Protein 4CC0 (pdb70)

Nearest PDB structures (foldseek):
  4cc1-assembly2_B  TM=9.837E-01  e=1.699E-62  Homo sapiens
  4cbz-assembly1_A  TM=9.570E-01  e=7.261E-58  Homo sapiens
  4cc0-assembly2_B  TM=9.907E-01  e=1.202E-55  Homo sapiens
  5uk5-assembly1_B  TM=6.646E-01  e=2.594E-59  Rattus norvegicus
  5mvx-assembly1_A  TM=5.109E-01  e=5.736E-38  Homo sapiens

Sequence (573 aa):
SGQFELEILSMQNVNGELQNGNCCGGARNPGDRKCTRDECDTYFKVCLKEYQSRVTAGGPCSFGSGSTPVIGGNTFNLKASRGNDRNRIVLPFSFAWPRSYTLLVEAWDSSNDTVQPDSIIEKASHSGMINPSRQWQTLKQNTGVAHFEYQIRVTCDDYYYGFGCNKFCRPRDDFFGHYACDQNGNKTCMEGWMGPECNRAICRQGCSPKHGSCKLPGDCRCQYGWQGLYCDKCIPHPGCVHGICNEPWQCLCETNWGGQLCDKDLNYCGTHQPCLNGGTCSNTGPDKYQCSCPEGYSGPNCEIVDSGQFELEILSMQNVNGELQNGNCCGGARNPGDRKCTRDECDTYFKVCLKEYQSRVTAGGPCSFGSGSTPVIGGNTFNLKASRGNDRNRIVLPFSFAWPRSYTLLVEAWDSSNDTVQPDSIIEKASHSGMINPSRQWQTLKQNTGVAHFEYQIRVTCDDYYYGFGCNKFCRPRDDFFGHYACDQNGNKTCMEGWMGPECNRAICRQGCSPKHGSCKLPGDCRCQYGWQGLYCDKCIPHPGCVHGICNEPWQCLCETNWGGQLCDKDLN

Structure (mmCIF, N/CA/C/O backbone):
data_4CC0
#
_entry.id   4CC0
#
_cell.length_a   55.980
_cell.length_b   60.250
_cell.length_c   62.650
_cell.angle_alpha   92.59
_cell.angle_beta   104.44
_cell.angle_gamma   106.67
#
_symmetry.space_group_name_H-M   'P 1'
#
loop_
_entity.id
_entity.type
_entity.pdbx_description
1 polymer 'PROTEIN JAGGED-1'
2 non-polymer 2-acetamido-2-deoxy-beta-D-glucopyranose
3 non-polymer alpha-L-fucopyranose
4 non-polymer 'CALCIUM ION'
5 water water
#
loop_
_atom_site.group_PDB
_atom_site.id
_atom_site.type_symbol
_atom_site.label_atom_id
_atom_site.label_alt_id
_atom_site.label_comp_id
_atom_site.label_asym_id
_atom_site.label_entity_id
_atom_site.label_seq_id
_atom_site.pdbx_PDB_ins_code
_atom_site.Cartn_x
_atom_site.Cartn_y
_atom_site.Cartn_z
_atom_site.occupancy
_atom_site.B_iso_or_equiv
_atom_site.auth_seq_id
_atom_site.auth_comp_id
_atom_site.auth_asym_id
_atom_site.auth_atom_id
_atom_site.pdbx_PDB_model_num
ATOM 1 N N . SER A 1 1 ? 38.610 -35.250 40.108 1.00 32.11 32 SER A N 1
ATOM 2 C CA . SER A 1 1 ? 38.995 -34.897 38.761 1.00 29.46 32 SER A CA 1
ATOM 3 C C . SER A 1 1 ? 40.502 -34.629 38.873 1.00 29.89 32 SER A C 1
ATOM 4 O O . SER A 1 1 ? 40.959 -33.983 39.822 1.00 28.42 32 SER A O 1
ATOM 7 N N . GLY A 1 2 ? 41.259 -35.210 37.965 1.00 25.86 33 GLY A N 1
ATOM 8 C CA . GLY A 1 2 ? 42.707 -35.069 37.941 1.00 25.19 33 GLY A CA 1
ATOM 9 C C . GLY A 1 2 ? 43.360 -35.300 36.599 1.00 30.96 33 GLY A C 1
ATOM 10 O O . GLY A 1 2 ? 42.696 -35.543 35.578 1.00 30.53 33 GLY A O 1
ATOM 11 N N . GLN A 1 3 ? 44.690 -35.239 36.606 1.00 28.54 34 GLN A N 1
ATOM 12 C CA . GLN A 1 3 ? 45.505 -35.427 35.415 1.00 27.38 34 GLN A CA 1
ATOM 13 C C . GLN A 1 3 ? 46.727 -36.237 35.716 1.00 30.44 34 GLN A C 1
ATOM 14 O O . GLN A 1 3 ? 47.426 -35.984 36.706 1.00 28.03 34 GLN A O 1
ATOM 20 N N . PHE A 1 4 ? 47.018 -37.185 34.826 1.00 28.42 35 PHE A N 1
ATOM 21 C CA . PHE A 1 4 ? 48.249 -37.939 34.885 1.00 28.37 35 PHE A CA 1
ATOM 22 C C . PHE A 1 4 ? 49.074 -37.322 33.745 1.00 33.82 35 PHE A C 1
ATOM 23 O O . PHE A 1 4 ? 48.644 -37.332 32.582 1.00 32.46 35 PHE A O 1
ATOM 31 N N . GLU A 1 5 ? 50.222 -36.712 34.081 1.00 32.42 36 GLU A N 1
ATOM 32 C CA . GLU A 1 5 ? 51.043 -36.061 33.050 1.00 31.53 36 GLU A CA 1
ATOM 33 C C . GLU A 1 5 ? 52.361 -36.764 32.809 1.00 32.42 36 GLU A C 1
ATOM 34 O O . GLU A 1 5 ? 52.945 -37.321 33.718 1.00 29.88 36 GLU A O 1
ATOM 40 N N . LEU A 1 6 ? 52.802 -36.762 31.562 1.00 31.63 37 LEU A N 1
ATOM 41 C CA . LEU A 1 6 ? 54.046 -37.397 31.138 1.00 32.43 37 LEU A CA 1
ATOM 42 C C . LEU A 1 6 ? 54.853 -36.375 30.301 1.00 33.23 37 LEU A C 1
ATOM 43 O O . LEU A 1 6 ? 54.325 -35.832 29.341 1.00 32.91 37 LEU A O 1
ATOM 48 N N . GLU A 1 7 ? 56.110 -36.124 30.659 1.00 28.69 38 GLU A N 1
ATOM 49 C CA . GLU A 1 7 ? 56.998 -35.229 29.882 1.00 28.03 38 GLU A CA 1
ATOM 50 C C . GLU A 1 7 ? 58.254 -35.973 29.428 1.00 30.82 38 GLU A C 1
ATOM 51 O O . GLU A 1 7 ? 58.864 -36.663 30.235 1.00 30.73 38 GLU A O 1
ATOM 57 N N . ILE A 1 8 ? 58.625 -35.847 28.138 1.00 27.41 39 ILE A N 1
ATOM 58 C CA . ILE A 1 8 ? 59.831 -36.432 27.553 1.00 27.16 39 ILE A CA 1
ATOM 59 C C . ILE A 1 8 ? 61.025 -35.556 27.941 1.00 31.78 39 ILE A C 1
ATOM 60 O O . ILE A 1 8 ? 60.989 -34.336 27.774 1.00 32.62 39 ILE A O 1
ATOM 65 N N . LEU A 1 9 ? 62.080 -36.166 28.479 1.00 28.98 40 LEU A N 1
ATOM 66 C CA . LEU A 1 9 ? 63.244 -35.386 28.908 1.00 27.53 40 LEU A CA 1
ATOM 67 C C . LEU A 1 9 ? 64.405 -35.469 27.951 1.00 32.01 40 LEU A C 1
ATOM 68 O O . LEU A 1 9 ? 65.057 -34.467 27.704 1.00 29.68 40 LEU A O 1
ATOM 73 N N . SER A 1 10 ? 64.664 -36.660 27.405 1.00 31.97 41 SER A N 1
ATOM 74 C CA . SER A 1 10 ? 65.799 -36.899 26.507 1.00 32.56 41 SER A CA 1
ATOM 75 C C . SER A 1 10 ? 65.655 -38.191 25.738 1.00 36.47 41 SER A C 1
ATOM 76 O O . SER A 1 10 ? 65.019 -39.128 26.214 1.00 36.40 41 SER A O 1
ATOM 79 N N . MET A 1 11 ? 66.312 -38.252 24.585 1.00 32.45 42 MET A N 1
ATOM 80 C CA . MET A 1 11 ? 66.389 -39.432 23.734 1.00 32.52 42 MET A CA 1
ATOM 81 C C . MET A 1 11 ? 67.809 -39.516 23.208 1.00 36.87 42 MET A C 1
ATOM 82 O O . MET A 1 11 ? 68.382 -38.507 22.780 1.00 37.38 42 MET A O 1
ATOM 87 N N . GLN A 1 12 ? 68.398 -40.685 23.312 1.00 32.90 43 GLN A N 1
ATOM 88 C CA . GLN A 1 12 ? 69.731 -40.953 22.810 1.00 33.50 43 GLN A CA 1
ATOM 89 C C . GLN A 1 12 ? 69.700 -42.246 22.013 1.00 35.81 43 GLN A C 1
ATOM 90 O O . GLN A 1 12 ? 69.471 -43.313 22.576 1.00 35.11 43 GLN A O 1
ATOM 96 N N . ASN A 1 13 ? 69.899 -42.126 20.700 1.00 34.22 44 ASN A N 1
ATOM 97 C CA . ASN A 1 13 ? 69.970 -43.216 19.705 1.00 35.03 44 ASN A CA 1
ATOM 98 C C . ASN A 1 13 ? 71.118 -42.862 18.716 1.00 41.11 44 ASN A C 1
ATOM 99 O O . ASN A 1 13 ? 70.878 -42.552 17.549 1.00 39.91 44 ASN A O 1
ATOM 104 N N . VAL A 1 14 ? 72.358 -42.855 19.240 1.00 40.49 45 VAL A N 1
ATOM 105 C CA . VAL A 1 14 ? 73.611 -42.456 18.582 1.00 41.97 45 VAL A CA 1
ATOM 106 C C . VAL A 1 14 ? 73.779 -43.044 17.144 1.00 47.05 45 VAL A C 1
ATOM 107 O O . VAL A 1 14 ? 74.313 -42.352 16.270 1.00 46.14 45 VAL A O 1
ATOM 111 N N . ASN A 1 15 ? 73.232 -44.226 16.879 1.00 44.79 46 ASN A N 1
ATOM 112 C CA . ASN A 1 15 ? 73.347 -44.812 15.551 1.00 44.94 46 ASN A CA 1
ATOM 113 C C . ASN A 1 15 ? 72.052 -44.765 14.709 1.00 48.64 46 ASN A C 1
ATOM 114 O O . ASN A 1 15 ? 72.100 -45.100 13.530 1.00 50.34 46 ASN A O 1
ATOM 119 N N . GLY A 1 16 ? 70.936 -44.339 15.289 1.00 42.87 47 GLY A N 1
ATOM 120 C CA . GLY A 1 16 ? 69.661 -44.257 14.583 1.00 42.03 47 GLY A CA 1
ATOM 121 C C . GLY A 1 16 ? 69.040 -45.602 14.255 1.00 46.45 47 GLY A C 1
ATOM 122 O O . GLY A 1 16 ? 68.611 -45.840 13.126 1.00 47.14 47 GLY A O 1
ATOM 123 N N . GLU A 1 17 ? 68.974 -46.486 15.230 1.00 42.29 48 GLU A N 1
ATOM 124 C CA . GLU A 1 17 ? 68.421 -47.813 15.030 1.00 42.64 48 GLU A CA 1
ATOM 125 C C . GLU A 1 17 ? 67.036 -48.026 15.623 1.00 45.21 48 GLU A C 1
ATOM 126 O O . GLU A 1 17 ? 66.631 -47.379 16.597 1.00 42.74 48 GLU A O 1
ATOM 132 N N . LEU A 1 18 ? 66.348 -49.011 15.055 1.00 42.73 49 LEU A N 1
ATOM 133 C CA . LEU A 1 18 ? 65.037 -49.486 15.474 1.00 42.27 49 LEU A CA 1
ATOM 134 C C . LEU A 1 18 ? 65.262 -50.711 16.379 1.00 47.30 49 LEU A C 1
ATOM 135 O O . LEU A 1 18 ? 66.361 -51.284 16.372 1.00 45.58 49 LEU A O 1
ATOM 140 N N . GLN A 1 19 ? 64.212 -51.113 17.142 1.00 45.91 50 GLN A N 1
ATOM 141 C CA . GLN A 1 19 ? 64.191 -52.279 18.040 1.00 45.95 50 GLN A CA 1
ATOM 142 C C . GLN A 1 19 ? 64.582 -53.596 17.326 1.00 49.51 50 GLN A C 1
ATOM 143 O O . GLN A 1 19 ? 65.210 -54.448 17.956 1.00 49.01 50 GLN A O 1
ATOM 149 N N . ASN A 1 20 ? 64.204 -53.745 16.028 1.00 45.69 51 ASN A N 1
ATOM 150 C CA . ASN A 1 20 ? 64.440 -54.932 15.202 1.00 45.77 51 ASN A CA 1
ATOM 151 C C . ASN A 1 20 ? 65.913 -55.143 14.767 1.00 51.28 51 ASN A C 1
ATOM 152 O O . ASN A 1 20 ? 66.239 -56.197 14.208 1.00 51.24 51 ASN A O 1
ATOM 157 N N . GLY A 1 21 ? 66.758 -54.141 15.013 1.00 48.39 52 GLY A N 1
ATOM 158 C CA . GLY A 1 21 ? 68.170 -54.158 14.658 1.00 48.47 52 GLY A CA 1
ATOM 159 C C . GLY A 1 21 ? 68.522 -53.415 13.387 1.00 53.07 52 GLY A C 1
ATOM 160 O O . GLY A 1 21 ? 69.706 -53.317 13.060 1.00 52.96 52 GLY A O 1
ATOM 161 N N . ASN A 1 22 ? 67.516 -52.914 12.640 1.00 49.37 53 ASN A N 1
ATOM 162 C CA . ASN A 1 22 ? 67.754 -52.164 11.399 1.00 48.88 53 ASN A CA 1
ATOM 163 C C . ASN A 1 22 ? 67.845 -50.658 11.674 1.00 53.28 53 ASN A C 1
ATOM 164 O O . ASN A 1 22 ? 67.611 -50.242 12.804 1.00 52.15 53 ASN A O 1
ATOM 169 N N . CYS A 1 23 ? 68.222 -49.854 10.658 1.00 50.94 54 CYS A N 1
ATOM 170 C CA . CYS A 1 23 ? 68.299 -48.393 10.738 1.00 51.38 54 CYS A CA 1
ATOM 171 C C . CYS A 1 23 ? 66.934 -47.831 10.572 1.00 55.05 54 CYS A C 1
ATOM 172 O O . CYS A 1 23 ? 66.100 -48.450 9.910 1.00 54.34 54 CYS A O 1
ATOM 175 N N . CYS A 1 24 ? 66.749 -46.582 11.027 1.00 52.96 55 CYS A N 1
ATOM 176 C CA . CYS A 1 24 ? 65.514 -45.836 10.800 1.00 53.49 55 CYS A CA 1
ATOM 177 C C . CYS A 1 24 ? 65.643 -45.414 9.332 1.00 61.51 55 CYS A C 1
ATOM 178 O O . CYS A 1 24 ? 66.504 -44.585 9.008 1.00 61.78 55 CYS A O 1
ATOM 181 N N . GLY A 1 25 ? 64.887 -46.085 8.466 1.00 60.08 56 GLY A N 1
ATOM 182 C CA . GLY A 1 25 ? 64.853 -45.850 7.022 1.00 61.36 56 GLY A CA 1
ATOM 183 C C . GLY A 1 25 ? 66.178 -45.634 6.301 1.00 67.50 56 GLY A C 1
ATOM 184 O O . GLY A 1 25 ? 66.624 -44.497 6.141 1.00 68.81 56 GLY A O 1
ATOM 185 N N . GLY A 1 26 ? 66.775 -46.713 5.812 1.00 62.39 57 GLY A N 1
ATOM 186 C CA . GLY A 1 26 ? 68.026 -46.640 5.071 1.00 60.76 57 GLY A CA 1
ATOM 187 C C . GLY A 1 26 ? 68.895 -47.853 5.294 1.00 60.65 57 GLY A C 1
ATOM 188 O O . GLY A 1 26 ? 68.630 -48.653 6.196 1.00 61.14 57 GLY A O 1
ATOM 189 N N . ALA A 1 27 ? 69.937 -47.994 4.474 1.00 53.84 58 ALA A N 1
ATOM 190 C CA . ALA A 1 27 ? 70.861 -49.122 4.573 1.00 52.60 58 ALA A CA 1
ATOM 191 C C . ALA A 1 27 ? 72.011 -48.860 5.536 1.00 52.13 58 ALA A C 1
ATOM 192 O O . ALA A 1 27 ? 72.584 -47.763 5.587 1.00 51.30 58 ALA A O 1
ATOM 194 N N . ARG A 1 28 ? 72.343 -49.888 6.296 1.00 46.66 59 ARG A N 1
ATOM 195 C CA . ARG A 1 28 ? 73.451 -49.862 7.232 1.00 45.84 59 ARG A CA 1
ATOM 196 C C . ARG A 1 28 ? 74.777 -49.923 6.445 1.00 48.75 59 ARG A C 1
ATOM 197 O O . ARG A 1 28 ? 74.858 -50.592 5.410 1.00 48.17 59 ARG A O 1
ATOM 205 N N . ASN A 1 29 ? 75.786 -49.168 6.894 1.00 45.42 60 ASN A N 1
ATOM 206 C CA . ASN A 1 29 ? 77.082 -49.144 6.227 1.00 45.17 60 ASN A CA 1
ATOM 207 C C . ASN A 1 29 ? 77.868 -50.428 6.568 1.00 48.38 60 ASN A C 1
ATOM 208 O O . ASN A 1 29 ? 78.107 -50.677 7.743 1.00 47.68 60 ASN A O 1
ATOM 213 N N . PRO A 1 30 ? 78.194 -51.305 5.580 1.00 45.39 61 PRO A N 1
ATOM 214 C CA . PRO A 1 30 ? 78.956 -52.532 5.905 1.00 45.18 61 PRO A CA 1
ATOM 215 C C . PRO A 1 30 ? 80.320 -52.222 6.526 1.00 49.65 61 PRO A C 1
ATOM 216 O O . PRO A 1 30 ? 81.026 -51.359 6.013 1.00 50.72 61 PRO A O 1
ATOM 220 N N . GLY A 1 31 ? 80.660 -52.908 7.618 1.00 45.70 62 GLY A N 1
ATOM 221 C CA . GLY A 1 31 ? 81.924 -52.732 8.321 1.00 46.08 62 GLY A CA 1
ATOM 222 C C . GLY A 1 31 ? 81.766 -51.975 9.623 1.00 51.96 62 GLY A C 1
ATOM 223 O O . GLY A 1 31 ? 81.742 -52.583 10.693 1.00 50.92 62 GLY A O 1
ATOM 224 N N . ASP A 1 32 ? 81.631 -50.641 9.540 1.00 50.74 63 ASP A N 1
ATOM 225 C CA . ASP A 1 32 ? 81.458 -49.777 10.717 1.00 51.49 63 ASP A CA 1
ATOM 226 C C . ASP A 1 32 ? 80.017 -49.820 11.293 1.00 52.67 63 ASP A C 1
ATOM 227 O O . ASP A 1 32 ? 79.771 -49.309 12.393 1.00 51.63 63 ASP A O 1
ATOM 232 N N . ARG A 1 33 ? 79.092 -50.472 10.554 1.00 47.25 64 ARG A N 1
ATOM 233 C CA . ARG A 1 33 ? 77.683 -50.690 10.881 1.00 46.68 64 ARG A CA 1
ATOM 234 C C . ARG A 1 33 ? 76.933 -49.408 11.256 1.00 51.39 64 ARG A C 1
ATOM 235 O O . ARG A 1 33 ? 75.986 -49.450 12.060 1.00 50.17 64 ARG A O 1
ATOM 243 N N . LYS A 1 34 ? 77.356 -48.277 10.662 1.00 48.34 65 LYS A N 1
ATOM 244 C CA . LYS A 1 34 ? 76.767 -46.977 10.932 1.00 48.88 65 LYS A CA 1
ATOM 245 C C . LYS A 1 34 ? 75.587 -46.682 10.017 1.00 54.04 65 LYS A C 1
ATOM 246 O O . LYS A 1 34 ? 75.633 -46.993 8.818 1.00 53.40 65 LYS A O 1
ATOM 252 N N . CYS A 1 35 ? 74.508 -46.123 10.600 1.00 51.41 66 CYS A N 1
ATOM 253 C CA . CYS A 1 35 ? 73.306 -45.742 9.862 1.00 52.27 66 CYS A CA 1
ATOM 254 C C . CYS A 1 35 ? 73.431 -44.270 9.490 1.00 58.18 66 CYS A C 1
ATOM 255 O O . CYS A 1 35 ? 73.108 -43.374 10.274 1.00 58.17 66 CYS A O 1
ATOM 258 N N . THR A 1 36 ? 73.977 -44.042 8.294 1.00 56.53 67 THR A N 1
ATOM 259 C CA . THR A 1 36 ? 74.352 -42.739 7.749 1.00 56.78 67 THR A CA 1
ATOM 260 C C . THR A 1 36 ? 73.407 -42.164 6.682 1.00 60.83 67 THR A C 1
ATOM 261 O O . THR A 1 36 ? 73.451 -40.951 6.459 1.00 60.22 67 THR A O 1
ATOM 265 N N . ARG A 1 37 ? 72.556 -42.998 6.039 1.00 58.31 68 ARG A N 1
ATOM 266 C CA . ARG A 1 37 ? 71.657 -42.542 4.960 1.00 59.16 68 ARG A CA 1
ATOM 267 C C . ARG A 1 37 ? 70.426 -41.712 5.417 1.00 62.67 68 ARG A C 1
ATOM 268 O O . ARG A 1 37 ? 69.864 -40.980 4.599 1.00 62.38 68 ARG A O 1
ATOM 276 N N . ASP A 1 38 ? 70.025 -41.814 6.701 1.00 59.06 69 ASP A N 1
ATOM 277 C CA . ASP A 1 38 ? 68.886 -41.089 7.288 1.00 58.51 69 ASP A CA 1
ATOM 278 C C . ASP A 1 38 ? 68.926 -41.126 8.829 1.00 59.19 69 ASP A C 1
ATOM 279 O O . ASP A 1 38 ? 69.674 -41.908 9.420 1.00 59.32 69 ASP A O 1
ATOM 284 N N . GLU A 1 39 ? 68.124 -40.266 9.457 1.00 52.50 70 GLU A N 1
ATOM 285 C CA . GLU A 1 39 ? 67.982 -40.112 10.900 1.00 51.39 70 GLU A CA 1
ATOM 286 C C . GLU A 1 39 ? 66.547 -40.510 11.308 1.00 52.55 70 GLU A C 1
ATOM 287 O O . GLU A 1 39 ? 65.650 -40.443 10.467 1.00 50.13 70 GLU A O 1
ATOM 293 N N . CYS A 1 40 ? 66.324 -40.937 12.583 1.00 50.36 71 CYS A N 1
ATOM 294 C CA . CYS A 1 40 ? 64.976 -41.275 13.070 1.00 49.86 71 CYS A CA 1
ATOM 295 C C . CYS A 1 40 ? 64.126 -39.999 13.183 1.00 49.58 71 CYS A C 1
ATOM 296 O O . CYS A 1 40 ? 64.658 -38.904 13.396 1.00 48.80 71 CYS A O 1
ATOM 299 N N . ASP A 1 41 ? 62.807 -40.151 13.015 1.00 43.28 72 ASP A N 1
ATOM 300 C CA . ASP A 1 41 ? 61.809 -39.094 13.183 1.00 41.71 72 ASP A CA 1
ATOM 301 C C . ASP A 1 41 ? 61.051 -39.552 14.423 1.00 42.48 72 ASP A C 1
ATOM 302 O O . ASP A 1 41 ? 60.047 -40.261 14.324 1.00 40.95 72 ASP A O 1
ATOM 307 N N . THR A 1 42 ? 61.615 -39.234 15.594 1.00 38.52 73 THR A N 1
ATOM 308 C CA . THR A 1 42 ? 61.164 -39.734 16.899 1.00 37.24 73 THR A CA 1
ATOM 309 C C . THR A 1 42 ? 59.948 -39.024 17.504 1.00 37.08 73 THR A C 1
ATOM 310 O O . THR A 1 42 ? 59.931 -37.806 17.713 1.00 36.98 73 THR A O 1
ATOM 314 N N . TYR A 1 43 ? 58.948 -39.854 17.824 1.00 31.07 74 TYR A N 1
ATOM 315 C CA . TYR A 1 43 ? 57.723 -39.510 18.533 1.00 29.42 74 TYR A CA 1
ATOM 316 C C . TYR A 1 43 ? 57.463 -40.590 19.571 1.00 32.31 74 TYR A C 1
ATOM 317 O O . TYR A 1 43 ? 58.142 -41.621 19.563 1.00 31.16 74 TYR A O 1
ATOM 326 N N . PHE A 1 44 ? 56.505 -40.351 20.482 1.00 29.39 75 PHE A N 1
ATOM 327 C CA . PHE A 1 44 ? 56.223 -41.269 21.567 1.00 28.67 75 PHE A CA 1
ATOM 328 C C . PHE A 1 44 ? 54.761 -41.580 21.725 1.00 36.72 75 PHE A C 1
ATOM 329 O O . PHE A 1 44 ? 53.911 -40.691 21.608 1.00 36.16 75 PHE A O 1
ATOM 337 N N . LYS A 1 45 ? 54.481 -42.830 22.085 1.00 34.41 76 LYS A N 1
ATOM 338 C CA . LYS A 1 45 ? 53.144 -43.335 22.352 1.00 33.96 76 LYS A CA 1
ATOM 339 C C . LYS A 1 45 ? 53.132 -43.711 23.821 1.00 38.74 76 LYS A C 1
ATOM 340 O O . LYS A 1 45 ? 54.144 -44.192 24.345 1.00 38.80 76 LYS A O 1
ATOM 346 N N . VAL A 1 46 ? 52.009 -43.438 24.494 1.00 36.26 77 VAL A N 1
ATOM 347 C CA . VAL A 1 46 ? 51.805 -43.681 25.922 1.00 37.33 77 VAL A CA 1
ATOM 348 C C . VAL A 1 46 ? 50.471 -44.435 26.130 1.00 40.98 77 VAL A C 1
ATOM 349 O O . VAL A 1 46 ? 49.490 -44.159 25.446 1.00 40.33 77 VAL A O 1
ATOM 353 N N . CYS A 1 47 ? 50.473 -45.422 27.024 1.00 37.63 78 CYS A N 1
ATOM 354 C CA . CYS A 1 47 ? 49.298 -46.196 27.379 1.00 38.82 78 CYS A CA 1
ATOM 355 C C . CYS A 1 47 ? 49.277 -46.253 28.884 1.00 36.79 78 CYS A C 1
ATOM 356 O O . CYS A 1 47 ? 50.257 -46.664 29.494 1.00 36.58 78 CYS A O 1
ATOM 359 N N . LEU A 1 48 ? 48.189 -45.771 29.488 1.00 30.93 79 LEU A N 1
ATOM 360 C CA . LEU A 1 48 ? 48.002 -45.800 30.930 1.00 29.19 79 LEU A CA 1
ATOM 361 C C . LEU A 1 48 ? 46.806 -46.701 31.242 1.00 33.70 79 LEU A C 1
ATOM 362 O O . LEU A 1 48 ? 45.726 -46.548 30.677 1.00 33.49 79 LEU A O 1
ATOM 367 N N . LYS A 1 49 ? 47.015 -47.661 32.115 1.00 31.20 80 LYS A N 1
ATOM 368 C CA . LYS A 1 49 ? 45.962 -48.585 32.497 1.00 31.01 80 LYS A CA 1
ATOM 369 C C . LYS A 1 49 ? 46.056 -48.964 33.966 1.00 35.87 80 LYS A C 1
ATOM 370 O O . LYS A 1 49 ? 46.922 -48.457 34.689 1.00 35.59 80 LYS A O 1
ATOM 376 N N . GLU A 1 50 ? 45.157 -49.845 34.393 1.00 34.16 81 GLU A N 1
ATOM 377 C CA . GLU A 1 50 ? 45.047 -50.372 35.752 1.00 35.14 81 GLU A CA 1
ATOM 378 C C . GLU A 1 50 ? 46.252 -51.236 36.077 1.00 40.21 81 GLU A C 1
ATOM 379 O O . GLU A 1 50 ? 46.847 -51.842 35.166 1.00 38.49 81 GLU A O 1
ATOM 385 N N . TYR A 1 51 ? 46.617 -51.285 37.381 1.00 38.55 82 TYR A N 1
ATOM 386 C CA . TYR A 1 51 ? 47.761 -52.044 37.865 1.00 39.78 82 TYR A CA 1
ATOM 387 C C . TYR A 1 51 ? 47.700 -53.520 37.456 1.00 45.90 82 TYR A C 1
ATOM 388 O O . TYR A 1 51 ? 46.639 -54.142 37.554 1.00 44.65 82 TYR A O 1
ATOM 397 N N . GLN A 1 52 ? 48.851 -54.051 36.988 1.00 44.00 83 GLN A N 1
ATOM 398 C CA . GLN A 1 52 ? 49.094 -55.448 36.625 1.00 44.16 83 GLN A CA 1
ATOM 399 C C . GLN A 1 52 ? 50.392 -55.856 37.307 1.00 51.84 83 GLN A C 1
ATOM 400 O O . GLN A 1 52 ? 51.426 -55.212 37.078 1.00 50.57 83 GLN A O 1
ATOM 406 N N . SER A 1 53 ? 50.358 -56.913 38.151 1.00 51.95 84 SER A N 1
ATOM 407 C CA . SER A 1 53 ? 51.573 -57.451 38.779 1.00 52.45 84 SER A CA 1
ATOM 408 C C . SER A 1 53 ? 52.367 -58.082 37.643 1.00 59.20 84 SER A C 1
ATOM 409 O O . SER A 1 53 ? 53.578 -57.879 37.562 1.00 60.02 84 SER A O 1
ATOM 412 N N . ARG A 1 54 ? 51.664 -58.747 36.699 1.00 57.40 85 ARG A N 1
ATOM 413 C CA . ARG A 1 54 ? 52.270 -59.292 35.481 1.00 58.48 85 ARG A CA 1
ATOM 414 C C . ARG A 1 54 ? 51.855 -58.409 34.273 1.00 62.45 85 ARG A C 1
ATOM 415 O O . ARG A 1 54 ? 50.770 -58.570 33.696 1.00 62.28 85 ARG A O 1
ATOM 423 N N . VAL A 1 55 ? 52.721 -57.419 33.962 1.00 58.51 86 VAL A N 1
ATOM 424 C CA . VAL A 1 55 ? 52.575 -56.411 32.906 1.00 57.74 86 VAL A CA 1
ATOM 425 C C . VAL A 1 55 ? 52.488 -57.063 31.530 1.00 63.65 86 VAL A C 1
ATOM 426 O O . VAL A 1 55 ? 53.438 -57.718 31.085 1.00 62.98 86 VAL A O 1
ATOM 430 N N . THR A 1 56 ? 51.337 -56.863 30.867 1.00 62.17 87 THR A N 1
ATOM 431 C CA . THR A 1 56 ? 51.043 -57.349 29.518 1.00 62.92 87 THR A CA 1
ATOM 432 C C . THR A 1 56 ? 51.502 -56.309 28.483 1.00 68.52 87 THR A C 1
ATOM 433 O O . THR A 1 56 ? 51.498 -55.100 28.769 1.00 67.75 87 THR A O 1
ATOM 437 N N . ALA A 1 57 ? 51.936 -56.791 27.296 1.00 65.83 88 ALA A N 1
ATOM 438 C CA . ALA A 1 57 ? 52.467 -55.952 26.222 1.00 65.77 88 ALA A CA 1
ATOM 439 C C . ALA A 1 57 ? 51.388 -55.167 25.507 1.00 69.89 88 ALA A C 1
ATOM 440 O O . ALA A 1 57 ? 51.659 -54.045 25.060 1.00 69.07 88 ALA A O 1
ATOM 442 N N . GLY A 1 58 ? 50.195 -55.767 25.409 1.00 67.23 89 GLY A N 1
ATOM 443 C CA . GLY A 1 58 ? 49.016 -55.196 24.766 1.00 66.88 89 GLY A CA 1
ATOM 444 C C . GLY A 1 58 ? 47.928 -54.888 25.767 1.00 69.81 89 GLY A C 1
ATOM 445 O O . GLY A 1 58 ? 48.228 -54.497 26.892 1.00 70.36 89 GLY A O 1
ATOM 446 N N . GLY A 1 59 ? 46.674 -55.054 25.360 1.00 64.09 90 GLY A N 1
ATOM 447 C CA . GLY A 1 59 ? 45.516 -54.790 26.211 1.00 62.12 90 GLY A CA 1
ATOM 448 C C . GLY A 1 59 ? 44.989 -53.365 26.131 1.00 60.84 90 GLY A C 1
ATOM 449 O O . GLY A 1 59 ? 45.662 -52.484 25.588 1.00 59.15 90 GLY A O 1
ATOM 450 N N . PRO A 1 60 ? 43.764 -53.104 26.650 1.00 55.03 91 PRO A N 1
ATOM 451 C CA . PRO A 1 60 ? 43.207 -51.733 26.583 1.00 53.47 91 PRO A CA 1
ATOM 452 C C . PRO A 1 60 ? 43.832 -50.734 27.553 1.00 51.66 91 PRO A C 1
ATOM 453 O O . PRO A 1 60 ? 44.124 -51.056 28.703 1.00 48.97 91 PRO A O 1
ATOM 457 N N . CYS A 1 61 ? 43.987 -49.498 27.070 1.00 47.19 92 CYS A N 1
ATOM 458 C CA . CYS A 1 61 ? 44.535 -48.351 27.797 1.00 46.08 92 CYS A CA 1
ATOM 459 C C . CYS A 1 61 ? 43.385 -47.658 28.516 1.00 44.99 92 CYS A C 1
ATOM 460 O O . CYS A 1 61 ? 42.962 -46.568 28.133 1.00 43.62 92 CYS A O 1
ATOM 463 N N . SER A 1 62 ? 42.862 -48.347 29.548 1.00 39.06 93 SER A N 1
ATOM 464 C CA . SER A 1 62 ? 41.718 -47.987 30.396 1.00 38.21 93 SER A CA 1
ATOM 465 C C . SER A 1 62 ? 41.728 -46.547 30.941 1.00 42.78 93 SER A C 1
ATOM 466 O O . SER A 1 62 ? 40.662 -45.973 31.177 1.00 42.48 93 SER A O 1
ATOM 469 N N . PHE A 1 63 ? 42.927 -46.002 31.231 1.00 38.99 94 PHE A N 1
ATOM 470 C CA . PHE A 1 63 ? 43.063 -44.679 31.848 1.00 37.47 94 PHE A CA 1
ATOM 471 C C . PHE A 1 63 ? 43.429 -43.640 30.823 1.00 41.22 94 PHE A C 1
ATOM 472 O O . PHE A 1 63 ? 43.413 -42.445 31.117 1.00 44.08 94 PHE A O 1
ATOM 480 N N . GLY A 1 64 ? 43.692 -44.101 29.604 1.00 34.68 95 GLY A N 1
ATOM 481 C CA . GLY A 1 64 ? 43.995 -43.235 28.477 1.00 32.79 95 GLY A CA 1
ATOM 482 C C . GLY A 1 64 ? 45.259 -43.569 27.728 1.00 35.53 95 GLY A C 1
ATOM 483 O O . GLY A 1 64 ? 46.138 -44.283 28.216 1.00 35.42 95 GLY A O 1
ATOM 484 N N . SER A 1 65 ? 45.341 -43.029 26.534 1.00 33.42 96 SER A N 1
ATOM 485 C CA . SER A 1 65 ? 46.471 -43.172 25.631 1.00 34.52 96 SER A CA 1
ATOM 486 C C . SER A 1 65 ? 46.672 -41.857 24.886 1.00 37.99 96 SER A C 1
ATOM 487 O O . SER A 1 65 ? 45.788 -40.997 24.839 1.00 37.39 96 SER A O 1
ATOM 490 N N . GLY A 1 66 ? 47.850 -41.710 24.329 1.00 35.48 97 GLY A N 1
ATOM 491 C CA . GLY A 1 66 ? 48.205 -40.526 23.585 1.00 35.43 97 GLY A CA 1
ATOM 492 C C . GLY A 1 66 ? 49.541 -40.676 22.911 1.00 40.11 97 GLY A C 1
ATOM 493 O O . GLY A 1 66 ? 50.325 -41.580 23.202 1.00 37.24 97 GLY A O 1
ATOM 494 N N . SER A 1 67 ? 49.784 -39.791 21.985 1.00 40.04 98 SER A N 1
ATOM 495 C CA . SER A 1 67 ? 51.026 -39.776 21.266 1.00 40.26 98 SER A CA 1
ATOM 496 C C . SER A 1 67 ? 51.491 -38.338 21.100 1.00 44.18 98 SER A C 1
ATOM 497 O O . SER A 1 67 ? 50.691 -37.404 21.182 1.00 43.96 98 SER A O 1
ATOM 500 N N . THR A 1 68 ? 52.796 -38.157 20.952 1.00 40.69 99 THR A N 1
ATOM 501 C CA . THR A 1 68 ? 53.357 -36.842 20.713 1.00 39.50 99 THR A CA 1
ATOM 502 C C . THR A 1 68 ? 53.557 -36.725 19.194 1.00 42.13 99 THR A C 1
ATOM 503 O O . THR A 1 68 ? 53.762 -37.752 18.540 1.00 40.81 99 THR A O 1
ATOM 507 N N . PRO A 1 69 ? 53.653 -35.507 18.607 1.00 39.67 100 PRO A N 1
ATOM 508 C CA . PRO A 1 69 ? 54.100 -35.437 17.207 1.00 39.40 100 PRO A CA 1
ATOM 509 C C . PRO A 1 69 ? 55.619 -35.776 17.189 1.00 43.20 100 PRO A C 1
ATOM 510 O O . PRO A 1 69 ? 56.193 -36.070 18.244 1.00 42.11 100 PRO A O 1
ATOM 514 N N . VAL A 1 70 ? 56.277 -35.743 16.011 1.00 39.03 101 VAL A N 1
ATOM 515 C CA . VAL A 1 70 ? 57.724 -35.969 15.915 1.00 37.19 101 VAL A CA 1
ATOM 516 C C . VAL A 1 70 ? 58.393 -34.790 16.662 1.00 41.81 101 VAL A C 1
ATOM 517 O O . VAL A 1 70 ? 58.113 -33.628 16.361 1.00 41.70 101 VAL A O 1
ATOM 521 N N . ILE A 1 71 ? 59.204 -35.093 17.672 1.00 38.74 102 ILE A N 1
ATOM 522 C CA . ILE A 1 71 ? 59.787 -34.034 18.494 1.00 39.06 102 ILE A CA 1
ATOM 523 C C . ILE A 1 71 ? 61.327 -33.968 18.420 1.00 43.95 102 ILE A C 1
ATOM 524 O O . ILE A 1 71 ? 61.932 -33.180 19.147 1.00 43.80 102 ILE A O 1
ATOM 529 N N . GLY A 1 72 ? 61.929 -34.739 17.513 1.00 41.25 103 GLY A N 1
ATOM 530 C CA . GLY A 1 72 ? 63.372 -34.740 17.318 1.00 40.88 103 GLY A CA 1
ATOM 531 C C . GLY A 1 72 ? 63.895 -35.903 16.505 1.00 44.85 103 GLY A C 1
ATOM 532 O O . GLY A 1 72 ? 63.143 -36.821 16.167 1.00 45.78 103 GLY A O 1
ATOM 533 N N . GLY A 1 73 ? 65.193 -35.850 16.215 1.00 40.28 104 GLY A N 1
ATOM 534 C CA . GLY A 1 73 ? 65.918 -36.846 15.437 1.00 39.66 104 GLY A CA 1
ATOM 535 C C . GLY A 1 73 ? 66.285 -38.074 16.235 1.00 42.43 104 GLY A C 1
ATOM 536 O O . GLY A 1 73 ? 65.455 -38.600 16.968 1.00 44.42 104 GLY A O 1
ATOM 537 N N . ASN A 1 74 ? 67.530 -38.540 16.097 1.00 36.99 105 ASN A N 1
ATOM 538 C CA . ASN A 1 74 ? 68.058 -39.693 16.829 1.00 35.61 105 ASN A CA 1
ATOM 539 C C . ASN A 1 74 ? 68.254 -39.361 18.320 1.00 38.62 105 ASN A C 1
ATOM 540 O O . ASN A 1 74 ? 67.935 -40.159 19.196 1.00 36.61 105 ASN A O 1
ATOM 545 N N . THR A 1 75 ? 68.847 -38.195 18.569 1.00 36.24 106 THR A N 1
ATOM 546 C CA . THR A 1 75 ? 69.273 -37.700 19.865 1.00 36.17 106 THR A CA 1
ATOM 547 C C . THR A 1 75 ? 68.822 -36.261 20.076 1.00 40.71 106 THR A C 1
ATOM 548 O O . THR A 1 75 ? 68.994 -35.404 19.201 1.00 41.10 106 THR A O 1
ATOM 552 N N . PHE A 1 76 ? 68.221 -36.023 21.249 1.00 36.61 107 PHE A N 1
ATOM 553 C CA . PHE A 1 76 ? 67.762 -34.719 21.710 1.00 35.79 107 PHE A CA 1
ATOM 554 C C . PHE A 1 76 ? 67.712 -34.682 23.234 1.00 38.87 107 PHE A C 1
ATOM 555 O O . PHE A 1 76 ? 67.377 -35.673 23.881 1.00 39.72 107 PHE A O 1
ATOM 563 N N . ASN A 1 77 ? 68.118 -33.560 23.798 1.00 33.58 108 ASN A N 1
ATOM 564 C CA . ASN A 1 77 ? 68.135 -33.348 25.230 1.00 33.48 108 ASN A CA 1
ATOM 565 C C . ASN A 1 77 ? 67.289 -32.124 25.560 1.00 37.75 108 ASN A C 1
ATOM 566 O O . ASN A 1 77 ? 67.650 -31.002 25.182 1.00 37.31 108 ASN A O 1
ATOM 571 N N . LEU A 1 78 ? 66.146 -32.364 26.243 1.00 33.59 109 LEU A N 1
ATOM 572 C CA . LEU A 1 78 ? 65.177 -31.350 26.658 1.00 32.48 109 LEU A CA 1
ATOM 573 C C . LEU A 1 78 ? 65.221 -31.106 28.179 1.00 33.32 109 LEU A C 1
ATOM 574 O O . LEU A 1 78 ? 64.335 -30.440 28.690 1.00 34.11 109 LEU A O 1
ATOM 579 N N . LYS A 1 79 ? 66.236 -31.624 28.900 1.00 28.14 110 LYS A N 1
ATOM 580 C CA . LYS A 1 79 ? 66.311 -31.519 30.368 1.00 27.70 110 LYS A CA 1
ATOM 581 C C . LYS A 1 79 ? 66.383 -30.092 30.952 1.00 29.79 110 LYS A C 1
ATOM 582 O O . LYS A 1 79 ? 65.881 -29.857 32.044 1.00 29.99 110 LYS A O 1
ATOM 588 N N . ALA A 1 80 ? 66.987 -29.160 30.238 1.00 26.62 111 ALA A N 1
ATOM 589 C CA . ALA A 1 80 ? 67.142 -27.774 30.672 1.00 26.94 111 ALA A CA 1
ATOM 590 C C . ALA A 1 80 ? 66.042 -26.897 30.091 1.00 30.83 111 ALA A C 1
ATOM 591 O O . ALA A 1 80 ? 65.974 -25.717 30.426 1.00 28.96 111 ALA A O 1
ATOM 593 N N . SER A 1 81 ? 65.197 -27.494 29.214 1.00 30.18 112 SER A N 1
ATOM 594 C CA . SER A 1 81 ? 64.062 -26.907 28.500 1.00 31.52 112 SER A CA 1
ATOM 595 C C . SER A 1 81 ? 62.787 -27.021 29.302 1.00 36.49 112 SER A C 1
ATOM 596 O O . SER A 1 81 ? 62.708 -27.871 30.185 1.00 36.74 112 SER A O 1
ATOM 599 N N . ARG A 1 82 ? 61.770 -26.204 28.957 1.00 34.89 113 ARG A N 1
ATOM 600 C CA . ARG A 1 82 ? 60.499 -26.121 29.686 1.00 36.16 113 ARG A CA 1
ATOM 601 C C . ARG A 1 82 ? 59.460 -27.191 29.423 1.00 45.57 113 ARG A C 1
ATOM 602 O O . ARG A 1 82 ? 58.676 -27.492 30.329 1.00 47.55 113 ARG A O 1
ATOM 610 N N . GLY A 1 83 ? 59.358 -27.687 28.210 1.00 44.82 114 GLY A N 1
ATOM 611 C CA . GLY A 1 83 ? 58.290 -28.650 27.984 1.00 47.40 114 GLY A CA 1
ATOM 612 C C . GLY A 1 83 ? 56.993 -27.971 27.583 1.00 51.92 114 GLY A C 1
ATOM 613 O O . GLY A 1 83 ? 56.386 -27.231 28.360 1.00 49.97 114 GLY A O 1
ATOM 614 N N . ASN A 1 84 ? 56.576 -28.243 26.347 1.00 49.50 115 ASN A N 1
ATOM 615 C CA . ASN A 1 84 ? 55.425 -27.657 25.674 1.00 49.36 115 ASN A CA 1
ATOM 616 C C . ASN A 1 84 ? 54.391 -28.719 25.292 1.00 53.69 115 ASN A C 1
ATOM 617 O O . ASN A 1 84 ? 54.583 -29.897 25.606 1.00 53.88 115 ASN A O 1
ATOM 622 N N . ASP A 1 85 ? 53.313 -28.310 24.582 1.00 49.19 116 ASP A N 1
ATOM 623 C CA . ASP A 1 85 ? 52.232 -29.193 24.140 1.00 48.48 116 ASP A CA 1
ATOM 624 C C . ASP A 1 85 ? 52.701 -30.337 23.210 1.00 50.29 116 ASP A C 1
ATOM 625 O O . ASP A 1 85 ? 51.983 -31.316 23.029 1.00 50.93 116 ASP A O 1
ATOM 630 N N . ARG A 1 86 ? 53.899 -30.227 22.644 1.00 44.26 117 ARG A N 1
ATOM 631 C CA . ARG A 1 86 ? 54.422 -31.224 21.713 1.00 43.22 117 ARG A CA 1
ATOM 632 C C . ARG A 1 86 ? 55.193 -32.348 22.377 1.00 45.49 117 ARG A C 1
ATOM 633 O O . ARG A 1 86 ? 55.110 -33.482 21.924 1.00 45.33 117 ARG A O 1
ATOM 641 N N . ASN A 1 87 ? 55.945 -32.048 23.433 1.00 40.75 118 ASN A N 1
ATOM 642 C CA . ASN A 1 87 ? 56.758 -33.039 24.112 1.00 39.88 118 ASN A CA 1
ATOM 643 C C . ASN A 1 87 ? 56.127 -33.545 25.431 1.00 39.81 118 ASN A C 1
ATOM 644 O O . ASN A 1 87 ? 56.801 -34.187 26.250 1.00 36.77 118 ASN A O 1
ATOM 649 N N . ARG A 1 88 ? 54.822 -33.280 25.611 1.00 34.91 119 ARG A N 1
ATOM 650 C CA . ARG A 1 88 ? 54.095 -33.745 26.785 1.00 33.74 119 ARG A CA 1
ATOM 651 C C . ARG A 1 88 ? 52.715 -34.368 26.427 1.00 36.32 119 ARG A C 1
ATOM 652 O O . ARG A 1 88 ? 52.106 -34.028 25.407 1.00 34.20 119 ARG A O 1
ATOM 660 N N . ILE A 1 89 ? 52.281 -35.329 27.259 1.00 33.09 120 ILE A N 1
ATOM 661 C CA . ILE A 1 89 ? 51.003 -36.040 27.165 1.00 32.98 120 ILE A CA 1
ATOM 662 C C . ILE A 1 89 ? 50.227 -35.838 28.471 1.00 34.90 120 ILE A C 1
ATOM 663 O O . ILE A 1 89 ? 50.768 -36.013 29.559 1.00 33.44 120 ILE A O 1
ATOM 668 N N . VAL A 1 90 ? 48.981 -35.390 28.341 1.00 31.90 121 VAL A N 1
ATOM 669 C CA . VAL A 1 90 ? 48.068 -35.142 29.453 1.00 30.84 121 VAL A CA 1
ATOM 670 C C . VAL A 1 90 ? 46.989 -36.204 29.336 1.00 34.32 121 VAL A C 1
ATOM 671 O O . VAL A 1 90 ? 46.405 -36.371 28.259 1.00 35.13 121 VAL A O 1
ATOM 675 N N . LEU A 1 91 ? 46.768 -36.954 30.431 1.00 28.05 122 LEU A N 1
ATOM 676 C CA . LEU A 1 91 ? 45.757 -37.994 30.494 1.00 26.02 122 LEU A CA 1
ATOM 677 C C . LEU A 1 91 ? 44.768 -37.668 31.623 1.00 29.74 122 LEU A C 1
ATOM 678 O O . LEU A 1 91 ? 45.030 -37.979 32.791 1.00 28.96 122 LEU A O 1
ATOM 683 N N . PRO A 1 92 ? 43.673 -36.931 31.308 1.00 26.16 123 PRO A N 1
ATOM 684 C CA . PRO A 1 92 ? 42.697 -36.612 32.363 1.00 25.66 123 PRO A CA 1
ATOM 685 C C . PRO A 1 92 ? 41.911 -37.848 32.834 1.00 29.43 123 PRO A C 1
ATOM 686 O O . PRO A 1 92 ? 41.757 -38.829 32.104 1.00 29.61 123 PRO A O 1
ATOM 690 N N . PHE A 1 93 ? 41.424 -37.785 34.062 1.00 25.86 124 PHE A N 1
ATOM 691 C CA . PHE A 1 93 ? 40.609 -38.812 34.681 1.00 25.18 124 PHE A CA 1
ATOM 692 C C . PHE A 1 93 ? 39.588 -38.158 35.584 1.00 29.08 124 PHE A C 1
ATOM 693 O O . PHE A 1 93 ? 39.877 -37.116 36.172 1.00 27.94 124 PHE A O 1
ATOM 701 N N . SER A 1 94 ? 38.401 -38.777 35.697 1.00 25.96 125 SER A N 1
ATOM 702 C CA . SER A 1 94 ? 37.296 -38.267 36.498 1.00 26.09 125 SER A CA 1
ATOM 703 C C . SER A 1 94 ? 36.927 -39.236 37.599 1.00 31.23 125 SER A C 1
ATOM 704 O O . SER A 1 94 ? 36.240 -38.880 38.566 1.00 31.02 125 SER A O 1
ATOM 707 N N . PHE A 1 95 ? 37.420 -40.468 37.471 1.00 29.30 126 PHE A N 1
ATOM 708 C CA . PHE A 1 95 ? 37.274 -41.515 38.466 1.00 29.04 126 PHE A CA 1
ATOM 709 C C . PHE A 1 95 ? 38.274 -41.207 39.613 1.00 35.81 126 PHE A C 1
ATOM 710 O O . PHE A 1 95 ? 39.212 -40.402 39.429 1.00 36.20 126 PHE A O 1
ATOM 718 N N . ALA A 1 96 ? 38.037 -41.776 40.812 1.00 31.47 127 ALA A N 1
ATOM 719 C CA . ALA A 1 96 ? 38.943 -41.564 41.948 1.00 29.81 127 ALA A CA 1
ATOM 720 C C . ALA A 1 96 ? 40.253 -42.248 41.550 1.00 35.89 127 ALA A C 1
ATOM 721 O O . ALA A 1 96 ? 40.220 -43.395 41.091 1.00 37.28 127 ALA A O 1
ATOM 723 N N . TRP A 1 97 ? 41.376 -41.520 41.624 1.00 31.48 128 TRP A N 1
ATOM 724 C CA . TRP A 1 97 ? 42.690 -42.056 41.276 1.00 30.60 128 TRP A CA 1
ATOM 725 C C . TRP A 1 97 ? 43.004 -43.281 42.167 1.00 35.67 128 TRP A C 1
ATOM 726 O O . TRP A 1 97 ? 42.906 -43.163 43.389 1.00 35.18 128 TRP A O 1
ATOM 737 N N . PRO A 1 98 ? 43.319 -44.471 41.559 1.00 34.20 129 PRO A N 1
ATOM 738 C CA . PRO A 1 98 ? 43.569 -45.672 42.375 1.00 34.77 129 PRO A CA 1
ATOM 739 C C . PRO A 1 98 ? 44.978 -45.827 42.959 1.00 40.47 129 PRO A C 1
ATOM 740 O O . PRO A 1 98 ? 45.250 -46.849 43.617 1.00 41.72 129 PRO A O 1
ATOM 744 N N . ARG A 1 99 ? 45.876 -44.841 42.738 1.00 35.96 130 ARG A N 1
ATOM 745 C CA . ARG A 1 99 ? 47.284 -44.862 43.195 1.00 35.44 130 ARG A CA 1
ATOM 746 C C . ARG A 1 99 ? 48.131 -45.822 42.349 1.00 35.99 130 ARG A C 1
ATOM 747 O O . ARG A 1 99 ? 49.164 -45.409 41.831 1.00 35.39 130 ARG A O 1
ATOM 755 N N . SER A 1 100 ? 47.678 -47.079 42.193 1.00 32.33 131 SER A N 1
ATOM 756 C CA . SER A 1 100 ? 48.358 -48.103 41.390 1.00 32.38 131 SER A CA 1
ATOM 757 C C . SER A 1 100 ? 47.965 -47.990 39.940 1.00 34.23 131 SER A C 1
ATOM 758 O O . SER A 1 100 ? 46.810 -47.680 39.630 1.00 34.06 131 SER A O 1
ATOM 761 N N . TYR A 1 101 ? 48.935 -48.202 39.042 1.00 30.52 132 TYR A N 1
ATOM 762 C CA . TYR A 1 101 ? 48.743 -48.053 37.598 1.00 29.52 132 TYR A CA 1
ATOM 763 C C . TYR A 1 101 ? 49.785 -48.890 36.877 1.00 33.41 132 TYR A C 1
ATOM 764 O O . TYR A 1 101 ? 50.761 -49.303 37.491 1.00 33.75 132 T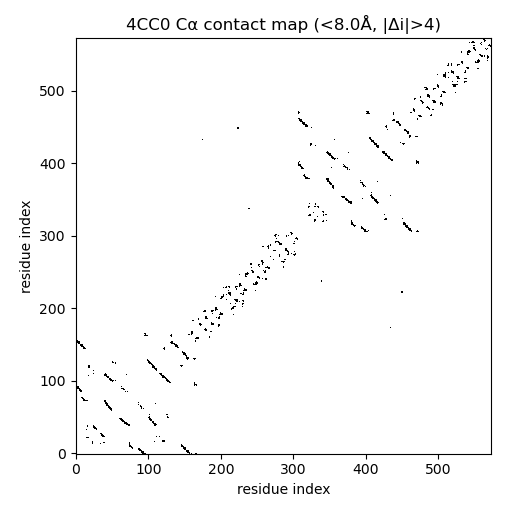YR A O 1
ATOM 773 N N . THR A 1 102 ? 49.609 -49.062 35.565 1.00 31.27 133 THR A N 1
ATOM 774 C CA . THR A 1 102 ? 50.553 -49.693 34.633 1.00 32.31 133 THR A CA 1
ATOM 775 C C . THR A 1 102 ? 50.761 -48.696 33.498 1.00 35.71 133 THR A C 1
ATOM 776 O O . THR A 1 102 ? 49.794 -48.183 32.942 1.00 36.51 133 THR A O 1
ATOM 780 N N . LEU A 1 103 ? 52.012 -48.362 33.226 1.00 31.81 134 LEU A N 1
ATOM 781 C CA . LEU A 1 103 ? 52.363 -47.392 32.202 1.00 31.54 134 LEU A CA 1
ATOM 782 C C . LEU A 1 103 ? 53.286 -47.984 31.135 1.00 35.13 134 LEU A C 1
ATOM 783 O O . LEU A 1 103 ? 54.326 -48.551 31.461 1.00 34.88 134 LEU A O 1
ATOM 788 N N . LEU A 1 104 ? 52.884 -47.836 29.859 1.00 33.79 135 LEU A N 1
ATOM 789 C CA . LEU A 1 104 ? 53.634 -48.259 28.671 1.00 34.46 135 LEU A CA 1
ATOM 790 C C . LEU A 1 104 ? 54.065 -46.957 27.976 1.00 37.94 135 LEU A C 1
ATOM 791 O O . LEU A 1 104 ? 53.216 -46.097 27.742 1.00 37.14 135 LEU A O 1
ATOM 796 N N . VAL A 1 105 ? 55.377 -46.779 27.718 1.00 33.36 136 VAL A N 1
ATOM 797 C CA . VAL A 1 105 ? 55.923 -45.603 27.021 1.00 32.06 136 VAL A CA 1
ATOM 798 C C . VAL A 1 105 ? 56.834 -46.131 25.904 1.00 36.53 136 VAL A C 1
ATOM 799 O O . VAL A 1 105 ? 57.742 -46.902 26.181 1.00 35.27 136 VAL A O 1
ATOM 803 N N . GLU A 1 106 ? 56.556 -45.758 24.644 1.00 33.34 137 GLU A N 1
ATOM 804 C CA . GLU A 1 106 ? 57.315 -46.257 23.500 1.00 32.64 137 GLU A CA 1
ATOM 805 C C . GLU A 1 106 ? 57.825 -45.154 22.606 1.00 35.68 137 GLU A C 1
ATOM 806 O O . GLU A 1 106 ? 57.069 -44.254 22.259 1.00 36.34 137 GLU A O 1
ATOM 812 N N . ALA A 1 107 ? 59.088 -45.256 22.170 1.00 31.98 138 ALA A N 1
ATOM 813 C CA . ALA A 1 107 ? 59.675 -44.342 21.188 1.00 31.76 138 ALA A CA 1
ATOM 814 C C . ALA A 1 107 ? 59.441 -44.994 19.802 1.00 34.42 138 ALA A C 1
ATOM 815 O O . ALA A 1 107 ? 59.669 -46.193 19.633 1.00 33.70 138 ALA A O 1
ATOM 817 N N . TRP A 1 108 ? 58.901 -44.241 18.863 1.00 30.85 139 TRP A N 1
ATOM 818 C CA . TRP A 1 108 ? 58.639 -44.732 17.509 1.00 30.73 139 TRP A CA 1
ATOM 819 C C . TRP A 1 108 ? 59.270 -43.827 16.486 1.00 35.73 139 TRP A C 1
ATOM 820 O O . TRP A 1 108 ? 59.435 -42.626 16.718 1.00 34.80 139 TRP A O 1
ATOM 831 N N . ASP A 1 109 ? 59.612 -44.419 15.343 1.00 35.08 140 ASP A N 1
ATOM 832 C CA . ASP A 1 109 ? 60.117 -43.712 14.185 1.00 35.79 140 ASP A CA 1
ATOM 833 C C . ASP A 1 109 ? 58.922 -43.506 13.249 1.00 44.11 140 ASP A C 1
ATOM 834 O O . ASP A 1 109 ? 58.171 -44.464 13.010 1.00 42.39 140 ASP A O 1
ATOM 839 N N . SER A 1 110 ? 58.731 -42.253 12.755 1.00 44.30 141 SER A N 1
ATOM 840 C CA . SER A 1 110 ? 57.689 -41.920 11.782 1.00 46.12 141 SER A CA 1
ATOM 841 C C . SER A 1 110 ? 58.208 -42.139 10.354 1.00 53.66 141 SER A C 1
ATOM 842 O O . SER A 1 110 ? 59.329 -41.755 10.031 1.00 51.43 141 SER A O 1
ATOM 845 N N . SER A 1 111 ? 57.377 -42.761 9.515 1.00 56.53 142 SER A N 1
ATOM 846 C CA . SER A 1 111 ? 57.626 -43.045 8.101 1.00 59.10 142 SER A CA 1
ATOM 847 C C . SER A 1 111 ? 56.289 -42.862 7.359 1.00 69.94 142 SER A C 1
ATOM 848 O O . SER A 1 111 ? 55.472 -43.792 7.273 1.00 69.51 142 SER A O 1
ATOM 851 N N . ASN A 1 112 ? 56.035 -41.612 6.916 1.00 71.99 143 ASN A N 1
ATOM 852 C CA . ASN A 1 112 ? 54.807 -41.206 6.210 1.00 73.91 143 ASN A CA 1
ATOM 853 C C . ASN A 1 112 ? 55.120 -40.634 4.810 1.00 82.07 143 ASN A C 1
ATOM 854 O O . ASN A 1 112 ? 54.417 -39.746 4.314 1.00 81.87 143 ASN A O 1
ATOM 859 N N . ASP A 1 113 ? 56.174 -41.195 4.171 1.00 81.47 144 ASP A N 1
ATOM 860 C CA . ASP A 1 113 ? 56.691 -40.826 2.847 1.00 82.54 144 ASP A CA 1
ATOM 861 C C . ASP A 1 113 ? 57.385 -42.026 2.154 1.00 88.90 144 ASP A C 1
ATOM 862 O O . ASP A 1 113 ? 57.900 -41.866 1.038 1.00 88.61 144 ASP A O 1
ATOM 867 N N . THR A 1 114 ? 57.415 -43.217 2.812 1.00 86.34 145 THR A N 1
ATOM 868 C CA . THR A 1 114 ? 58.093 -44.399 2.262 1.00 86.23 145 THR A CA 1
ATOM 869 C C . THR A 1 114 ? 57.252 -45.709 2.380 1.00 89.07 145 THR A C 1
ATOM 870 O O . THR A 1 114 ? 56.184 -45.724 3.002 1.00 88.69 145 THR A O 1
ATOM 874 N N . VAL A 1 115 ? 57.751 -46.786 1.721 1.00 84.35 146 VAL A N 1
ATOM 875 C CA . VAL A 1 115 ? 57.186 -48.139 1.603 1.00 83.31 146 VAL A CA 1
ATOM 876 C C . VAL A 1 115 ? 56.983 -48.822 2.973 1.00 84.65 146 VAL A C 1
ATOM 877 O O . VAL A 1 115 ? 55.971 -49.509 3.162 1.00 84.14 146 VAL A O 1
ATOM 881 N N . GLN A 1 116 ? 57.944 -48.635 3.917 1.00 78.71 147 GLN A N 1
ATOM 882 C CA . GLN A 1 116 ? 57.879 -49.226 5.267 1.00 76.51 147 GLN A CA 1
ATOM 883 C C . GLN A 1 116 ? 56.970 -48.424 6.229 1.00 74.19 147 GLN A C 1
ATOM 884 O O . GLN A 1 116 ? 56.845 -47.206 6.068 1.00 74.91 147 GLN A O 1
ATOM 890 N N . PRO A 1 117 ? 56.299 -49.065 7.210 1.00 64.26 148 PRO A N 1
ATOM 891 C CA . PRO A 1 117 ? 55.461 -48.283 8.128 1.00 61.86 148 PRO A CA 1
ATOM 892 C C . PRO A 1 117 ? 56.258 -47.761 9.332 1.00 59.83 148 PRO A C 1
ATOM 893 O O . PRO A 1 117 ? 57.481 -47.953 9.413 1.00 58.32 148 PRO A O 1
ATOM 897 N N . ASP A 1 118 ? 55.553 -47.099 10.271 1.00 52.48 149 ASP A N 1
ATOM 898 C CA . ASP A 1 118 ? 56.117 -46.614 11.523 1.00 49.80 149 ASP A CA 1
ATOM 899 C C . ASP A 1 118 ? 56.646 -47.826 12.306 1.00 51.13 149 ASP A C 1
ATOM 900 O O . ASP A 1 118 ? 55.994 -48.887 12.335 1.00 50.44 149 ASP A O 1
ATOM 905 N N . SER A 1 119 ? 57.883 -47.704 12.825 1.00 44.72 150 SER A N 1
ATOM 906 C CA . SER A 1 119 ? 58.547 -48.791 13.537 1.00 44.06 150 SER A CA 1
ATOM 907 C C . SER A 1 119 ? 59.058 -48.344 14.897 1.00 46.29 150 SER A C 1
ATOM 908 O O . SER A 1 119 ? 59.554 -47.222 15.055 1.00 47.78 150 SER A O 1
ATOM 911 N N . ILE A 1 120 ? 58.949 -49.233 15.869 1.00 39.45 151 ILE A N 1
ATOM 912 C CA . ILE A 1 120 ? 59.312 -48.974 17.249 1.00 38.42 151 ILE A CA 1
ATOM 913 C C . ILE A 1 120 ? 60.845 -48.941 17.448 1.00 40.30 151 ILE A C 1
ATOM 914 O O . ILE A 1 120 ? 61.592 -49.794 16.948 1.00 39.93 151 ILE A O 1
ATOM 919 N N . ILE A 1 121 ? 61.302 -47.898 18.136 1.00 33.63 152 ILE A N 1
ATOM 920 C CA . ILE A 1 121 ? 62.717 -47.702 18.439 1.00 31.92 152 ILE A CA 1
ATOM 921 C C . ILE A 1 121 ? 63.028 -48.414 19.771 1.00 37.20 152 ILE A C 1
ATOM 922 O O . ILE A 1 121 ? 63.919 -49.263 19.825 1.00 36.24 152 ILE A O 1
ATOM 927 N N . GLU A 1 122 ? 62.240 -48.091 20.826 1.00 35.95 153 GLU A N 1
ATOM 928 C CA . GLU A 1 122 ? 62.377 -48.620 22.172 1.00 37.09 153 GLU A CA 1
ATOM 929 C C . GLU A 1 122 ? 61.031 -48.594 22.934 1.00 41.98 153 GLU A C 1
ATOM 930 O O . GLU A 1 122 ? 60.170 -47.758 22.658 1.00 41.76 153 GLU A O 1
ATOM 936 N N . LYS A 1 123 ? 60.872 -49.518 23.889 1.00 37.75 154 LYS A N 1
ATOM 937 C CA . LYS A 1 123 ? 59.685 -49.697 24.714 1.00 37.55 154 LYS A CA 1
ATOM 938 C C . LYS A 1 123 ? 60.065 -49.742 26.199 1.00 42.02 154 LYS A C 1
ATOM 939 O O . LYS A 1 123 ? 61.027 -50.402 26.591 1.00 43.44 154 LYS A O 1
ATOM 945 N N . ALA A 1 124 ? 59.301 -49.023 27.013 1.00 35.99 155 ALA A N 1
ATOM 946 C CA . ALA A 1 124 ? 59.404 -48.985 28.466 1.00 34.57 155 ALA A CA 1
ATOM 947 C C . ALA A 1 124 ? 58.032 -49.389 29.033 1.00 37.31 155 ALA A C 1
ATOM 948 O O . ALA A 1 124 ? 56.984 -49.046 28.466 1.00 37.61 155 ALA A O 1
ATOM 950 N N . SER A 1 125 ? 58.038 -50.150 30.120 1.00 32.64 156 SER A N 1
ATOM 951 C CA . SER A 1 125 ? 56.801 -50.570 30.771 1.00 32.48 156 SER A CA 1
ATOM 952 C C . SER A 1 125 ? 57.058 -50.715 32.238 1.00 35.65 156 SER A C 1
ATOM 953 O O . SER A 1 125 ? 58.129 -51.162 32.605 1.00 37.11 156 SER A O 1
ATOM 956 N N . HIS A 1 126 ? 56.079 -50.414 33.085 1.00 30.94 157 HIS A N 1
ATOM 957 C CA . HIS A 1 126 ? 56.196 -50.656 34.526 1.00 30.11 157 HIS A CA 1
ATOM 958 C C . HIS A 1 126 ? 54.880 -50.515 35.192 1.00 34.68 157 HIS A C 1
ATOM 959 O O . HIS A 1 126 ? 53.987 -49.854 34.688 1.00 36.45 157 HIS A O 1
ATOM 966 N N . SER A 1 127 ? 54.810 -51.039 36.385 1.00 32.31 158 SER A N 1
ATOM 967 C CA . SER A 1 127 ? 53.687 -50.938 37.305 1.00 32.62 158 SER A CA 1
ATOM 968 C C . SER A 1 127 ? 54.189 -50.292 38.574 1.00 38.63 158 SER A C 1
ATOM 969 O O . SER A 1 127 ? 55.262 -50.647 39.064 1.00 37.80 158 SER A O 1
ATOM 972 N N . GLY A 1 128 ? 53.423 -49.357 39.105 1.00 38.13 159 GLY A N 1
ATOM 973 C CA . GLY A 1 128 ? 53.813 -48.688 40.334 1.00 38.38 159 GLY A CA 1
ATOM 974 C C . GLY A 1 128 ? 52.665 -48.055 41.081 1.00 41.76 159 GLY A C 1
ATOM 975 O O . GLY A 1 128 ? 51.499 -48.331 40.804 1.00 39.41 159 GLY A O 1
ATOM 976 N N . MET A 1 129 ? 53.023 -47.208 42.049 1.00 40.39 160 MET A N 1
ATOM 977 C CA . MET A 1 129 ? 52.121 -46.470 42.925 1.00 40.26 160 MET A CA 1
ATOM 978 C C . MET A 1 129 ? 52.488 -45.013 42.867 1.00 38.47 160 MET A C 1
ATOM 979 O O . MET A 1 129 ? 53.666 -44.675 42.859 1.00 37.92 160 MET A O 1
ATOM 984 N N . ILE A 1 130 ? 51.483 -44.146 42.796 1.00 31.85 161 ILE A N 1
ATOM 985 C CA . ILE A 1 130 ? 51.692 -42.703 42.740 1.00 29.70 161 ILE A CA 1
ATOM 986 C C . ILE A 1 130 ? 50.483 -41.974 43.349 1.00 33.31 161 ILE A C 1
ATOM 987 O O . ILE A 1 130 ? 49.322 -42.260 43.036 1.00 31.34 161 ILE A O 1
ATOM 992 N N . ASN A 1 131 ? 50.784 -41.044 44.237 1.00 30.26 162 ASN A N 1
ATOM 993 C CA . ASN A 1 131 ? 49.795 -40.206 44.878 1.00 29.83 162 ASN A CA 1
ATOM 994 C C . ASN A 1 131 ? 49.770 -38.833 44.180 1.00 34.01 162 ASN A C 1
ATOM 995 O O . ASN A 1 131 ? 50.784 -38.413 43.604 1.00 34.21 162 ASN A O 1
ATOM 1000 N N . PRO A 1 132 ? 48.655 -38.086 44.303 1.00 29.72 163 PRO A N 1
ATOM 1001 C CA . PRO A 1 132 ? 48.622 -36.736 43.720 1.00 29.30 163 PRO A CA 1
ATOM 1002 C C . PRO A 1 132 ? 49.738 -35.882 44.322 1.00 31.86 163 PRO A C 1
ATOM 1003 O O . PRO A 1 132 ? 49.995 -35.934 45.520 1.00 30.47 163 PRO A O 1
ATOM 1007 N N . SER A 1 133 ? 50.433 -35.151 43.463 1.00 28.16 164 SER A N 1
ATOM 1008 C CA . SER A 1 133 ? 51.539 -34.259 43.779 1.00 27.17 164 SER A CA 1
ATOM 1009 C C . SER A 1 133 ? 52.012 -33.649 42.488 1.00 32.88 164 SER A C 1
ATOM 1010 O O . SER A 1 133 ? 52.107 -34.330 41.467 1.00 32.30 164 SER A O 1
ATOM 1013 N N . ARG A 1 134 ? 52.354 -32.365 42.559 1.00 30.12 165 ARG A N 1
ATOM 1014 C CA . ARG A 1 134 ? 52.943 -31.536 41.508 1.00 28.11 165 ARG A CA 1
ATOM 1015 C C . ARG A 1 134 ? 54.415 -31.971 41.236 1.00 28.89 165 ARG A C 1
ATOM 1016 O O . ARG A 1 134 ? 54.985 -31.595 40.212 1.00 30.18 165 ARG A O 1
ATOM 1024 N N . GLN A 1 135 ? 55.030 -32.717 42.155 1.00 24.02 166 GLN A N 1
ATOM 1025 C CA . GLN A 1 135 ? 56.415 -33.159 42.017 1.00 24.17 166 GLN A CA 1
ATOM 1026 C C . GLN A 1 135 ? 56.559 -34.201 40.938 1.00 31.07 166 GLN A C 1
ATOM 1027 O O . GLN A 1 135 ? 55.833 -35.192 40.936 1.00 33.13 166 GLN A O 1
ATOM 1033 N N . TRP A 1 136 ? 57.484 -33.974 40.011 1.00 26.14 167 TRP A N 1
ATOM 1034 C CA . TRP A 1 136 ? 57.750 -34.923 38.931 1.00 24.63 167 TRP A CA 1
ATOM 1035 C C . TRP A 1 136 ? 58.608 -36.093 39.429 1.00 30.68 167 TRP A C 1
ATOM 1036 O O . TRP A 1 136 ? 59.429 -35.926 40.334 1.00 31.12 167 TRP A O 1
ATOM 1047 N N . GLN A 1 137 ? 58.409 -37.271 38.837 1.00 28.20 168 GLN A N 1
ATOM 1048 C CA . GLN A 1 137 ? 59.202 -38.481 39.096 1.00 27.86 168 GLN A CA 1
ATOM 1049 C C . GLN A 1 137 ? 59.838 -38.841 37.760 1.00 31.05 168 GLN A C 1
ATOM 1050 O O . GLN A 1 137 ? 59.113 -39.085 36.793 1.00 28.74 168 GLN A O 1
ATOM 1056 N N . THR A 1 138 ? 61.179 -38.860 37.714 1.00 28.91 169 THR A N 1
ATOM 1057 C CA . THR A 1 138 ? 61.959 -39.223 36.532 1.00 30.15 169 THR A CA 1
ATOM 1058 C C . THR A 1 138 ? 62.086 -40.737 36.433 1.00 35.14 169 THR A C 1
ATOM 1059 O O . THR A 1 138 ? 62.290 -41.413 37.436 1.00 34.44 169 THR A O 1
ATOM 1063 N N . LEU A 1 139 ? 61.949 -41.248 35.203 1.00 33.14 170 LEU A N 1
ATOM 1064 C CA . LEU A 1 139 ? 62.113 -42.645 34.804 1.00 33.16 170 LEU A CA 1
ATOM 1065 C C . LEU A 1 139 ? 63.006 -42.654 33.562 1.00 41.57 170 LEU A C 1
ATOM 1066 O O . LEU A 1 139 ? 62.885 -41.790 32.685 1.00 42.52 170 LEU A O 1
ATOM 1071 N N . LYS A 1 140 ? 63.984 -43.555 33.557 1.00 39.46 171 LYS A N 1
ATOM 1072 C CA . LYS A 1 140 ? 64.985 -43.713 32.505 1.00 38.26 171 LYS A CA 1
ATOM 1073 C C . LYS A 1 140 ? 64.896 -45.084 31.904 1.00 40.14 171 LYS A C 1
ATOM 1074 O O . LYS A 1 140 ? 64.980 -46.067 32.644 1.00 39.41 171 LYS A O 1
ATOM 1080 N N . GLN A 1 141 ? 64.776 -45.162 30.560 1.00 36.78 172 GLN A N 1
ATOM 1081 C CA . GLN A 1 141 ? 64.801 -46.425 29.835 1.00 36.43 172 GLN A CA 1
ATOM 1082 C C . GLN A 1 141 ? 66.207 -46.440 29.218 1.00 39.53 172 GLN A C 1
ATOM 1083 O O . GLN A 1 141 ? 66.444 -45.740 28.257 1.00 39.43 172 GLN A O 1
ATOM 1089 N N . ASN A 1 142 ? 67.165 -47.088 29.872 1.00 37.88 173 ASN A N 1
ATOM 1090 C CA . ASN A 1 142 ? 68.581 -47.066 29.488 1.00 39.83 173 ASN A CA 1
ATOM 1091 C C . ASN A 1 142 ? 69.194 -48.476 29.370 1.00 47.44 173 ASN A C 1
ATOM 1092 O O . ASN A 1 142 ? 70.411 -48.608 29.535 1.00 46.75 173 ASN A O 1
ATOM 1097 N N . THR A 1 143 ? 68.380 -49.505 29.064 1.00 45.70 174 THR A N 1
ATOM 1098 C CA . THR A 1 143 ? 68.851 -50.897 28.974 1.00 46.68 174 THR A CA 1
ATOM 1099 C C . THR A 1 143 ? 69.141 -51.419 27.552 1.00 52.53 174 THR A C 1
ATOM 1100 O O . THR A 1 143 ? 69.938 -52.364 27.395 1.00 53.15 174 THR A O 1
ATOM 1104 N N . GLY A 1 144 ? 68.506 -50.812 26.550 1.00 47.70 175 GLY A N 1
ATOM 1105 C CA . GLY A 1 144 ? 68.666 -51.212 25.157 1.00 46.52 175 GLY A CA 1
ATOM 1106 C C . GLY A 1 144 ? 69.675 -50.387 24.392 1.00 49.50 175 GLY A C 1
ATOM 1107 O O . GLY A 1 144 ? 70.594 -49.807 24.980 1.00 48.23 175 GLY A O 1
ATOM 1108 N N . VAL A 1 145 ? 69.504 -50.329 23.063 1.00 47.26 176 VAL A N 1
ATOM 1109 C CA . VAL A 1 145 ? 70.395 -49.548 22.207 1.00 47.38 176 VAL A CA 1
ATOM 1110 C C . VAL A 1 145 ? 69.960 -48.063 22.261 1.00 49.70 176 VAL A C 1
ATOM 1111 O O . VAL A 1 145 ? 70.836 -47.190 22.407 1.00 48.51 176 VAL A O 1
ATOM 1115 N N . ALA A 1 146 ? 68.618 -47.777 22.217 1.00 44.78 177 ALA A N 1
ATOM 1116 C CA . ALA A 1 146 ? 68.195 -46.390 22.369 1.00 43.27 177 ALA A CA 1
ATOM 1117 C C . ALA A 1 146 ? 67.759 -46.164 23.801 1.00 45.62 177 ALA A C 1
ATOM 1118 O O . ALA A 1 146 ? 67.127 -47.031 24.433 1.00 46.03 177 ALA A O 1
ATOM 1120 N N . HIS A 1 147 ? 68.172 -45.030 24.338 1.00 39.72 178 HIS A N 1
ATOM 1121 C CA . HIS A 1 147 ? 67.889 -44.637 25.720 1.00 37.93 178 HIS A CA 1
ATOM 1122 C C . HIS A 1 147 ? 67.011 -43.423 25.712 1.00 36.48 178 HIS A C 1
ATOM 1123 O O . HIS A 1 147 ? 67.209 -42.546 24.891 1.00 35.10 178 HIS A O 1
ATOM 1130 N N . PHE A 1 148 ? 66.040 -43.367 26.606 1.00 30.31 179 PHE A N 1
ATOM 1131 C CA . PHE A 1 148 ? 65.193 -42.199 26.744 1.00 29.32 179 PHE A CA 1
ATOM 1132 C C . PHE A 1 148 ? 64.816 -41.965 28.209 1.00 33.72 179 PHE A C 1
ATOM 1133 O O . PHE A 1 148 ? 64.911 -42.869 29.042 1.00 32.62 179 PHE A O 1
ATOM 1141 N N . GLU A 1 149 ? 64.445 -40.739 28.529 1.00 29.87 180 GLU A N 1
ATOM 1142 C CA . GLU A 1 149 ? 64.077 -40.375 29.890 1.00 29.47 180 GLU A CA 1
ATOM 1143 C C . GLU A 1 149 ? 62.801 -39.634 29.825 1.00 30.73 180 GLU A C 1
ATOM 1144 O O . GLU A 1 149 ? 62.577 -38.876 28.890 1.00 29.27 180 GLU A O 1
ATOM 1150 N N . TYR A 1 150 ? 61.976 -39.814 30.847 1.00 27.68 181 TYR A N 1
ATOM 1151 C CA . TYR A 1 150 ? 60.692 -39.148 30.939 1.00 27.08 181 TYR A CA 1
ATOM 1152 C C . TYR A 1 150 ? 60.333 -38.914 32.392 1.00 31.42 181 TYR A C 1
ATOM 1153 O O . TYR A 1 150 ? 60.905 -39.529 33.287 1.00 31.21 181 TYR A O 1
ATOM 1162 N N . GLN A 1 151 ? 59.390 -38.016 32.627 1.00 27.55 182 GLN A N 1
ATOM 1163 C CA . GLN A 1 151 ? 58.942 -37.756 33.978 1.00 26.82 182 GLN A CA 1
ATOM 1164 C C . GLN A 1 151 ? 57.422 -37.811 34.027 1.00 28.44 182 GLN A C 1
ATOM 1165 O O . GLN A 1 151 ? 56.782 -37.559 33.026 1.00 27.18 182 GLN A O 1
ATOM 1171 N N . ILE A 1 152 ? 56.875 -38.231 35.161 1.00 25.13 183 ILE A N 1
ATOM 1172 C CA . ILE A 1 152 ? 55.445 -38.401 35.394 1.00 25.49 183 ILE A CA 1
ATOM 1173 C C . ILE A 1 152 ? 55.005 -37.795 36.695 1.00 28.50 183 ILE A C 1
ATOM 1174 O O . ILE A 1 152 ? 55.804 -37.641 37.620 1.00 26.67 183 ILE A O 1
ATOM 1179 N N . ARG A 1 153 ? 53.713 -37.476 36.773 1.00 25.94 184 ARG A N 1
ATOM 1180 C CA . ARG A 1 153 ? 53.080 -36.971 37.981 1.00 25.56 184 ARG A CA 1
ATOM 1181 C C . ARG A 1 153 ? 51.575 -37.130 37.834 1.00 28.80 184 ARG A C 1
ATOM 1182 O O . ARG A 1 153 ? 51.073 -37.295 36.718 1.00 29.32 184 ARG A O 1
ATOM 1190 N N . VAL A 1 154 ? 50.863 -37.047 38.959 1.00 25.75 185 VAL A N 1
ATOM 1191 C CA . VAL A 1 154 ? 49.403 -37.045 39.020 1.00 25.43 185 VAL A CA 1
ATOM 1192 C C . VAL A 1 154 ? 49.048 -35.779 39.756 1.00 30.40 185 VAL A C 1
ATOM 1193 O O . VAL A 1 154 ? 49.541 -35.578 40.861 1.00 30.57 185 VAL A O 1
ATOM 1197 N N . THR A 1 155 ? 48.236 -34.906 39.148 1.00 28.43 186 THR A N 1
ATOM 1198 C CA . THR A 1 155 ? 47.784 -33.673 39.822 1.00 28.71 186 THR A CA 1
ATOM 1199 C C . THR A 1 155 ? 46.280 -33.628 39.918 1.00 33.52 186 THR A C 1
ATOM 1200 O O . THR A 1 155 ? 45.585 -34.162 39.050 1.00 31.27 186 THR A O 1
ATOM 1204 N N . CYS A 1 156 ? 45.783 -32.995 40.983 1.00 32.08 187 CYS A N 1
ATOM 1205 C CA . CYS A 1 156 ? 44.358 -32.797 41.231 1.00 32.94 187 CYS A CA 1
ATOM 1206 C C . CYS A 1 156 ? 43.926 -31.559 40.464 1.00 34.95 187 CYS A C 1
ATOM 1207 O O . CYS A 1 156 ? 44.703 -30.614 40.358 1.00 32.52 187 CYS A O 1
ATOM 1210 N N . ASP A 1 157 ? 42.671 -31.544 39.961 1.00 31.08 188 ASP A N 1
ATOM 1211 C CA . ASP A 1 157 ? 42.112 -30.352 39.320 1.00 30.00 188 ASP A CA 1
ATOM 1212 C C . ASP A 1 157 ? 41.705 -29.366 40.439 1.00 33.06 188 ASP A C 1
ATOM 1213 O O . ASP A 1 157 ? 41.729 -29.743 41.609 1.00 30.47 188 ASP A O 1
ATOM 1218 N N . ASP A 1 158 ? 41.420 -28.098 40.099 1.00 33.05 189 ASP A N 1
ATOM 1219 C CA . ASP A 1 158 ? 41.018 -27.068 41.062 1.00 33.93 189 ASP A CA 1
ATOM 1220 C C . ASP A 1 158 ? 39.834 -27.527 41.904 1.00 34.89 189 ASP A C 1
ATOM 1221 O O . ASP A 1 158 ? 38.896 -28.146 41.383 1.00 32.05 189 ASP A O 1
ATOM 1226 N N . TYR A 1 159 ? 39.912 -27.254 43.220 1.00 32.00 190 TYR A N 1
ATOM 1227 C CA . TYR A 1 159 ? 38.902 -27.560 44.236 1.00 31.89 190 TYR A CA 1
ATOM 1228 C C . TYR A 1 159 ? 38.791 -29.049 44.545 1.00 34.65 190 TYR A C 1
ATOM 1229 O O . TYR A 1 159 ? 37.863 -29.456 45.238 1.00 33.82 190 TYR A O 1
ATOM 1238 N N . TYR A 1 160 ? 39.754 -29.867 44.075 1.00 31.07 191 TYR A N 1
ATOM 1239 C CA . TYR A 1 160 ? 39.768 -31.303 44.361 1.00 29.65 191 TYR A CA 1
ATOM 1240 C C . TYR A 1 160 ? 40.875 -31.667 45.310 1.00 33.54 191 TYR A C 1
ATOM 1241 O O . TYR A 1 160 ? 41.950 -31.047 45.283 1.00 32.22 191 TYR A O 1
ATOM 1250 N N . TYR A 1 161 ? 40.577 -32.623 46.201 1.00 31.03 192 TYR A N 1
ATOM 1251 C CA . TYR A 1 161 ? 41.446 -33.040 47.298 1.00 32.23 192 TYR A CA 1
ATOM 1252 C C . TYR A 1 161 ? 41.489 -34.555 47.495 1.00 36.47 192 TYR A C 1
ATOM 1253 O O . TYR A 1 161 ? 40.620 -35.277 47.002 1.00 37.27 192 TYR A O 1
ATOM 1262 N N . GLY A 1 162 ? 42.473 -35.000 48.266 1.00 31.49 193 GLY A N 1
ATOM 1263 C CA . GLY A 1 162 ? 42.640 -36.396 48.628 1.00 31.14 193 GLY A CA 1
ATOM 1264 C C . GLY A 1 162 ? 43.426 -37.235 47.655 1.00 37.00 193 GLY A C 1
ATOM 1265 O O . GLY A 1 162 ? 43.697 -36.805 46.529 1.00 37.64 193 GLY A O 1
ATOM 1266 N N . PHE A 1 163 ? 43.729 -38.485 48.075 1.00 34.95 194 PHE A N 1
ATOM 1267 C CA . PHE A 1 163 ? 44.528 -39.463 47.330 1.00 35.43 194 PHE A CA 1
ATOM 1268 C C . PHE A 1 163 ? 43.964 -39.843 45.946 1.00 38.04 194 PHE A C 1
ATOM 1269 O O . PHE A 1 163 ? 44.714 -40.245 45.048 1.00 38.49 194 PHE A O 1
ATOM 1277 N N . GLY A 1 164 ? 42.662 -39.679 45.791 1.00 33.58 195 GLY A N 1
ATOM 1278 C CA . GLY A 1 164 ? 41.986 -39.985 44.541 1.00 32.59 195 GLY A CA 1
ATOM 1279 C C . GLY A 1 164 ? 41.616 -38.765 43.743 1.00 34.53 195 GLY A C 1
ATOM 1280 O O . GLY A 1 164 ? 41.034 -38.904 42.673 1.00 32.98 195 GLY A O 1
ATOM 1281 N N . CYS A 1 165 ? 41.957 -37.550 44.256 1.00 33.79 196 CYS A N 1
ATOM 1282 C CA . CYS A 1 165 ? 41.646 -36.238 43.628 1.00 34.22 196 CYS A CA 1
ATOM 1283 C C . CYS A 1 165 ? 40.132 -36.142 43.459 1.00 39.24 196 CYS A C 1
ATOM 1284 O O . CYS A 1 165 ? 39.657 -35.493 42.538 1.00 39.42 196 CYS A O 1
ATOM 1287 N N . ASN A 1 166 ? 39.391 -36.841 44.316 1.00 36.47 197 ASN A N 1
ATOM 1288 C CA . ASN A 1 166 ? 37.957 -37.068 44.185 1.00 36.21 197 ASN A CA 1
ATOM 1289 C C . ASN A 1 166 ? 37.064 -36.283 45.134 1.00 37.22 197 ASN A C 1
ATOM 1290 O O . ASN A 1 166 ? 35.852 -36.252 44.925 1.00 38.18 197 ASN A O 1
ATOM 1295 N N . LYS A 1 167 ? 37.640 -35.686 46.176 1.00 30.00 198 LYS A N 1
ATOM 1296 C CA . LYS A 1 167 ? 36.900 -34.948 47.173 1.00 29.17 198 LYS A CA 1
ATOM 1297 C C . LYS A 1 167 ? 36.821 -33.457 46.772 1.00 34.98 198 LYS A C 1
ATOM 1298 O O . LYS A 1 167 ? 37.842 -32.784 46.776 1.00 37.38 198 LYS A O 1
ATOM 1304 N N . PHE A 1 168 ? 35.621 -32.953 46.408 1.00 30.36 199 PHE A N 1
ATOM 1305 C CA . PHE A 1 168 ? 35.426 -31.551 45.996 1.00 29.49 199 PHE A CA 1
ATOM 1306 C C . PHE A 1 168 ? 35.094 -30.591 47.160 1.00 36.99 199 PHE A C 1
ATOM 1307 O O . PHE A 1 168 ? 34.263 -30.914 48.017 1.00 36.30 199 PHE A O 1
ATOM 1315 N N . CYS A 1 169 ? 35.726 -29.387 47.144 1.00 36.89 200 CYS A N 1
ATOM 1316 C CA . CYS A 1 169 ? 35.519 -28.268 48.072 1.00 37.36 200 CYS A CA 1
ATOM 1317 C C . CYS A 1 169 ? 35.888 -26.955 47.419 1.00 40.61 200 CYS A C 1
ATOM 1318 O O . CYS A 1 169 ? 37.050 -26.717 47.092 1.00 38.84 200 CYS A O 1
ATOM 1321 N N . ARG A 1 170 ? 34.886 -26.073 47.272 1.00 38.42 201 ARG A N 1
ATOM 1322 C CA . ARG A 1 170 ? 35.031 -24.712 46.759 1.00 37.28 201 ARG A CA 1
ATOM 1323 C C . ARG A 1 170 ? 34.411 -23.801 47.845 1.00 40.52 201 ARG A C 1
ATOM 1324 O O . ARG A 1 170 ? 33.254 -24.022 48.196 1.00 38.19 201 ARG A O 1
ATOM 1332 N N . PRO A 1 171 ? 35.110 -22.788 48.421 1.00 37.96 202 PRO A N 1
ATOM 1333 C CA . PRO A 1 171 ? 34.460 -21.949 49.449 1.00 37.06 202 PRO A CA 1
ATOM 1334 C C . PRO A 1 171 ? 33.180 -21.269 48.956 1.00 39.86 202 PRO A C 1
ATOM 1335 O O . PRO A 1 171 ? 33.015 -21.015 47.759 1.00 38.36 202 PRO A O 1
ATOM 1339 N N . ARG A 1 172 ? 32.243 -21.037 49.891 1.00 36.47 203 ARG A N 1
ATOM 1340 C CA . ARG A 1 172 ? 30.893 -20.553 49.611 1.00 36.17 203 ARG A CA 1
ATOM 1341 C C . ARG A 1 172 ? 30.380 -19.645 50.720 1.00 40.94 203 ARG A C 1
ATOM 1342 O O . ARG A 1 172 ? 30.743 -19.833 51.890 1.00 39.22 203 ARG A O 1
ATOM 1350 N N . ASP A 1 173 ? 29.478 -18.693 50.350 1.00 40.07 204 ASP A N 1
ATOM 1351 C CA . ASP A 1 173 ? 28.800 -17.749 51.250 1.00 39.98 204 ASP A CA 1
ATOM 1352 C C . ASP A 1 173 ? 27.420 -17.355 50.662 1.00 43.88 204 ASP A C 1
ATOM 1353 O O . ASP A 1 173 ? 27.240 -16.245 50.140 1.00 45.33 204 ASP A O 1
ATOM 1358 N N . ASP A 1 174 ? 26.462 -18.284 50.732 1.00 37.74 205 ASP A N 1
ATOM 1359 C CA . ASP A 1 174 ? 25.092 -18.114 50.233 1.00 37.56 205 ASP A CA 1
ATOM 1360 C C . ASP A 1 174 ? 24.104 -19.072 50.936 1.00 41.08 205 ASP A C 1
ATOM 1361 O O . ASP A 1 174 ? 24.453 -19.662 51.963 1.00 40.50 205 ASP A O 1
ATOM 1366 N N . PHE A 1 175 ? 22.880 -19.229 50.390 1.00 37.18 206 PHE A N 1
ATOM 1367 C CA . PHE A 1 175 ? 21.822 -20.062 50.989 1.00 37.07 206 PHE A CA 1
ATOM 1368 C C . PHE A 1 175 ? 22.117 -21.591 50.975 1.00 42.07 206 PHE A C 1
ATOM 1369 O O . PHE A 1 175 ? 21.311 -22.370 51.502 1.00 44.04 206 PHE A O 1
ATOM 1377 N N . PHE A 1 176 ? 23.261 -22.006 50.418 1.00 37.68 207 PHE A N 1
ATOM 1378 C CA . PHE A 1 176 ? 23.676 -23.412 50.390 1.00 38.23 207 PHE A CA 1
ATOM 1379 C C . PHE A 1 176 ? 24.824 -23.715 51.345 1.00 41.11 207 PHE A C 1
ATOM 1380 O O . PHE A 1 176 ? 25.107 -24.878 51.599 1.00 42.87 207 PHE A O 1
ATOM 1388 N N . GLY A 1 177 ? 25.443 -22.677 51.896 1.00 35.89 208 GLY A N 1
ATOM 1389 C CA . GLY A 1 177 ? 26.556 -22.806 52.824 1.00 35.06 208 GLY A CA 1
ATOM 1390 C C . GLY A 1 177 ? 27.384 -21.557 53.025 1.00 35.96 208 GLY A C 1
ATOM 1391 O O . GLY A 1 177 ? 27.385 -20.667 52.180 1.00 33.59 208 GLY A O 1
ATOM 1392 N N . HIS A 1 178 ? 28.073 -21.495 54.183 1.00 32.13 209 HIS A N 1
ATOM 1393 C CA . HIS A 1 178 ? 28.916 -20.384 54.619 1.00 31.83 209 HIS A CA 1
ATOM 1394 C C . HIS A 1 178 ? 30.177 -20.971 55.230 1.00 35.40 209 HIS A C 1
ATOM 1395 O O . HIS A 1 178 ? 30.253 -21.198 56.426 1.00 34.54 209 HIS A O 1
ATOM 1402 N N . TYR A 1 179 ? 31.157 -21.258 54.384 1.00 32.67 210 TYR A N 1
ATOM 1403 C CA . TYR A 1 179 ? 32.376 -21.923 54.809 1.00 32.01 210 TYR A CA 1
ATOM 1404 C C . TYR A 1 179 ? 33.581 -21.634 53.918 1.00 37.82 210 TYR A C 1
ATOM 1405 O O . TYR A 1 179 ? 33.461 -21.130 52.795 1.00 35.63 210 TYR A O 1
ATOM 1414 N N . ALA A 1 180 ? 34.746 -22.038 54.436 1.00 37.80 211 ALA A N 1
ATOM 1415 C CA . ALA A 1 180 ? 36.052 -22.024 53.788 1.00 37.80 211 ALA A CA 1
ATOM 1416 C C . ALA A 1 180 ? 36.508 -23.497 53.722 1.00 42.01 211 ALA A C 1
ATOM 1417 O O . ALA A 1 180 ? 35.913 -24.368 54.370 1.00 41.56 211 ALA A O 1
ATOM 1419 N N . CYS A 1 181 ? 37.551 -23.779 52.954 1.00 39.91 212 CYS A N 1
ATOM 1420 C CA . CYS A 1 181 ? 38.082 -25.134 52.845 1.00 40.25 212 CYS A CA 1
ATOM 1421 C C . CYS A 1 181 ? 39.397 -25.324 53.586 1.00 46.24 212 CYS A C 1
ATOM 1422 O O . CYS A 1 181 ? 40.262 -24.465 53.534 1.00 48.08 212 CYS A O 1
ATOM 1425 N N . ASP A 1 182 ? 39.525 -26.456 54.270 1.00 43.55 213 ASP A N 1
ATOM 1426 C CA . ASP A 1 182 ? 40.697 -26.993 54.968 1.00 44.09 213 ASP A CA 1
ATOM 1427 C C . ASP A 1 182 ? 41.725 -27.395 53.896 1.00 49.67 213 ASP A C 1
ATOM 1428 O O . ASP A 1 182 ? 41.362 -27.536 52.716 1.00 48.30 213 ASP A O 1
ATOM 1433 N N . GLN A 1 183 ? 42.966 -27.746 54.333 1.00 47.70 214 GLN A N 1
ATOM 1434 C CA . GLN A 1 183 ? 44.012 -28.282 53.456 1.00 46.81 214 GLN A CA 1
ATOM 1435 C C . GLN A 1 183 ? 43.646 -29.717 53.015 1.00 47.43 214 GLN A C 1
ATOM 1436 O O . GLN A 1 183 ? 44.259 -30.233 52.087 1.00 46.80 214 GLN A O 1
ATOM 1442 N N . ASN A 1 184 ? 42.631 -30.332 53.682 1.00 44.07 215 ASN A N 1
ATOM 1443 C CA . ASN A 1 184 ? 42.059 -31.662 53.427 1.00 43.65 215 ASN A CA 1
ATOM 1444 C C . ASN A 1 184 ? 40.733 -31.661 52.620 1.00 47.07 215 ASN A C 1
ATOM 1445 O O . ASN A 1 184 ? 40.227 -32.733 52.289 1.00 47.35 215 ASN A O 1
ATOM 1450 N N . GLY A 1 185 ? 40.212 -30.474 52.290 1.00 43.76 216 GLY A N 1
ATOM 1451 C CA . GLY A 1 185 ? 38.975 -30.301 51.531 1.00 42.77 216 GLY A CA 1
ATOM 1452 C C . GLY A 1 185 ? 37.752 -30.359 52.414 1.00 46.22 216 GLY A C 1
ATOM 1453 O O . GLY A 1 185 ? 36.627 -30.603 51.948 1.00 47.11 216 GLY A O 1
ATOM 1454 N N . ASN A 1 186 ? 37.985 -30.157 53.710 1.00 39.93 217 ASN A N 1
ATOM 1455 C CA . ASN A 1 186 ? 36.958 -30.152 54.716 1.00 38.47 217 ASN A CA 1
ATOM 1456 C C . ASN A 1 186 ? 36.389 -28.751 54.841 1.00 41.78 217 ASN A C 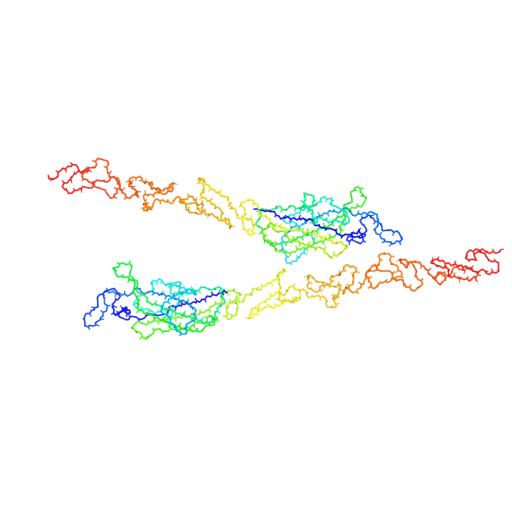1
ATOM 1457 O O . ASN A 1 186 ? 37.090 -27.778 54.599 1.00 41.00 217 ASN A O 1
ATOM 1462 N N . LYS A 1 187 ? 35.109 -28.650 55.192 1.00 38.81 218 LYS A N 1
ATOM 1463 C CA . LYS A 1 187 ? 34.423 -27.377 55.336 1.00 38.00 218 LYS A CA 1
ATOM 1464 C C . LYS A 1 187 ? 34.600 -26.781 56.732 1.00 41.64 218 LYS A C 1
ATOM 1465 O O . LYS A 1 187 ? 34.325 -27.445 57.725 1.00 43.20 218 LYS A O 1
ATOM 1471 N N . THR A 1 188 ? 35.082 -25.535 56.790 1.00 36.94 219 THR A N 1
ATOM 1472 C CA . THR A 1 188 ? 35.260 -24.763 58.014 1.00 36.17 219 THR A CA 1
ATOM 1473 C C . THR A 1 188 ? 34.296 -23.589 57.959 1.00 37.82 219 THR A C 1
ATOM 1474 O O . THR A 1 188 ? 34.436 -22.679 57.151 1.00 37.66 219 THR A O 1
ATOM 1478 N N . CYS A 1 189 ? 33.279 -23.668 58.790 1.00 35.06 220 CYS A N 1
ATOM 1479 C CA . CYS A 1 189 ? 32.180 -22.727 58.897 1.00 35.91 220 CYS A CA 1
ATOM 1480 C C . CYS A 1 189 ? 32.602 -21.312 59.242 1.00 41.67 220 CYS A C 1
ATOM 1481 O O . CYS A 1 189 ? 33.425 -21.100 60.132 1.00 42.18 220 CYS A O 1
ATOM 1484 N N . MET A 1 190 ? 31.990 -20.339 58.571 1.00 38.88 221 MET A N 1
ATOM 1485 C CA . MET A 1 190 ? 32.177 -18.940 58.911 1.00 39.95 221 MET A CA 1
ATOM 1486 C C . MET A 1 190 ? 31.461 -18.745 60.259 1.00 46.00 221 MET A C 1
ATOM 1487 O O . MET A 1 190 ? 30.531 -19.506 60.571 1.00 45.67 221 MET A O 1
ATOM 1492 N N . GLU A 1 191 ? 31.929 -17.784 61.072 1.00 43.29 222 GLU A N 1
ATOM 1493 C CA . GLU A 1 191 ? 31.376 -17.477 62.395 1.00 43.14 222 GLU A CA 1
ATOM 1494 C C . GLU A 1 191 ? 29.852 -17.235 62.320 1.00 45.64 222 GLU A C 1
ATOM 1495 O O . GLU A 1 191 ? 29.373 -16.448 61.496 1.00 45.95 222 GLU A O 1
ATOM 1501 N N . GLY A 1 192 ? 29.117 -17.956 63.149 1.00 41.30 223 GLY A N 1
ATOM 1502 C CA . GLY A 1 192 ? 27.662 -17.860 63.210 1.00 40.67 223 GLY A CA 1
ATOM 1503 C C . GLY A 1 192 ? 26.925 -18.920 62.418 1.00 42.53 223 GLY A C 1
ATOM 1504 O O . GLY A 1 192 ? 25.711 -18.815 62.241 1.00 42.07 223 GLY A O 1
ATOM 1505 N N . TRP A 1 193 ? 27.657 -19.968 61.957 1.00 36.76 224 TRP A N 1
ATOM 1506 C CA . TRP A 1 193 ? 27.132 -21.078 61.159 1.00 33.95 224 TRP A CA 1
ATOM 1507 C C . TRP A 1 193 ? 27.594 -22.432 61.691 1.00 37.68 224 TRP A C 1
ATOM 1508 O O . TRP A 1 193 ? 28.644 -22.531 62.329 1.00 36.81 224 TRP A O 1
ATOM 1519 N N . MET A 1 194 ? 26.784 -23.471 61.461 1.00 36.00 225 MET A N 1
ATOM 1520 C CA . MET A 1 194 ? 27.049 -24.841 61.904 1.00 36.45 225 MET A CA 1
ATOM 1521 C C . MET A 1 194 ? 26.449 -25.885 60.948 1.00 40.62 225 MET A C 1
ATOM 1522 O O . MET A 1 194 ? 25.716 -25.523 60.026 1.00 40.81 225 MET A O 1
ATOM 1527 N N . GLY A 1 195 ? 26.779 -27.155 61.170 1.00 38.30 226 GLY A N 1
ATOM 1528 C CA . GLY A 1 195 ? 26.298 -28.276 60.363 1.00 38.36 226 GLY A CA 1
ATOM 1529 C C . GLY A 1 195 ? 27.267 -28.688 59.269 1.00 43.27 226 GLY A C 1
ATOM 1530 O O . GLY A 1 195 ? 28.183 -27.919 58.973 1.00 43.91 226 GLY A O 1
ATOM 1531 N N . PRO A 1 196 ? 27.071 -29.877 58.619 1.00 39.14 227 PRO A N 1
ATOM 1532 C CA . PRO A 1 196 ? 28.031 -30.354 57.587 1.00 38.57 227 PRO A CA 1
ATOM 1533 C C . PRO A 1 196 ? 28.330 -29.430 56.415 1.00 42.51 227 PRO A C 1
ATOM 1534 O O . PRO A 1 196 ? 29.439 -29.464 55.867 1.00 41.99 227 PRO A O 1
ATOM 1538 N N . GLU A 1 197 ? 27.322 -28.639 56.001 1.00 38.28 228 GLU A N 1
ATOM 1539 C CA . GLU A 1 197 ? 27.425 -27.711 54.874 1.00 35.87 228 GLU A CA 1
ATOM 1540 C C . GLU A 1 197 ? 27.530 -26.275 55.395 1.00 39.40 228 GLU A C 1
ATOM 1541 O O . GLU A 1 197 ? 27.566 -25.341 54.588 1.00 38.64 228 GLU A O 1
ATOM 1547 N N . CYS A 1 198 ? 27.563 -26.099 56.757 1.00 34.68 229 CYS A N 1
ATOM 1548 C CA . CYS A 1 198 ? 27.669 -24.806 57.449 1.00 34.71 229 CYS A CA 1
ATOM 1549 C C . CYS A 1 198 ? 26.505 -23.908 57.024 1.00 39.73 229 CYS A C 1
ATOM 1550 O O . CYS A 1 198 ? 26.691 -22.719 56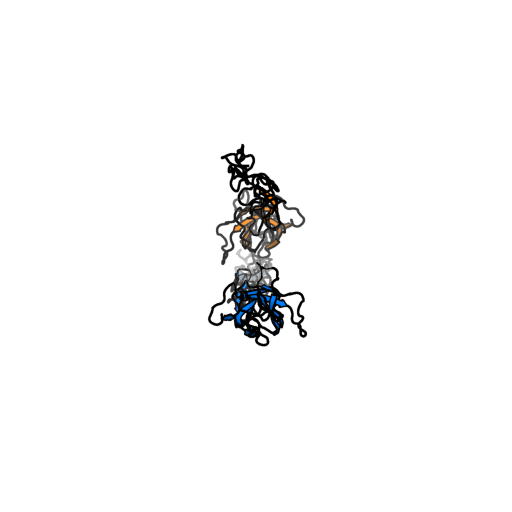.720 1.00 39.61 229 CYS A O 1
ATOM 1553 N N . ASN A 1 199 ? 25.296 -24.513 56.973 1.00 35.67 230 ASN A N 1
ATOM 1554 C CA . ASN A 1 199 ? 24.087 -23.878 56.496 1.00 34.56 230 ASN A CA 1
ATOM 1555 C C . ASN A 1 199 ? 23.027 -23.681 57.572 1.00 37.35 230 ASN A C 1
ATOM 1556 O O . ASN A 1 199 ? 21.942 -23.183 57.304 1.00 38.60 230 ASN A O 1
ATOM 1561 N N . ARG A 1 200 ? 23.356 -24.004 58.809 1.00 35.17 231 ARG A N 1
ATOM 1562 C CA . ARG A 1 200 ? 22.444 -23.788 59.939 1.00 36.32 231 ARG A CA 1
ATOM 1563 C C . ARG A 1 200 ? 22.987 -22.640 60.815 1.00 39.38 231 ARG A C 1
ATOM 1564 O O . ARG A 1 200 ? 24.095 -22.740 61.346 1.00 36.74 231 ARG A O 1
ATOM 1572 N N . ALA A 1 201 ? 22.246 -21.526 60.889 1.00 38.23 232 ALA A N 1
ATOM 1573 C CA . ALA A 1 201 ? 22.600 -20.331 61.666 1.00 38.98 232 ALA A CA 1
ATOM 1574 C C . ALA A 1 201 ? 22.590 -20.649 63.149 1.00 48.05 232 ALA A C 1
ATOM 1575 O O . ALA A 1 201 ? 21.731 -21.411 63.596 1.00 48.03 232 ALA A O 1
ATOM 1577 N N . ILE A 1 202 ? 23.598 -20.151 63.900 1.00 48.15 233 ILE A N 1
ATOM 1578 C CA . ILE A 1 202 ? 23.697 -20.341 65.358 1.00 48.11 233 ILE A CA 1
ATOM 1579 C C . ILE A 1 202 ? 22.876 -19.193 65.949 1.00 53.49 233 ILE A C 1
ATOM 1580 O O . ILE A 1 202 ? 23.152 -18.024 65.653 1.00 53.15 233 ILE A O 1
ATOM 1585 N N . CYS A 1 203 ? 21.833 -19.531 66.727 1.00 52.28 234 CYS A N 1
ATOM 1586 C CA . CYS A 1 203 ? 20.921 -18.547 67.336 1.00 53.32 234 CYS A CA 1
ATOM 1587 C C . CYS A 1 203 ? 21.470 -17.912 68.589 1.00 56.47 234 CYS A C 1
ATOM 1588 O O . CYS A 1 203 ? 22.322 -18.503 69.260 1.00 55.32 234 CYS A O 1
ATOM 1591 N N . ARG A 1 204 ? 20.902 -16.730 68.935 1.00 54.06 235 ARG A N 1
ATOM 1592 C CA . ARG A 1 204 ? 21.151 -15.911 70.132 1.00 53.93 235 ARG A CA 1
ATOM 1593 C C . ARG A 1 204 ? 21.327 -16.837 71.324 1.00 57.94 235 ARG A C 1
ATOM 1594 O O . ARG A 1 204 ? 20.503 -17.734 71.500 1.00 56.63 235 ARG A O 1
ATOM 1602 N N . GLN A 1 205 ? 22.424 -16.679 72.099 1.00 55.63 236 GLN A N 1
ATOM 1603 C CA . GLN A 1 205 ? 22.670 -17.539 73.254 1.00 55.60 236 GLN A CA 1
ATOM 1604 C C . GLN A 1 205 ? 21.474 -17.431 74.217 1.00 59.39 236 GLN A C 1
ATOM 1605 O O . GLN A 1 205 ? 21.059 -16.326 74.559 1.00 58.58 236 GLN A O 1
ATOM 1611 N N . GLY A 1 206 ? 20.882 -18.577 74.546 1.00 56.32 237 GLY A N 1
ATOM 1612 C CA . GLY A 1 206 ? 19.712 -18.655 75.414 1.00 56.14 237 GLY A CA 1
ATOM 1613 C C . GLY A 1 206 ? 18.385 -18.814 74.688 1.00 58.70 237 GLY A C 1
ATOM 1614 O O . GLY A 1 206 ? 17.365 -19.053 75.342 1.00 58.62 237 GLY A O 1
ATOM 1615 N N . CYS A 1 207 ? 18.385 -18.664 73.329 1.00 53.43 238 CYS A N 1
ATOM 1616 C CA . CYS A 1 207 ? 17.228 -18.807 72.432 1.00 52.66 238 CYS A CA 1
ATOM 1617 C C . CYS A 1 207 ? 16.506 -20.118 72.770 1.00 54.14 238 CYS A C 1
ATOM 1618 O O . CYS A 1 207 ? 17.154 -21.166 72.883 1.00 53.84 238 CYS A O 1
ATOM 1621 N N . SER A 1 208 ? 15.178 -20.040 72.999 1.00 48.25 239 SER A N 1
ATOM 1622 C CA . SER A 1 208 ? 14.343 -21.193 73.337 1.00 46.22 239 SER A CA 1
ATOM 1623 C C . SER A 1 208 ? 14.515 -22.322 72.327 1.00 50.69 239 SER A C 1
ATOM 1624 O O . SER A 1 208 ? 14.218 -22.135 71.145 1.00 50.42 239 SER A O 1
ATOM 1627 N N . PRO A 1 209 ? 14.977 -23.510 72.765 1.00 48.82 240 PRO A N 1
ATOM 1628 C CA . PRO A 1 209 ? 15.077 -24.638 71.819 1.00 48.99 240 PRO A CA 1
ATOM 1629 C C . PRO A 1 209 ? 13.698 -25.103 71.305 1.00 53.42 240 PRO A C 1
ATOM 1630 O O . PRO A 1 209 ? 13.614 -25.589 70.175 1.00 55.19 240 PRO A O 1
ATOM 1634 N N . LYS A 1 210 ? 12.620 -24.896 72.116 1.00 47.29 241 LYS A N 1
ATOM 1635 C CA . LYS A 1 210 ? 11.223 -25.243 71.818 1.00 45.61 241 LYS A CA 1
ATOM 1636 C C . LYS A 1 210 ? 10.489 -24.200 70.961 1.00 48.50 241 LYS A C 1
ATOM 1637 O O . LYS A 1 210 ? 9.721 -24.580 70.061 1.00 49.60 241 LYS A O 1
ATOM 1643 N N . HIS A 1 211 ? 10.678 -22.892 71.256 1.00 40.59 242 HIS A N 1
ATOM 1644 C CA . HIS A 1 211 ? 9.917 -21.855 70.555 1.00 38.32 242 HIS A CA 1
ATOM 1645 C C . HIS A 1 211 ? 10.744 -20.814 69.779 1.00 41.79 242 HIS A C 1
ATOM 1646 O O . HIS A 1 211 ? 10.148 -19.925 69.155 1.00 40.32 242 HIS A O 1
ATOM 1653 N N . GLY A 1 212 ? 12.073 -20.956 69.785 1.00 38.97 243 GLY A N 1
ATOM 1654 C CA . GLY A 1 212 ? 12.973 -20.066 69.057 1.00 40.28 243 GLY A CA 1
ATOM 1655 C C . GLY A 1 212 ? 13.616 -20.716 67.850 1.00 46.71 243 GLY A C 1
ATOM 1656 O O . GLY A 1 212 ? 13.865 -21.922 67.874 1.00 46.52 243 GLY A O 1
ATOM 1657 N N . SER A 1 213 ? 13.901 -19.916 66.783 1.00 45.80 244 SER A N 1
ATOM 1658 C CA . SER A 1 213 ? 14.524 -20.372 65.521 1.00 46.59 244 SER A CA 1
ATOM 1659 C C . SER A 1 213 ? 15.414 -19.297 64.855 1.00 55.45 244 SER A C 1
ATOM 1660 O O . SER A 1 213 ? 15.428 -18.140 65.291 1.00 55.41 244 SER A O 1
ATOM 1663 N N . CYS A 1 214 ? 16.097 -19.698 63.749 1.00 54.64 245 CYS A N 1
ATOM 1664 C CA . CYS A 1 214 ? 17.051 -18.935 62.925 1.00 55.24 245 CYS A CA 1
ATOM 1665 C C . CYS A 1 214 ? 16.822 -18.989 61.427 1.00 60.61 245 CYS A C 1
ATOM 1666 O O . CYS A 1 214 ? 16.387 -20.011 60.884 1.00 63.37 245 CYS A O 1
ATOM 1669 N N . LYS A 1 215 ? 17.289 -17.935 60.758 1.00 54.58 246 LYS A N 1
ATOM 1670 C CA . LYS A 1 215 ? 17.506 -17.795 59.329 1.00 53.93 246 LYS A CA 1
ATOM 1671 C C . LYS A 1 215 ? 18.913 -17.152 59.227 1.00 56.59 246 LYS A C 1
ATOM 1672 O O . LYS A 1 215 ? 19.776 -17.653 58.501 1.00 57.00 246 LYS A O 1
ATOM 1678 N N . LEU A 1 216 ? 19.151 -16.101 60.046 1.00 51.75 247 LEU A N 1
ATOM 1679 C CA . LEU A 1 216 ? 20.422 -15.396 60.151 1.00 51.18 247 LEU A CA 1
ATOM 1680 C C . LEU A 1 216 ? 21.076 -15.607 61.523 1.00 53.52 247 LEU A C 1
ATOM 1681 O O . LEU A 1 216 ? 20.361 -15.805 62.512 1.00 54.22 247 LEU A O 1
ATOM 1686 N N . PRO A 1 217 ? 22.427 -15.633 61.594 1.00 47.67 248 PRO A N 1
ATOM 1687 C CA . PRO A 1 217 ? 23.090 -15.864 62.886 1.00 47.41 248 PRO A CA 1
ATOM 1688 C C . PRO A 1 217 ? 22.862 -14.772 63.935 1.00 51.94 248 PRO A C 1
ATOM 1689 O O . PRO A 1 217 ? 22.913 -13.576 63.620 1.00 50.05 248 PRO A O 1
ATOM 1693 N N . GLY A 1 218 ? 22.646 -15.211 65.176 1.00 50.74 249 GLY A N 1
ATOM 1694 C CA . GLY A 1 218 ? 22.463 -14.336 66.333 1.00 51.68 249 GLY A CA 1
ATOM 1695 C C . GLY A 1 218 ? 21.042 -13.939 66.702 1.00 57.10 249 GLY A C 1
ATOM 1696 O O . GLY A 1 218 ? 20.818 -13.423 67.801 1.00 56.60 249 GLY A O 1
ATOM 1697 N N . ASP A 1 219 ? 20.079 -14.148 65.795 1.00 54.22 250 ASP A N 1
ATOM 1698 C CA . ASP A 1 219 ? 18.675 -13.815 66.050 1.00 54.67 250 ASP A CA 1
ATOM 1699 C C . ASP A 1 219 ? 17.947 -14.929 66.845 1.00 56.26 250 ASP A C 1
ATOM 1700 O O . ASP A 1 219 ? 18.504 -16.006 67.069 1.00 54.25 250 ASP A O 1
ATOM 1705 N N . CYS A 1 220 ? 16.727 -14.614 67.326 1.00 53.46 251 CYS A N 1
ATOM 1706 C CA . CYS A 1 220 ? 15.768 -15.506 67.969 1.00 52.72 251 CYS A CA 1
ATOM 1707 C C . CYS A 1 220 ? 14.378 -15.056 67.529 1.00 54.12 251 CYS A C 1
ATOM 1708 O O . CYS A 1 220 ? 13.842 -14.056 68.021 1.00 53.75 251 CYS A O 1
ATOM 1711 N N . ARG A 1 221 ? 13.853 -15.754 66.513 1.00 49.54 252 ARG A N 1
ATOM 1712 C CA . ARG A 1 221 ? 12.522 -15.551 65.937 1.00 48.78 252 ARG A CA 1
ATOM 1713 C C . ARG A 1 221 ? 11.537 -16.454 66.665 1.00 50.06 252 ARG A C 1
ATOM 1714 O O . ARG A 1 221 ? 11.773 -17.654 66.803 1.00 49.19 252 ARG A O 1
ATOM 1722 N N . CYS A 1 222 ? 10.467 -15.862 67.186 1.00 45.94 253 CYS A N 1
ATOM 1723 C CA . CYS A 1 222 ? 9.504 -16.588 68.008 1.00 45.04 253 CYS A CA 1
ATOM 1724 C C . CYS A 1 222 ? 8.448 -17.313 67.213 1.00 46.17 253 CYS A C 1
ATOM 1725 O O . CYS A 1 222 ? 7.872 -16.750 66.279 1.00 44.64 253 CYS A O 1
ATOM 1728 N N . GLN A 1 223 ? 8.139 -18.544 67.668 1.00 41.37 254 GLN A N 1
ATOM 1729 C CA . GLN A 1 223 ? 7.049 -19.414 67.220 1.00 40.75 254 GLN A CA 1
ATOM 1730 C C . GLN A 1 223 ? 5.773 -18.620 67.511 1.00 42.65 254 GLN A C 1
ATOM 1731 O O . GLN A 1 223 ? 5.735 -17.886 68.517 1.00 41.01 254 GLN A O 1
ATOM 1737 N N . TYR A 1 224 ? 4.753 -18.721 66.637 1.00 38.56 255 TYR A N 1
ATOM 1738 C CA . TYR A 1 224 ? 3.513 -17.977 66.862 1.00 37.95 255 TYR A CA 1
ATOM 1739 C C . TYR A 1 224 ? 2.928 -18.257 68.275 1.00 37.98 255 TYR A C 1
ATOM 1740 O O . TYR A 1 224 ? 2.818 -19.408 68.686 1.00 37.75 255 TYR A O 1
ATOM 1749 N N . GLY A 1 225 ? 2.649 -17.200 69.011 1.00 32.71 256 GLY A N 1
ATOM 1750 C CA . GLY A 1 225 ? 2.150 -17.303 70.380 1.00 33.68 256 GLY A CA 1
ATOM 1751 C C . GLY A 1 225 ? 3.199 -17.127 71.466 1.00 37.39 256 GLY A C 1
ATOM 1752 O O . GLY A 1 225 ? 2.862 -17.049 72.651 1.00 35.71 256 GLY A O 1
ATOM 1753 N N . TRP A 1 226 ? 4.483 -17.063 71.061 1.00 34.05 257 TRP A N 1
ATOM 1754 C CA . TRP A 1 226 ? 5.636 -16.849 71.932 1.00 34.11 257 TRP A CA 1
ATOM 1755 C C . TRP A 1 226 ? 6.243 -15.489 71.703 1.00 38.60 257 TRP A C 1
ATOM 1756 O O . TRP A 1 226 ? 6.055 -14.903 70.641 1.00 38.93 257 TRP A O 1
ATOM 1767 N N . GLN A 1 227 ? 6.897 -14.942 72.731 1.00 37.29 258 GLN A N 1
ATOM 1768 C CA . GLN A 1 227 ? 7.494 -13.607 72.710 1.00 37.97 258 GLN A CA 1
ATOM 1769 C C . GLN A 1 227 ? 8.708 -13.549 73.641 1.00 42.80 258 GLN A C 1
ATOM 1770 O O . GLN A 1 227 ? 9.018 -14.526 74.318 1.00 43.28 258 GLN A O 1
ATOM 1776 N N . GLY A 1 228 ? 9.372 -12.403 73.667 1.00 41.39 259 GLY A N 1
ATOM 1777 C CA . GLY A 1 228 ? 10.542 -12.196 74.503 1.00 42.88 259 GLY A CA 1
ATOM 1778 C C . GLY A 1 228 ? 11.848 -12.325 73.746 1.00 51.40 259 GLY A C 1
ATOM 1779 O O . GLY A 1 228 ? 11.895 -12.885 72.639 1.00 51.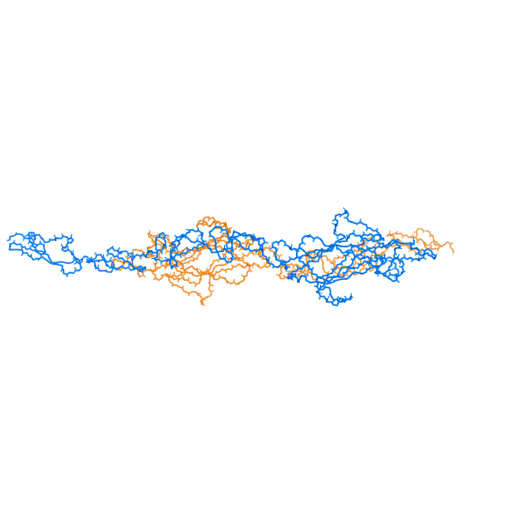94 259 GLY A O 1
ATOM 1780 N N . LEU A 1 229 ? 12.927 -11.816 74.362 1.00 49.49 260 LEU A N 1
ATOM 1781 C CA . LEU A 1 229 ? 14.290 -11.837 73.829 1.00 49.45 260 LEU A CA 1
ATOM 1782 C C . LEU A 1 229 ? 14.740 -13.269 73.445 1.00 52.08 260 LEU A C 1
ATOM 1783 O O . LEU A 1 229 ? 15.401 -13.451 72.417 1.00 52.05 260 LEU A O 1
ATOM 1788 N N . TYR A 1 230 ? 14.356 -14.267 74.266 1.00 47.25 261 TYR A N 1
ATOM 1789 C CA . TYR A 1 230 ? 14.699 -15.678 74.080 1.00 46.21 261 TYR A CA 1
ATOM 1790 C C . TYR A 1 230 ? 13.532 -16.536 73.609 1.00 47.11 261 TYR A C 1
ATOM 1791 O O . TYR A 1 230 ? 13.691 -17.754 73.525 1.00 46.24 261 TYR A O 1
ATOM 1800 N N . CYS A 1 231 ? 12.371 -15.909 73.282 1.00 43.47 262 CYS A N 1
ATOM 1801 C CA . CYS A 1 231 ? 11.156 -16.567 72.772 1.00 43.93 262 CYS A CA 1
ATOM 1802 C C . CYS A 1 231 ? 10.614 -17.628 73.730 1.00 46.77 262 CYS A C 1
ATOM 1803 O O . CYS A 1 231 ? 10.088 -18.655 73.299 1.00 45.67 262 CYS A O 1
ATOM 1806 N N . ASP A 1 232 ? 10.762 -17.369 75.044 1.00 42.29 263 ASP A N 1
ATOM 1807 C CA . ASP A 1 232 ? 10.401 -18.299 76.104 1.00 40.81 263 ASP A CA 1
ATOM 1808 C C . ASP A 1 232 ? 9.185 -17.845 76.955 1.00 43.28 263 ASP A C 1
ATOM 1809 O O . ASP A 1 232 ? 8.808 -18.542 77.896 1.00 41.89 263 ASP A O 1
ATOM 1814 N N . LYS A 1 233 ? 8.571 -16.701 76.601 1.00 39.82 264 LYS A N 1
ATOM 1815 C CA . LYS A 1 233 ? 7.395 -16.161 77.281 1.00 39.50 264 LYS A CA 1
ATOM 1816 C C . LYS A 1 233 ? 6.183 -16.342 76.363 1.00 45.04 264 LYS A C 1
ATOM 1817 O O . LYS A 1 233 ? 6.277 -16.036 75.180 1.00 47.40 264 LYS A O 1
ATOM 1823 N N . CYS A 1 234 ? 5.071 -16.874 76.881 1.00 39.94 265 CYS A N 1
ATOM 1824 C CA . CYS A 1 234 ? 3.848 -17.050 76.091 1.00 39.23 265 CYS A CA 1
ATOM 1825 C C . CYS A 1 234 ? 3.128 -15.715 75.951 1.00 39.53 265 CYS A C 1
ATOM 1826 O O . CYS A 1 234 ? 3.389 -14.779 76.709 1.00 39.05 265 CYS A O 1
ATOM 1829 N N . ILE A 1 235 ? 2.243 -15.608 74.958 1.00 34.72 266 ILE A N 1
ATOM 1830 C CA . ILE A 1 235 ? 1.456 -14.385 74.784 1.00 32.86 266 ILE A CA 1
ATOM 1831 C C . ILE A 1 235 ? 0.077 -14.703 75.364 1.00 35.93 266 ILE A C 1
ATOM 1832 O O . ILE A 1 235 ? -0.525 -15.702 74.971 1.00 34.72 266 ILE A O 1
ATOM 1837 N N . PRO A 1 236 ? -0.416 -13.910 76.341 1.00 33.75 267 PRO A N 1
ATOM 1838 C CA . PRO A 1 236 ? -1.762 -14.166 76.876 1.00 33.97 267 PRO A CA 1
ATOM 1839 C C . PRO A 1 236 ? -2.851 -13.833 75.856 1.00 36.83 267 PRO A C 1
ATOM 1840 O O . PRO A 1 236 ? -2.602 -13.160 74.851 1.00 35.11 267 PRO A O 1
ATOM 1844 N N . HIS A 1 237 ? -4.064 -14.309 76.117 1.00 33.19 268 HIS A N 1
ATOM 1845 C CA . HIS A 1 237 ? -5.191 -14.066 75.245 1.00 33.10 268 HIS A CA 1
ATOM 1846 C C . HIS A 1 237 ? -5.368 -12.551 75.110 1.00 38.13 268 HIS A C 1
ATOM 1847 O O . HIS A 1 237 ? -5.329 -11.850 76.128 1.00 36.79 268 HIS A O 1
ATOM 1854 N N . PRO A 1 238 ? -5.545 -12.006 73.887 1.00 36.86 269 PRO A N 1
ATOM 1855 C CA . PRO A 1 238 ? -5.815 -10.555 73.778 1.00 37.38 269 PRO A CA 1
ATOM 1856 C C . PRO A 1 238 ? -7.038 -10.210 74.631 1.00 41.45 269 PRO A C 1
ATOM 1857 O O . PRO A 1 238 ? -8.018 -10.958 74.628 1.00 40.31 269 PRO A O 1
ATOM 1861 N N . GLY A 1 239 ? -6.945 -9.141 75.416 1.00 36.95 270 GLY A N 1
ATOM 1862 C CA . GLY A 1 239 ? -8.047 -8.764 76.285 1.00 36.55 270 GLY A CA 1
ATOM 1863 C C . GLY A 1 239 ? -7.862 -9.170 77.731 1.00 40.95 270 GLY A C 1
ATOM 1864 O O . GLY A 1 239 ? -8.563 -8.649 78.601 1.00 40.73 270 GLY A O 1
ATOM 1865 N N . CYS A 1 240 ? -6.897 -10.081 78.002 1.00 37.57 271 CYS A N 1
ATOM 1866 C CA . CYS A 1 240 ? -6.551 -10.562 79.338 1.00 37.70 271 CYS A CA 1
ATOM 1867 C C . CYS A 1 240 ? -6.067 -9.401 80.196 1.00 37.59 271 CYS A C 1
ATOM 1868 O O . CYS A 1 240 ? -5.163 -8.683 79.780 1.00 36.69 271 CYS A O 1
ATOM 1871 N N . VAL A 1 241 ? -6.653 -9.243 81.377 1.00 32.43 272 VAL A N 1
ATOM 1872 C CA . VAL A 1 241 ? -6.273 -8.191 82.310 1.00 32.23 272 VAL A CA 1
ATOM 1873 C C . VAL A 1 241 ? -5.477 -8.757 83.484 1.00 38.46 272 VAL A C 1
ATOM 1874 O O . VAL A 1 241 ? -4.249 -8.720 83.475 1.00 40.35 272 VAL A O 1
ATOM 1878 N N . HIS A 1 242 ? -6.159 -9.293 84.502 1.00 35.04 273 HIS A N 1
ATOM 1879 C CA . HIS A 1 242 ? -5.542 -9.828 85.723 1.00 33.40 273 HIS A CA 1
ATOM 1880 C C . HIS A 1 242 ? -5.380 -11.336 85.638 1.00 35.26 273 HIS A C 1
ATOM 1881 O O . HIS A 1 242 ? -5.912 -12.090 86.463 1.00 33.27 273 HIS A O 1
ATOM 1888 N N . GLY A 1 243 ? -4.649 -11.751 84.619 1.00 31.73 274 GLY A N 1
ATOM 1889 C CA . GLY A 1 243 ? -4.362 -13.149 84.365 1.00 31.34 274 GLY A CA 1
ATOM 1890 C C . GLY A 1 243 ? -3.025 -13.380 83.711 1.00 36.46 274 GLY A C 1
ATOM 1891 O O . GLY A 1 243 ? -2.383 -12.440 83.241 1.00 36.18 274 GLY A O 1
ATOM 1892 N N . ILE A 1 244 ? -2.607 -14.649 83.703 1.00 34.02 275 ILE A N 1
ATOM 1893 C CA . ILE A 1 244 ? -1.341 -15.136 83.175 1.00 33.74 275 ILE A CA 1
ATOM 1894 C C . ILE A 1 244 ? -1.578 -16.304 82.195 1.00 39.61 275 ILE A C 1
ATOM 1895 O O . ILE A 1 244 ? -2.716 -16.734 81.990 1.00 38.65 275 ILE A O 1
ATOM 1900 N N . CYS A 1 245 ? -0.495 -16.808 81.601 1.00 38.28 276 CYS A N 1
ATOM 1901 C CA . CYS A 1 245 ? -0.513 -17.947 80.697 1.00 38.76 276 CYS A CA 1
ATOM 1902 C C . CYS A 1 245 ? 0.729 -18.787 80.956 1.00 41.33 276 CYS A C 1
ATOM 1903 O O . CYS A 1 245 ? 1.743 -18.256 81.402 1.00 41.31 276 CYS A O 1
ATOM 1906 N N . ASN A 1 246 ? 0.665 -20.078 80.629 1.00 36.54 277 ASN A N 1
ATOM 1907 C CA . ASN A 1 246 ? 1.785 -21.009 80.633 1.00 35.77 277 ASN A CA 1
ATOM 1908 C C . ASN A 1 246 ? 1.971 -21.390 79.148 1.00 40.51 277 ASN A C 1
ATOM 1909 O O . ASN A 1 246 ? 3.090 -21.565 78.669 1.00 41.55 277 ASN A O 1
ATOM 1914 N N . GLU A 1 247 ? 0.844 -21.440 78.430 1.00 36.05 278 GLU A N 1
ATOM 1915 C CA . GLU A 1 247 ? 0.710 -21.721 77.011 1.00 35.78 278 GLU A CA 1
ATOM 1916 C C . GLU A 1 247 ? 0.133 -20.505 76.281 1.00 36.70 278 GLU A C 1
ATOM 1917 O O . GLU A 1 247 ? -0.620 -19.736 76.883 1.00 35.27 278 GLU A O 1
ATOM 1923 N N . PRO A 1 248 ? 0.459 -20.318 74.981 1.00 32.63 279 PRO A N 1
ATOM 1924 C CA . PRO A 1 248 ? -0.115 -19.177 74.242 1.00 31.88 279 PRO A CA 1
ATOM 1925 C C . PRO A 1 248 ? -1.648 -19.113 74.286 1.00 33.24 279 PRO A C 1
ATOM 1926 O O . PRO A 1 248 ? -2.326 -20.154 74.234 1.00 32.57 279 PRO A O 1
ATOM 1930 N N . TRP A 1 249 ? -2.178 -17.871 74.363 1.00 28.64 280 TRP A N 1
ATOM 1931 C CA . TRP A 1 249 ? -3.591 -17.463 74.294 1.00 29.11 280 TRP A CA 1
ATOM 1932 C C . TRP A 1 249 ? -4.458 -17.901 75.505 1.00 35.47 280 TRP A C 1
ATOM 1933 O O . TRP A 1 249 ? -5.690 -17.862 75.438 1.00 35.68 280 TRP A O 1
ATOM 1944 N N . GLN A 1 250 ? -3.815 -18.239 76.634 1.00 32.78 281 GLN A N 1
ATOM 1945 C CA . GLN A 1 250 ? -4.507 -18.598 77.858 1.00 31.43 281 GLN A CA 1
ATOM 1946 C C . GLN A 1 250 ? -4.675 -17.319 78.635 1.00 37.57 281 GLN A C 1
ATOM 1947 O O . GLN A 1 250 ? -3.909 -16.370 78.446 1.00 37.40 281 GLN A O 1
ATOM 1953 N N . CYS A 1 251 ? -5.644 -17.309 79.546 1.00 35.99 282 CYS A N 1
ATOM 1954 C CA . CYS A 1 251 ? -5.878 -16.206 80.475 1.00 36.72 282 CYS A CA 1
ATOM 1955 C C . CYS A 1 251 ? -6.371 -16.853 81.771 1.00 35.08 282 CYS A C 1
ATOM 1956 O O . CYS A 1 251 ? -7.567 -17.118 81.945 1.00 32.84 282 CYS A O 1
ATOM 1959 N N . LEU A 1 252 ? -5.398 -17.229 82.607 1.00 30.68 283 LEU A N 1
ATOM 1960 C CA . LEU A 1 252 ? -5.566 -17.924 83.875 1.00 29.93 283 LEU A CA 1
ATOM 1961 C C . LEU A 1 252 ? -5.509 -16.870 84.934 1.00 31.61 283 LEU A C 1
ATOM 1962 O O . LEU A 1 252 ? -4.514 -16.162 85.046 1.00 31.00 283 LEU A O 1
ATOM 1967 N N . CYS A 1 253 ? -6.578 -16.741 85.691 1.00 28.54 284 CYS A N 1
ATOM 1968 C CA . CYS A 1 253 ? -6.720 -15.642 86.619 1.00 31.08 284 CYS A CA 1
ATOM 1969 C C . CYS A 1 253 ? -5.802 -15.659 87.808 1.00 35.63 284 CYS A C 1
ATOM 1970 O O . CYS A 1 253 ? -5.443 -16.711 88.331 1.00 37.59 284 CYS A O 1
ATOM 1973 N N . GLU A 1 254 ? -5.451 -14.447 88.243 1.00 30.66 285 GLU A N 1
ATOM 1974 C CA . GLU A 1 254 ? -4.729 -14.166 89.471 1.00 30.72 285 GLU A CA 1
ATOM 1975 C C . GLU A 1 254 ? -5.813 -14.234 90.565 1.00 34.07 285 GLU A C 1
ATOM 1976 O O . GLU A 1 254 ? -7.009 -14.233 90.258 1.00 33.29 285 GLU A O 1
ATOM 1982 N N . THR A 1 255 ? -5.397 -14.317 91.828 1.00 31.38 286 THR A N 1
ATOM 1983 C CA . THR A 1 255 ? -6.260 -14.424 93.002 1.00 29.67 286 THR A CA 1
ATOM 1984 C C . THR A 1 255 ? -7.302 -13.304 93.045 1.00 32.77 286 THR A C 1
ATOM 1985 O O . THR A 1 255 ? -6.958 -12.128 92.906 1.00 28.37 286 THR A O 1
ATOM 1989 N N . ASN A 1 256 ? -8.590 -13.704 93.233 1.00 33.07 287 ASN A N 1
ATOM 1990 C CA . ASN A 1 256 ? -9.781 -12.843 93.375 1.00 33.69 287 ASN A CA 1
ATOM 1991 C C . ASN A 1 256 ? -10.183 -12.108 92.104 1.00 35.45 287 ASN A C 1
ATOM 1992 O O . ASN A 1 256 ? -10.867 -11.091 92.169 1.00 35.86 287 ASN A O 1
ATOM 1997 N N . TRP A 1 257 ? -9.806 -12.659 90.954 1.00 32.60 288 TRP A N 1
ATOM 1998 C CA . TRP A 1 257 ? -10.172 -12.179 89.617 1.00 31.53 288 TRP A CA 1
ATOM 1999 C C . TRP A 1 257 ? -10.811 -13.342 88.918 1.00 34.75 288 TRP A C 1
ATOM 2000 O O . TRP A 1 257 ? -10.353 -14.459 89.075 1.00 33.67 288 TRP A O 1
ATOM 2011 N N . GLY A 1 258 ? -11.931 -13.083 88.267 1.00 33.25 289 GLY A N 1
ATOM 2012 C CA . GLY A 1 258 ? -12.737 -14.070 87.574 1.00 33.37 289 GLY A CA 1
ATOM 2013 C C . GLY A 1 258 ? -13.084 -13.618 86.180 1.00 37.43 289 GLY A C 1
ATOM 2014 O O . GLY A 1 258 ? -12.790 -12.490 85.804 1.00 37.28 289 GLY A O 1
ATOM 2015 N N . GLY A 1 259 ? -13.694 -14.514 85.424 1.00 34.85 290 GLY A N 1
ATOM 2016 C CA . GLY A 1 259 ? -14.079 -14.302 84.039 1.00 34.47 290 GLY A CA 1
ATOM 2017 C C . GLY A 1 259 ? -13.032 -14.830 83.090 1.00 36.53 290 GLY A C 1
ATOM 2018 O O . GLY A 1 259 ? -11.873 -14.959 83.464 1.00 36.81 290 GLY A O 1
ATOM 2019 N N . GLN A 1 260 ? -13.426 -15.083 81.840 1.00 33.80 291 GLN A N 1
ATOM 2020 C CA . GLN A 1 260 ? -12.551 -15.590 80.775 1.00 32.81 291 GLN A CA 1
ATOM 2021 C C . GLN A 1 260 ? -11.396 -14.611 80.431 1.00 35.17 291 GLN A C 1
ATOM 2022 O O . GLN A 1 260 ? -10.367 -15.040 79.936 1.00 34.27 291 GLN A O 1
ATOM 2028 N N . LEU A 1 261 ? -11.574 -13.306 80.727 1.00 33.09 292 LEU A N 1
ATOM 2029 C CA . LEU A 1 261 ? -10.592 -12.242 80.509 1.00 31.41 292 LEU A CA 1
ATOM 2030 C C . LEU A 1 261 ? -9.980 -11.802 81.818 1.00 34.02 292 LEU A C 1
ATOM 2031 O O . LEU A 1 261 ? -9.113 -10.929 81.810 1.00 32.96 292 LEU A O 1
ATOM 2036 N N . CYS A 1 262 ? -10.426 -12.390 82.951 1.00 31.81 293 CYS A N 1
ATOM 2037 C CA . CYS A 1 262 ? -9.879 -12.087 84.290 1.00 33.02 293 CYS A CA 1
ATOM 2038 C C . CYS A 1 262 ? -9.987 -10.607 84.645 1.00 36.99 293 CYS A C 1
ATOM 2039 O O . CYS A 1 262 ? -9.064 -9.990 85.180 1.00 35.18 293 CYS A O 1
ATOM 2042 N N . ASP A 1 263 ? -11.144 -10.042 84.299 1.00 36.38 294 ASP A N 1
ATOM 2043 C CA . ASP A 1 263 ? -11.500 -8.638 84.488 1.00 35.59 294 ASP A CA 1
ATOM 2044 C C . ASP A 1 263 ? -12.642 -8.441 85.508 1.00 38.62 294 ASP A C 1
ATOM 2045 O O . ASP A 1 263 ? -12.955 -7.300 85.843 1.00 38.45 294 ASP A O 1
ATOM 2050 N N . LYS A 1 264 ? -13.232 -9.541 86.014 1.00 33.65 295 LYS A N 1
ATOM 2051 C CA . LYS A 1 264 ? -14.305 -9.486 87.018 1.00 34.15 295 LYS A CA 1
ATOM 2052 C C . LYS A 1 264 ? -13.732 -9.646 88.450 1.00 37.93 295 LYS A C 1
ATOM 2053 O O . LYS A 1 264 ? -13.115 -10.663 88.763 1.00 37.33 295 LYS A O 1
ATOM 2059 N N . ASP A 1 265 ? -13.915 -8.632 89.301 1.00 35.64 296 ASP A N 1
ATOM 2060 C CA . ASP A 1 265 ? -13.431 -8.610 90.692 1.00 35.08 296 ASP A CA 1
ATOM 2061 C C . ASP A 1 265 ? -14.284 -9.498 91.620 1.00 39.82 296 ASP A C 1
ATOM 2062 O O . ASP A 1 265 ? -15.500 -9.295 91.745 1.00 39.93 296 ASP A O 1
ATOM 2067 N N . LEU A 1 266 ? -13.629 -10.471 92.279 1.00 35.35 297 LEU A N 1
ATOM 2068 C CA . LEU A 1 266 ? -14.252 -11.406 93.222 1.00 34.52 297 LEU A CA 1
ATOM 2069 C C . LEU A 1 266 ? -14.068 -10.914 94.685 1.00 39.33 297 LEU A C 1
ATOM 2070 O O . LEU A 1 266 ? -14.553 -11.548 95.637 1.00 37.80 297 LEU A O 1
ATOM 2075 N N . ASN A 1 267 ? -13.356 -9.781 94.839 1.00 36.77 298 ASN A N 1
ATOM 2076 C CA . ASN A 1 267 ? -13.122 -9.087 96.102 1.00 36.54 298 ASN A CA 1
ATOM 2077 C C . ASN A 1 267 ? -13.458 -7.593 95.897 1.00 38.72 298 ASN A C 1
ATOM 2078 O O . ASN A 1 267 ? -12.609 -6.711 96.054 1.00 35.70 298 ASN A O 1
ATOM 2083 N N . TYR A 1 268 ? -14.69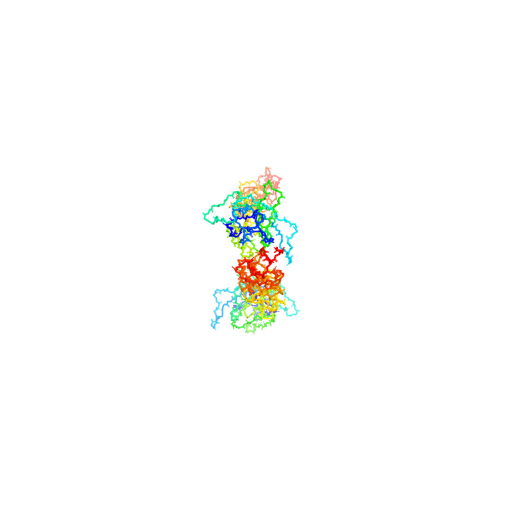7 -7.323 95.449 1.00 36.56 299 TYR A N 1
ATOM 2084 C CA . TYR A 1 268 ? -15.141 -5.955 95.202 1.00 36.61 299 TYR A CA 1
ATOM 2085 C C . TYR A 1 268 ? -15.035 -5.137 96.489 1.00 41.23 299 TYR A C 1
ATOM 2086 O O . TYR A 1 268 ? -14.641 -3.962 96.457 1.00 41.07 299 TYR A O 1
ATOM 2095 N N . CYS A 1 269 ? -15.365 -5.783 97.615 1.00 38.24 300 CYS A N 1
ATOM 2096 C CA . CYS A 1 269 ? -15.325 -5.216 98.952 1.00 39.38 300 CYS A CA 1
ATOM 2097 C C . CYS A 1 269 ? -13.956 -4.769 99.376 1.00 43.67 300 CYS A C 1
ATOM 2098 O O . CYS A 1 269 ? -13.845 -3.676 99.910 1.00 44.47 300 CYS A O 1
ATOM 2101 N N . GLY A 1 270 ? -12.941 -5.594 99.110 1.00 40.11 301 GLY A N 1
ATOM 2102 C CA . GLY A 1 270 ? -11.546 -5.320 99.425 1.00 39.70 301 GLY A CA 1
ATOM 2103 C C . GLY A 1 270 ? -10.985 -4.181 98.609 1.00 45.19 301 GLY A C 1
ATOM 2104 O O . GLY A 1 270 ? -10.401 -3.247 99.168 1.00 46.11 301 GLY A O 1
ATOM 2105 N N . THR A 1 271 ? -11.196 -4.240 97.281 1.00 41.81 302 THR A N 1
ATOM 2106 C CA . THR A 1 271 ? -10.765 -3.253 96.276 1.00 41.61 302 THR A CA 1
ATOM 2107 C C . THR A 1 271 ? -11.456 -1.867 96.374 1.00 44.75 302 THR A C 1
ATOM 2108 O O . THR A 1 271 ? -10.779 -0.849 96.210 1.00 43.47 302 THR A O 1
ATOM 2112 N N . HIS A 1 272 ? -12.799 -1.833 96.560 1.00 40.78 303 HIS A N 1
ATOM 2113 C CA . HIS A 1 272 ? -13.524 -0.569 96.519 1.00 39.86 303 HIS A CA 1
ATOM 2114 C C . HIS A 1 272 ? -14.078 -0.048 97.829 1.00 45.39 303 HIS A C 1
ATOM 2115 O O . HIS A 1 272 ? -14.335 1.159 97.887 1.00 46.21 303 HIS A O 1
ATOM 2122 N N . GLN A 1 273 ? -14.283 -0.916 98.858 1.00 41.62 304 GLN A N 1
ATOM 2123 C CA . GLN A 1 273 ? -14.870 -0.567 100.179 1.00 41.41 304 GLN A CA 1
ATOM 2124 C C . GLN A 1 273 ? -16.137 0.288 99.943 1.00 42.24 304 GLN A C 1
ATOM 2125 O O . GLN A 1 273 ? -16.117 1.485 100.218 1.00 40.56 304 GLN A O 1
ATOM 2131 N N . PRO A 1 274 ? -17.215 -0.267 99.333 1.00 37.28 305 PRO A N 1
ATOM 2132 C CA . PRO A 1 274 ? -18.340 0.605 98.941 1.00 35.87 305 PRO A CA 1
ATOM 2133 C C . PRO A 1 274 ? -19.360 0.948 100.023 1.00 39.92 305 PRO A C 1
ATOM 2134 O O . PRO A 1 274 ? -20.085 1.934 99.854 1.00 39.51 305 PRO A O 1
ATOM 2138 N N . CYS A 1 275 ? -19.433 0.155 101.104 1.00 36.17 306 CYS A N 1
ATOM 2139 C CA . CYS A 1 275 ? -20.429 0.365 102.143 1.00 36.48 306 CYS A CA 1
ATOM 2140 C C . CYS A 1 275 ? -20.057 1.514 103.016 1.00 39.20 306 CYS A C 1
ATOM 2141 O O . CYS A 1 275 ? -19.031 1.481 103.712 1.00 38.83 306 CYS A O 1
ATOM 2144 N N . LEU A 1 276 ? -20.886 2.557 102.922 1.00 34.35 307 LEU A N 1
ATOM 2145 C CA . LEU A 1 276 ? -20.751 3.825 103.611 1.00 34.03 307 LEU A CA 1
ATOM 2146 C C . LEU A 1 276 ? -21.376 3.743 105.011 1.00 39.26 307 LEU A C 1
ATOM 2147 O O . LEU A 1 276 ? -22.038 2.745 105.342 1.00 39.31 307 LEU A O 1
ATOM 2152 N N . ASN A 1 277 ? -21.117 4.780 105.847 1.00 36.02 308 ASN A N 1
ATOM 2153 C CA . ASN A 1 277 ? -21.668 4.990 107.197 1.00 35.57 308 ASN A CA 1
ATOM 2154 C C . ASN A 1 277 ? -21.532 3.829 108.199 1.00 40.63 308 ASN A C 1
ATOM 2155 O O . ASN A 1 277 ? -22.393 3.666 109.083 1.00 40.18 308 ASN A O 1
ATOM 2160 N N . GLY A 1 278 ? -20.437 3.078 108.100 1.00 36.65 309 GLY A N 1
ATOM 2161 C CA . GLY A 1 278 ? -20.158 1.984 109.018 1.00 35.28 309 GLY A CA 1
ATOM 2162 C C . GLY A 1 278 ? -20.820 0.670 108.659 1.00 40.88 309 GLY A C 1
ATOM 2163 O O . GLY A 1 278 ? -20.890 -0.232 109.493 1.00 41.99 309 GLY A O 1
ATOM 2164 N N . GLY A 1 279 ? -21.305 0.551 107.429 1.00 37.58 310 GLY A N 1
ATOM 2165 C CA . GLY A 1 279 ? -21.940 -0.677 106.965 1.00 36.89 310 GLY A CA 1
ATOM 2166 C C . GLY A 1 279 ? -20.906 -1.755 106.731 1.00 38.03 310 GLY A C 1
ATOM 2167 O O . GLY A 1 279 ? -19.726 -1.436 106.603 1.00 36.92 310 GLY A O 1
ATOM 2168 N N . THR A 1 280 ? -21.334 -3.041 106.693 1.00 35.42 311 THR A N 1
ATOM 2169 C CA . THR A 1 280 ? -20.451 -4.195 106.422 1.00 34.60 311 THR A CA 1
ATOM 2170 C C . THR A 1 280 ? -20.642 -4.731 104.980 1.00 37.83 311 THR A C 1
ATOM 2171 O O . THR A 1 280 ? -21.766 -4.975 104.551 1.00 35.41 311 THR A O 1
ATOM 2175 N N . CYS A 1 281 ? -19.522 -4.906 104.259 1.00 37.22 312 CYS A N 1
ATOM 2176 C CA . CYS A 1 281 ? -19.463 -5.425 102.894 1.00 38.65 312 CYS A CA 1
ATOM 2177 C C . CYS A 1 281 ? -19.300 -6.948 102.839 1.00 42.29 312 CYS A C 1
ATOM 2178 O O . CYS A 1 281 ? -18.498 -7.522 103.571 1.00 40.68 312 CYS A O 1
ATOM 2181 N N . SER A 1 282 ? -19.974 -7.573 101.877 1.00 39.80 313 SER A N 1
ATOM 2182 C CA . SER A 1 282 ? -19.863 -9.009 101.623 1.00 38.75 313 SER A CA 1
ATOM 2183 C C . SER A 1 282 ? -19.683 -9.223 100.134 1.00 39.40 313 SER A C 1
ATOM 2184 O O . SER A 1 282 ? -20.469 -8.685 99.371 1.00 38.35 313 SER A O 1
ATOM 2187 N N . ASN A 1 283 ? -18.663 -9.986 99.716 1.00 36.18 314 ASN A N 1
ATOM 2188 C CA . ASN A 1 283 ? -18.464 -10.337 98.297 1.00 36.03 314 ASN A CA 1
ATOM 2189 C C . ASN A 1 283 ? -19.471 -11.442 98.005 1.00 40.62 314 ASN A C 1
ATOM 2190 O O . ASN A 1 283 ? -19.622 -12.351 98.826 1.00 39.30 314 ASN A O 1
ATOM 2195 N N . THR A 1 284 ? -20.238 -11.301 96.908 1.00 38.75 315 THR A N 1
ATOM 2196 C CA . THR A 1 284 ? -21.320 -12.223 96.538 1.00 38.81 315 THR A CA 1
ATOM 2197 C C . THR A 1 284 ? -21.237 -12.675 95.043 1.00 44.77 315 THR A C 1
ATOM 2198 O O . THR A 1 284 ? -22.166 -13.293 94.523 1.00 45.75 315 THR A O 1
ATOM 2202 N N . GLY A 1 285 ? -20.137 -12.361 94.369 1.00 42.13 316 GLY A N 1
ATOM 2203 C CA . GLY A 1 285 ? -19.965 -12.763 92.980 1.00 42.67 316 GLY A CA 1
ATOM 2204 C C . GLY A 1 285 ? -19.001 -11.921 92.171 1.00 47.32 316 GLY A C 1
ATOM 2205 O O . GLY A 1 285 ? -18.301 -11.077 92.732 1.00 45.88 316 GLY A O 1
ATOM 2206 N N . PRO A 1 286 ? -18.949 -12.135 90.832 1.00 46.98 317 PRO A N 1
ATOM 2207 C CA . PRO A 1 286 ? -18.021 -11.347 89.995 1.00 47.27 317 PRO A CA 1
ATOM 2208 C C . PRO A 1 286 ? -18.541 -9.925 89.761 1.00 52.49 317 PRO A C 1
ATOM 2209 O O . PRO A 1 286 ? -19.616 -9.722 89.166 1.00 53.95 317 PRO A O 1
ATOM 2213 N N . ASP A 1 287 ? -17.788 -8.941 90.298 1.00 47.01 318 ASP A N 1
ATOM 2214 C CA . ASP A 1 287 ? -18.104 -7.506 90.326 1.00 45.99 318 ASP A CA 1
ATOM 2215 C C . ASP A 1 287 ? -19.333 -7.226 91.215 1.00 46.95 318 ASP A C 1
ATOM 2216 O O . ASP A 1 287 ? -19.955 -6.165 91.086 1.00 48.00 318 ASP A O 1
ATOM 2221 N N . LYS A 1 288 ? -19.641 -8.155 92.148 1.00 39.89 319 LYS A N 1
ATOM 2222 C CA . LYS A 1 288 ? -20.818 -8.118 93.029 1.00 38.66 319 LYS A CA 1
ATOM 2223 C C . LYS A 1 288 ? -20.510 -8.097 94.504 1.00 38.03 319 LYS A C 1
ATOM 2224 O O . LYS A 1 288 ? -19.593 -8.766 94.956 1.00 35.96 319 LYS A O 1
ATOM 2230 N N . TYR A 1 289 ? -21.368 -7.419 95.272 1.00 34.73 320 TYR A N 1
ATOM 2231 C CA . TYR A 1 289 ? -21.281 -7.340 96.737 1.00 33.87 320 TYR A CA 1
ATOM 2232 C C . TYR A 1 289 ? -22.658 -7.052 97.319 1.00 38.69 320 TYR A C 1
ATOM 2233 O O . TYR A 1 289 ? -23.629 -6.892 96.574 1.00 38.77 320 TYR A O 1
ATOM 2242 N N . GLN A 1 290 ? -22.732 -6.993 98.657 1.00 35.35 321 GLN A N 1
ATOM 2243 C CA . GLN A 1 290 ? -23.927 -6.663 99.410 1.00 35.00 321 GLN A CA 1
ATOM 2244 C C . GLN A 1 290 ? -23.497 -5.964 100.678 1.00 39.48 321 GLN A C 1
ATOM 2245 O O . GLN A 1 290 ? -22.480 -6.327 101.278 1.00 38.07 321 GLN A O 1
ATOM 2251 N N . CYS A 1 291 ? -24.233 -4.911 101.042 1.00 37.43 322 CYS A N 1
ATOM 2252 C CA . CYS A 1 291 ? -23.935 -4.127 102.240 1.00 37.80 322 CYS A CA 1
ATOM 2253 C C . CYS A 1 291 ? -24.967 -4.407 103.291 1.00 41.99 322 CYS A C 1
ATOM 2254 O O . CYS A 1 291 ? -26.142 -4.497 102.951 1.00 44.18 322 CYS A O 1
ATOM 2257 N N . SER A 1 292 ? -24.552 -4.543 104.555 1.00 37.07 323 SER A N 1
ATOM 2258 C CA . SER A 1 292 ? -25.483 -4.680 105.686 1.00 36.86 323 SER A CA 1
ATOM 2259 C C . SER A 1 292 ? -25.301 -3.401 106.463 1.00 39.96 323 SER A C 1
ATOM 2260 O O . SER A 1 292 ? -24.191 -3.037 106.877 1.00 37.42 323 SER A O 1
ATOM 2263 N N . CYS A 1 293 ? -26.385 -2.648 106.491 1.00 38.60 324 CYS A N 1
ATOM 2264 C CA . CYS A 1 293 ? -26.458 -1.296 106.996 1.00 39.24 324 CYS A CA 1
ATOM 2265 C C . CYS A 1 293 ? -26.790 -1.189 108.470 1.00 42.85 324 CYS A C 1
ATOM 2266 O O . CYS A 1 293 ? -27.675 -1.905 108.961 1.00 42.27 324 CYS A O 1
ATOM 2269 N N . PRO A 1 294 ? -26.086 -0.266 109.186 1.00 37.56 325 PRO A N 1
ATOM 2270 C CA . PRO A 1 294 ? -26.414 -0.035 110.606 1.00 37.33 325 PRO A CA 1
ATOM 2271 C C . PRO A 1 294 ? -27.783 0.650 110.719 1.00 43.21 325 PRO A C 1
ATOM 2272 O O . PRO A 1 294 ? -28.387 0.991 109.686 1.00 40.41 325 PRO A O 1
ATOM 2276 N N . GLU A 1 295 ? -28.278 0.826 111.967 1.00 42.12 326 GLU A N 1
ATOM 2277 C CA . GLU A 1 295 ? -29.561 1.465 112.278 1.00 42.72 326 GLU A CA 1
ATOM 2278 C C . GLU A 1 295 ? -29.590 2.913 111.770 1.00 44.99 326 GLU A C 1
ATOM 2279 O O . GLU A 1 295 ? -28.730 3.712 112.158 1.00 43.50 326 GLU A O 1
ATOM 2285 N N . GLY A 1 296 ? -30.577 3.223 110.921 1.00 41.48 327 GLY A N 1
ATOM 2286 C CA . GLY A 1 296 ? -30.787 4.566 110.370 1.00 41.02 327 GLY A CA 1
ATOM 2287 C C . GLY A 1 296 ? -30.273 4.818 108.959 1.00 42.21 327 GLY A C 1
ATOM 2288 O O . GLY A 1 296 ? -30.361 5.949 108.461 1.00 40.20 327 GLY A O 1
ATOM 2289 N N . TYR A 1 297 ? -29.694 3.777 108.325 1.00 37.41 328 TYR A N 1
ATOM 2290 C CA . TYR A 1 297 ? -29.130 3.827 106.979 1.00 36.55 328 TYR A CA 1
ATOM 2291 C C . TYR A 1 297 ? -29.759 2.757 106.098 1.00 40.24 328 TYR A C 1
ATOM 2292 O O . TYR A 1 297 ? -30.110 1.681 106.583 1.00 39.20 328 TYR A O 1
ATOM 2301 N N . SER A 1 298 ? -29.915 3.086 104.800 1.00 37.63 329 SER A N 1
ATOM 2302 C CA . SER A 1 298 ? -30.606 2.317 103.753 1.00 36.95 329 SER A CA 1
ATOM 2303 C C . SER A 1 298 ? -29.930 2.541 102.392 1.00 37.86 329 SER A C 1
ATOM 2304 O O . SER A 1 298 ? -29.051 3.391 102.289 1.00 37.40 329 SER A O 1
ATOM 2307 N N . GLY A 1 299 ? -30.337 1.789 101.372 1.00 34.44 330 GLY A N 1
ATOM 2308 C CA . GLY A 1 299 ? -29.742 1.853 100.032 1.00 34.14 330 GLY A CA 1
ATOM 2309 C C . GLY A 1 299 ? -28.652 0.804 99.815 1.00 38.43 330 GLY A C 1
ATOM 2310 O O . GLY A 1 299 ? -28.154 0.224 100.790 1.00 36.74 330 GLY A O 1
ATOM 2311 N N . PRO A 1 300 ? -28.242 0.527 98.541 1.00 36.23 331 PRO A N 1
ATOM 2312 C CA . PRO A 1 300 ? -27.250 -0.536 98.293 1.00 36.06 331 PRO A CA 1
ATOM 2313 C C . PRO A 1 300 ? -25.876 -0.348 98.928 1.00 41.29 331 PRO A C 1
ATOM 2314 O O . PRO A 1 300 ? -25.168 -1.335 99.088 1.00 40.94 331 PRO A O 1
ATOM 2318 N N . ASN A 1 301 ? -25.514 0.896 99.293 1.00 38.10 332 ASN A N 1
ATOM 2319 C CA . ASN A 1 301 ? -24.231 1.257 99.914 1.00 36.88 332 ASN A CA 1
ATOM 2320 C C . ASN A 1 301 ? -24.413 1.965 101.257 1.00 39.85 332 ASN A C 1
ATOM 2321 O O . ASN A 1 301 ? -23.492 2.642 101.709 1.00 38.58 332 ASN A O 1
ATOM 2326 N N . CYS A 1 302 ? -25.596 1.813 101.896 1.00 38.45 333 CYS A N 1
ATOM 2327 C CA . CYS A 1 302 ? -25.965 2.462 103.174 1.00 38.78 333 CYS A CA 1
ATOM 2328 C C . CYS A 1 302 ? -25.864 3.988 103.071 1.00 40.84 333 CYS A C 1
ATOM 2329 O O . CYS A 1 302 ? -25.487 4.667 104.030 1.00 42.43 333 CYS A O 1
ATOM 2332 N N . GLU A 1 303 ? -26.174 4.519 101.883 1.00 33.63 334 GLU A N 1
ATOM 2333 C CA . GLU A 1 303 ? -26.055 5.944 101.594 1.00 32.55 334 GLU A CA 1
ATOM 2334 C C . GLU A 1 303 ? -27.313 6.720 101.957 1.00 35.82 334 GLU A C 1
ATOM 2335 O O . GLU A 1 303 ? -27.213 7.926 102.188 1.00 36.55 334 GLU A O 1
ATOM 2341 N N . ILE A 1 304 ? -28.477 6.053 102.046 1.00 31.90 335 ILE A N 1
ATOM 2342 C CA . ILE A 1 304 ? -29.729 6.731 102.416 1.00 32.48 335 ILE A CA 1
ATOM 2343 C C . ILE A 1 304 ? -29.842 6.859 103.971 1.00 38.81 335 ILE A C 1
ATOM 2344 O O . ILE A 1 304 ? -30.033 5.868 104.659 1.00 38.13 335 ILE A O 1
ATOM 2349 N N . VAL A 1 305 ? -29.708 8.106 104.486 1.00 35.94 336 VAL A N 1
ATOM 2350 C CA . VAL A 1 305 ? -29.684 8.504 105.901 1.00 35.62 336 VAL A CA 1
ATOM 2351 C C . VAL A 1 305 ? -31.050 9.040 106.398 1.00 42.04 336 VAL A C 1
ATOM 2352 O O . VAL A 1 305 ? -31.574 10.014 105.826 1.00 40.56 336 VAL A O 1
ATOM 2356 N N . ASP A 1 306 ? -31.569 8.460 107.524 1.00 39.49 337 ASP A N 1
ATOM 2357 C CA . ASP A 1 306 ? -32.802 8.831 108.258 1.00 60.79 337 ASP A CA 1
ATOM 2358 C C . ASP A 1 306 ? -34.046 8.051 107.825 1.00 89.18 337 ASP A C 1
ATOM 2359 O O . ASP A 1 306 ? -35.098 8.180 108.461 1.00 55.85 337 ASP A O 1
ATOM 2364 N N . SER B 1 1 ? 13.165 -17.018 26.089 1.00 28.20 32 SER B N 1
ATOM 2365 C CA . SER B 1 1 ? 12.272 -16.475 27.092 1.00 27.60 32 SER B CA 1
ATOM 2366 C C . SER B 1 1 ? 11.542 -17.619 27.821 1.00 30.62 32 SER B C 1
ATOM 2367 O O . SER B 1 1 ? 11.554 -18.747 27.343 1.00 30.85 32 SER B O 1
ATOM 2370 N N . GLY B 1 2 ? 10.939 -17.319 28.969 1.00 24.34 33 GLY B N 1
ATOM 2371 C CA . GLY B 1 2 ? 10.180 -18.293 29.735 1.00 23.08 33 GLY B CA 1
ATOM 2372 C C . GLY B 1 2 ? 9.238 -17.662 30.738 1.00 28.26 33 GLY B C 1
ATOM 2373 O O . GLY B 1 2 ? 9.099 -16.443 30.802 1.00 28.73 33 GLY B O 1
ATOM 2374 N N . GLN B 1 3 ? 8.550 -18.495 31.510 1.00 25.96 34 GLN B N 1
ATOM 2375 C CA . GLN B 1 3 ? 7.638 -18.027 32.564 1.00 24.46 34 GLN B CA 1
ATOM 2376 C C . GLN B 1 3 ? 8.038 -18.580 33.925 1.00 25.36 34 GLN B C 1
ATOM 2377 O O . GLN B 1 3 ? 8.496 -19.711 34.027 1.00 23.97 34 GLN B O 1
ATOM 2383 N N . PHE B 1 4 ? 7.864 -17.777 34.954 1.00 21.58 35 PHE B N 1
ATOM 2384 C CA . PHE B 1 4 ? 7.997 -18.199 36.325 1.00 21.55 35 PHE B CA 1
ATOM 2385 C C . PHE B 1 4 ? 6.520 -18.266 36.785 1.00 25.61 35 PHE B C 1
ATOM 2386 O O . PHE B 1 4 ? 5.815 -17.267 36.725 1.00 23.33 35 PHE B O 1
ATOM 2394 N N . GLU B 1 5 ? 6.030 -19.467 37.143 1.00 24.10 36 GLU B N 1
ATOM 2395 C CA . GLU B 1 5 ? 4.627 -19.606 37.551 1.00 23.28 36 GLU B CA 1
ATOM 2396 C C . GLU B 1 5 ? 4.468 -19.895 39.044 1.00 24.94 36 GLU B C 1
ATOM 2397 O O . GLU B 1 5 ? 5.293 -20.561 39.632 1.00 21.83 36 GLU B O 1
ATOM 2403 N N . LEU B 1 6 ? 3.421 -19.356 39.644 1.00 23.10 37 LEU B N 1
ATOM 2404 C CA . LEU B 1 6 ? 3.123 -19.527 41.049 1.00 23.72 37 LEU B CA 1
ATOM 2405 C C . LEU B 1 6 ? 1.641 -19.967 41.175 1.00 27.75 37 LEU B C 1
ATOM 2406 O O . LEU B 1 6 ? 0.770 -19.296 40.655 1.00 26.79 37 LEU B O 1
ATOM 2411 N N . GLU B 1 7 ? 1.369 -21.083 41.867 1.00 25.92 38 GLU B N 1
ATOM 2412 C CA . GLU B 1 7 ? -0.001 -21.545 42.144 1.00 26.40 38 GLU B CA 1
ATOM 2413 C C . GLU B 1 7 ? -0.258 -21.628 43.652 1.00 30.90 38 GLU B C 1
ATOM 2414 O O . GLU B 1 7 ? 0.580 -22.159 44.378 1.00 31.35 38 GLU B O 1
ATOM 2420 N N . ILE B 1 8 ? -1.398 -21.083 44.124 1.00 27.76 39 ILE B N 1
ATOM 2421 C CA . ILE B 1 8 ? -1.818 -21.133 45.538 1.00 26.96 39 ILE B CA 1
ATOM 2422 C C . ILE B 1 8 ? -2.416 -22.530 45.787 1.00 31.08 39 ILE B C 1
ATOM 2423 O O . ILE B 1 8 ? -3.263 -22.994 45.019 1.00 29.71 39 ILE B O 1
ATOM 2428 N N . LEU B 1 9 ? -1.962 -23.208 46.847 1.00 29.27 40 LEU B N 1
ATOM 2429 C CA . LEU B 1 9 ? -2.458 -24.549 47.122 1.00 29.02 40 LEU B CA 1
ATOM 2430 C C . LEU B 1 9 ? -3.448 -24.593 48.253 1.00 33.27 40 LEU B C 1
ATOM 2431 O O . LEU B 1 9 ? -4.429 -25.318 48.154 1.00 34.27 40 LEU B O 1
ATOM 2436 N N . SER B 1 10 ? -3.192 -23.836 49.327 1.00 28.50 41 SER B N 1
ATOM 2437 C CA . SER B 1 10 ? -4.039 -23.826 50.523 1.00 29.96 41 SER B CA 1
ATOM 2438 C C . SER B 1 10 ? -3.773 -22.619 51.419 1.00 34.81 41 SER B C 1
ATOM 2439 O O . SER B 1 10 ? -2.663 -22.072 51.433 1.00 31.99 41 SER B O 1
ATOM 2442 N N . MET B 1 11 ? -4.776 -22.265 52.208 1.00 33.35 42 MET B N 1
ATOM 2443 C CA . MET B 1 11 ? -4.710 -21.183 53.185 1.00 35.08 42 MET B CA 1
ATOM 2444 C C . MET B 1 11 ? -5.447 -21.634 54.417 1.00 39.14 42 MET B C 1
ATOM 2445 O O . MET B 1 11 ? -6.539 -22.192 54.309 1.00 40.11 42 MET B O 1
ATOM 2450 N N . GLN B 1 12 ? -4.832 -21.442 55.578 1.00 35.71 43 GLN B N 1
ATOM 2451 C CA . GLN B 1 12 ? -5.423 -21.763 56.864 1.00 36.43 43 GLN B CA 1
ATOM 2452 C C . GLN B 1 12 ? -5.213 -20.602 57.808 1.00 40.35 43 GLN B C 1
ATOM 2453 O O . GLN B 1 12 ? -4.083 -20.292 58.157 1.00 36.92 43 GLN B O 1
ATOM 2459 N N . ASN B 1 13 ? -6.317 -19.934 58.168 1.00 41.19 44 ASN B N 1
ATOM 2460 C CA . ASN B 1 13 ? -6.404 -18.799 59.099 1.00 42.88 44 ASN B CA 1
ATOM 2461 C C . ASN B 1 13 ? -7.665 -19.024 59.979 1.00 47.86 44 ASN B C 1
ATOM 2462 O O . ASN B 1 13 ? -8.649 -18.313 59.854 1.00 46.92 44 ASN B O 1
ATOM 2467 N N . VAL B 1 14 ? -7.626 -20.068 60.819 1.00 46.64 45 VAL B N 1
ATOM 2468 C CA . VAL B 1 14 ? -8.683 -20.525 61.736 1.00 47.25 45 VAL B CA 1
ATOM 2469 C C . VAL B 1 14 ? -9.337 -19.378 62.544 1.00 51.06 45 VAL B C 1
ATOM 2470 O O . VAL B 1 14 ? -10.563 -19.374 62.736 1.00 50.69 45 VAL B O 1
ATOM 2474 N N . ASN B 1 15 ? -8.489 -18.433 63.028 1.00 46.84 46 ASN B N 1
ATOM 2475 C CA . ASN B 1 15 ? -8.846 -17.287 63.872 1.00 46.59 46 ASN B CA 1
ATOM 2476 C C . ASN B 1 15 ? -9.314 -16.039 63.121 1.00 48.48 46 ASN B C 1
ATOM 2477 O O . ASN B 1 15 ? -9.803 -15.115 63.771 1.00 48.22 46 ASN B O 1
ATOM 2482 N N . GLY B 1 16 ? -9.160 -16.023 61.790 1.00 42.32 47 GLY B N 1
ATOM 2483 C CA . GLY B 1 16 ? -9.550 -14.912 60.925 1.00 41.00 47 GLY B CA 1
ATOM 2484 C C . GLY B 1 16 ? -8.842 -13.615 61.273 1.00 41.36 47 GLY B C 1
ATOM 2485 O O . GLY B 1 16 ? -9.476 -12.556 61.391 1.00 38.35 47 GLY B O 1
ATOM 2486 N N . GLU B 1 17 ? -7.520 -13.701 61.423 1.00 37.32 48 GLU B N 1
ATOM 2487 C CA . GLU B 1 17 ? -6.726 -12.571 61.845 1.00 37.37 48 GLU B CA 1
ATOM 2488 C C . GLU B 1 17 ? -5.761 -12.027 60.815 1.00 42.70 48 GLU B C 1
ATOM 2489 O O . GLU B 1 17 ? -5.313 -12.740 59.900 1.00 42.27 48 GLU B O 1
ATOM 2495 N N . LEU B 1 18 ? -5.385 -10.754 61.032 1.00 40.58 49 LEU B N 1
ATOM 2496 C CA . LEU B 1 18 ? -4.418 -10.001 60.238 1.00 40.17 49 LEU B CA 1
ATOM 2497 C C . LEU B 1 18 ? -3.078 -10.077 60.963 1.00 44.41 49 LEU B C 1
ATOM 2498 O O . LEU B 1 18 ? -3.052 -10.424 62.147 1.00 43.98 49 LEU B O 1
ATOM 2503 N N . GLN B 1 19 ? -1.969 -9.739 60.250 1.00 41.38 50 GLN B N 1
ATOM 2504 C CA . GLN B 1 19 ? -0.587 -9.710 60.766 1.00 40.16 50 GLN B CA 1
ATOM 2505 C C . GLN B 1 19 ? -0.428 -8.841 62.036 1.00 43.91 50 GLN B C 1
ATOM 2506 O O . GLN B 1 19 ? 0.401 -9.161 62.892 1.00 42.66 50 GLN B O 1
ATOM 2512 N N . ASN B 1 20 ? -1.200 -7.729 62.126 1.00 40.90 51 ASN B N 1
ATOM 2513 C CA . ASN B 1 20 ? -1.144 -6.740 63.207 1.00 40.70 51 ASN B CA 1
ATOM 2514 C C . ASN B 1 20 ? -1.752 -7.212 64.536 1.00 48.63 51 ASN B C 1
ATOM 2515 O O . ASN B 1 20 ? -1.620 -6.519 65.551 1.00 49.47 51 ASN B O 1
ATOM 2520 N N . GLY B 1 21 ? -2.420 -8.369 64.510 1.00 46.09 52 GLY B N 1
ATOM 2521 C CA . GLY B 1 21 ? -3.075 -8.962 65.673 1.00 44.87 52 GLY B CA 1
ATOM 2522 C C . GLY B 1 21 ? -4.573 -8.721 65.744 1.00 47.42 52 GLY B C 1
ATOM 2523 O O . GLY B 1 21 ? -5.223 -9.238 66.646 1.00 47.26 52 GLY B O 1
ATOM 2524 N N . ASN B 1 22 ? -5.133 -7.913 64.832 1.00 42.88 53 ASN B N 1
ATOM 2525 C CA . ASN B 1 22 ? -6.566 -7.631 64.808 1.00 43.32 53 ASN B CA 1
ATOM 2526 C C . ASN B 1 22 ? -7.299 -8.625 63.895 1.00 48.72 53 ASN B C 1
ATOM 2527 O O . ASN B 1 22 ? -6.656 -9.421 63.221 1.00 48.95 53 ASN B O 1
ATOM 2532 N N . CYS B 1 23 ? -8.642 -8.606 63.906 1.00 46.31 54 CYS B N 1
ATOM 2533 C CA . CYS B 1 23 ? -9.497 -9.466 63.072 1.00 45.41 54 CYS B CA 1
ATOM 2534 C C . CYS B 1 23 ? -9.588 -8.853 61.717 1.00 47.54 54 CYS B C 1
ATOM 2535 O O . CYS B 1 23 ? -9.491 -7.633 61.612 1.00 46.34 54 CYS B O 1
ATOM 2538 N N . CYS B 1 24 ? -9.837 -9.679 60.677 1.00 44.94 55 CYS B N 1
ATOM 2539 C CA . CYS B 1 24 ? -10.033 -9.194 59.304 1.00 44.15 55 CYS B CA 1
ATOM 2540 C C . CYS B 1 24 ? -11.282 -8.327 59.278 1.00 49.20 55 CYS B C 1
ATOM 2541 O O . CYS B 1 24 ? -11.270 -7.279 58.640 1.00 48.98 55 CYS B O 1
ATOM 2544 N N . GLY B 1 25 ? -12.328 -8.782 59.983 1.00 46.46 56 GLY B N 1
ATOM 2545 C CA . GLY B 1 25 ? -13.642 -8.158 60.039 1.00 46.24 56 GLY B CA 1
ATOM 2546 C C . GLY B 1 25 ? -13.907 -7.209 61.189 1.00 50.42 56 GLY B C 1
ATOM 2547 O O . GLY B 1 25 ? -15.011 -7.216 61.754 1.00 51.08 56 GLY B O 1
ATOM 2548 N N . GLY B 1 26 ? -12.914 -6.375 61.504 1.00 45.16 57 GLY B N 1
ATOM 2549 C CA . GLY B 1 26 ? -13.017 -5.348 62.535 1.00 44.35 57 GLY B CA 1
ATOM 2550 C C . GLY B 1 26 ? -12.689 -5.736 63.965 1.00 47.49 57 GLY B C 1
ATOM 2551 O O . GLY B 1 26 ? -11.843 -6.597 64.217 1.00 45.71 57 GLY B O 1
ATOM 2552 N N . ALA B 1 27 ? -13.342 -5.044 64.917 1.00 45.36 58 ALA B N 1
ATOM 2553 C CA . ALA B 1 27 ? -13.162 -5.217 66.357 1.00 44.89 58 ALA B CA 1
ATOM 2554 C C . ALA B 1 27 ? -13.590 -6.613 66.826 1.00 48.09 58 ALA B C 1
ATOM 2555 O O . ALA B 1 27 ? -14.522 -7.201 66.270 1.00 46.84 58 ALA B O 1
ATOM 2557 N N . ARG B 1 28 ? -12.865 -7.154 67.815 1.00 45.06 59 ARG B N 1
ATOM 2558 C CA . ARG B 1 28 ? -13.125 -8.483 68.380 1.00 45.37 59 ARG B CA 1
ATOM 2559 C C . ARG B 1 28 ? -14.379 -8.416 69.297 1.00 51.18 59 ARG B C 1
ATOM 2560 O O . ARG B 1 28 ? -14.764 -7.328 69.740 1.00 51.24 59 ARG B O 1
ATOM 2568 N N . ASN B 1 29 ? -15.029 -9.568 69.543 1.00 48.42 60 ASN B N 1
ATOM 2569 C CA . ASN B 1 29 ? -16.230 -9.669 70.381 1.00 48.24 60 ASN B CA 1
ATOM 2570 C C . ASN B 1 29 ? -15.981 -9.083 71.764 1.00 54.31 60 ASN B C 1
ATOM 2571 O O . ASN B 1 29 ? -14.936 -9.362 72.364 1.00 54.64 60 ASN B O 1
ATOM 2576 N N . PRO B 1 30 ? -16.923 -8.276 72.299 1.00 51.02 61 PRO B N 1
ATOM 2577 C CA . PRO B 1 30 ? -16.696 -7.682 73.633 1.00 50.12 61 PRO B CA 1
ATOM 2578 C C . PRO B 1 30 ? -16.505 -8.682 74.782 1.00 49.95 61 PRO B C 1
ATOM 2579 O O . PRO B 1 30 ? -15.756 -8.373 75.705 1.00 48.55 61 PRO B O 1
ATOM 2583 N N . GLY B 1 31 ? -17.140 -9.859 74.692 1.00 45.16 62 GLY B N 1
ATOM 2584 C CA . GLY B 1 31 ? -17.093 -10.906 75.715 1.00 44.84 62 GLY B CA 1
ATOM 2585 C C . GLY B 1 31 ? -15.894 -11.849 75.725 1.00 48.24 62 GLY B C 1
ATOM 2586 O O . GLY B 1 31 ? -15.167 -11.919 76.722 1.00 47.75 62 GLY B O 1
ATOM 2587 N N . ASP B 1 32 ? -15.705 -12.614 74.634 1.00 44.79 63 ASP B N 1
ATOM 2588 C CA . ASP B 1 32 ? -14.629 -13.606 74.514 1.00 43.89 63 ASP B CA 1
ATOM 2589 C C . ASP B 1 32 ? -13.343 -13.037 73.882 1.00 46.74 63 ASP B C 1
ATOM 2590 O O . ASP B 1 32 ? -12.319 -13.714 73.882 1.00 47.86 63 ASP B O 1
ATOM 2595 N N . ARG B 1 33 ? -13.411 -11.809 73.354 1.00 41.32 64 ARG B N 1
ATOM 2596 C CA . ARG B 1 33 ? -12.335 -11.061 72.705 1.00 40.80 64 ARG B CA 1
ATOM 2597 C C . ARG B 1 33 ? -11.754 -11.809 71.467 1.00 43.80 64 ARG B C 1
ATOM 2598 O O . ARG B 1 33 ? -10.576 -11.665 71.133 1.00 40.88 64 ARG B O 1
ATOM 2606 N N . LYS B 1 34 ? -12.634 -12.546 70.756 1.00 41.01 65 LYS B N 1
ATOM 2607 C CA . LYS B 1 34 ? -12.306 -13.322 69.561 1.00 41.64 65 LYS B CA 1
ATOM 2608 C C . LYS B 1 34 ? -12.850 -12.698 68.257 1.00 47.32 65 LYS B C 1
ATOM 2609 O O . LYS B 1 34 ? -13.697 -11.808 68.301 1.00 46.93 65 LYS B O 1
ATOM 2615 N N . CYS B 1 35 ? -12.368 -13.197 67.106 1.00 45.86 66 CYS B N 1
ATOM 2616 C CA . CYS B 1 35 ? -12.756 -12.811 65.750 1.00 46.67 66 CYS B CA 1
ATOM 2617 C C . CYS B 1 35 ? -13.769 -13.829 65.283 1.00 56.66 66 CYS B C 1
ATOM 2618 O O . CYS B 1 35 ? -13.376 -14.949 64.946 1.00 56.74 66 CYS B O 1
ATOM 2621 N N . THR B 1 36 ? -15.070 -13.479 65.287 1.00 57.92 67 THR B N 1
ATOM 2622 C CA . THR B 1 36 ? -16.116 -14.428 64.861 1.00 59.29 67 THR B CA 1
ATOM 2623 C C . THR B 1 36 ? -17.104 -13.779 63.854 1.00 66.91 67 THR B C 1
ATOM 2624 O O . THR B 1 36 ? -17.231 -12.550 63.798 1.00 67.70 67 THR B O 1
ATOM 2628 N N . ARG B 1 37 ? -17.789 -14.629 63.062 1.00 64.92 68 ARG B N 1
ATOM 2629 C CA . ARG B 1 37 ? -18.791 -14.305 62.028 1.00 65.08 68 ARG B CA 1
ATOM 2630 C C . ARG B 1 37 ? -18.129 -13.882 60.727 1.00 66.76 68 ARG B C 1
ATOM 2631 O O . ARG B 1 37 ? -18.083 -14.690 59.788 1.00 67.72 68 ARG B O 1
ATOM 2639 N N . ASP B 1 38 ? -17.594 -12.646 60.670 1.00 59.72 69 ASP B N 1
ATOM 2640 C CA . ASP B 1 38 ? -16.917 -12.137 59.476 1.00 58.44 69 ASP B CA 1
ATOM 2641 C C . ASP B 1 38 ? -15.591 -12.864 59.183 1.00 58.60 69 ASP B C 1
ATOM 2642 O O . ASP B 1 38 ? -14.760 -13.059 60.083 1.00 58.46 69 ASP B O 1
ATOM 2647 N N . GLU B 1 39 ? -15.395 -13.277 57.930 1.00 51.50 70 GLU B N 1
ATOM 2648 C CA . GLU B 1 39 ? -14.118 -13.889 57.598 1.00 49.98 70 GLU B CA 1
ATOM 2649 C C . GLU B 1 39 ? -13.343 -13.056 56.595 1.00 48.53 70 GLU B C 1
ATOM 2650 O O . GLU B 1 39 ? -13.906 -12.145 55.987 1.00 47.33 70 GLU B O 1
ATOM 2656 N N . CYS B 1 40 ? -12.031 -13.327 56.485 1.00 42.57 71 CYS B N 1
ATOM 2657 C CA . CYS B 1 40 ? -11.119 -12.672 55.555 1.00 41.47 71 CYS B CA 1
ATOM 2658 C C . CYS B 1 40 ? -11.567 -12.886 54.103 1.00 41.78 71 CYS B C 1
ATOM 2659 O O . CYS B 1 40 ? -12.223 -13.882 53.786 1.00 38.99 71 CYS B O 1
ATOM 2662 N N . ASP B 1 41 ? -11.237 -11.928 53.236 1.00 39.57 72 ASP B N 1
ATOM 2663 C CA . ASP B 1 41 ? -11.468 -11.970 51.778 1.00 38.88 72 ASP B CA 1
ATOM 2664 C C . ASP B 1 41 ? -10.045 -12.059 51.226 1.00 37.88 72 ASP B C 1
ATOM 2665 O O . ASP B 1 41 ? -9.416 -11.044 50.933 1.00 37.55 72 ASP B O 1
ATOM 2670 N N . THR B 1 42 ? -9.504 -13.287 51.214 1.00 32.25 73 THR B N 1
ATOM 2671 C CA . THR B 1 42 ? -8.112 -13.585 50.915 1.00 31.32 73 THR B CA 1
ATOM 2672 C C . THR B 1 42 ? -7.731 -13.604 49.419 1.00 33.56 73 THR B C 1
ATOM 2673 O O . THR B 1 42 ? -8.298 -14.327 48.602 1.00 32.67 73 THR B O 1
ATOM 2677 N N . TYR B 1 43 ? -6.708 -12.803 49.119 1.00 29.22 74 TYR B N 1
ATOM 2678 C CA . TYR B 1 43 ? -6.030 -12.682 47.839 1.00 28.11 74 TYR B CA 1
ATOM 2679 C C . TYR B 1 43 ? -4.526 -12.643 48.105 1.00 31.47 74 TYR B C 1
ATOM 2680 O O . TYR B 1 43 ? -4.103 -12.516 49.256 1.00 30.16 74 TYR B O 1
ATOM 2689 N N . PHE B 1 44 ? -3.721 -12.778 47.053 1.00 30.75 75 PHE B N 1
ATOM 2690 C CA . PHE B 1 44 ? -2.272 -12.839 47.189 1.00 30.04 75 PHE B CA 1
ATOM 2691 C C . PHE B 1 44 ? -1.532 -11.920 46.248 1.00 33.64 75 PHE B C 1
ATOM 2692 O O . PHE B 1 44 ? -1.895 -11.777 45.082 1.00 33.49 75 PHE B O 1
ATOM 2700 N N . LYS B 1 45 ? -0.444 -11.363 46.749 1.00 30.07 76 LYS B N 1
ATOM 2701 C CA . LYS B 1 45 ? 0.451 -10.489 46.004 1.00 29.74 76 LYS B CA 1
ATOM 2702 C C . LYS B 1 45 ? 1.780 -11.234 45.943 1.00 32.75 76 LYS B C 1
ATOM 2703 O O . LYS B 1 45 ? 2.149 -11.916 46.909 1.00 31.53 76 LYS B O 1
ATOM 2709 N N . VAL B 1 46 ? 2.463 -11.145 44.795 1.00 28.49 77 VAL B N 1
ATOM 2710 C CA . VAL B 1 46 ? 3.729 -11.817 44.519 1.00 28.57 77 VAL B CA 1
ATOM 2711 C C . VAL B 1 46 ? 4.757 -10.788 44.001 1.00 34.86 77 VAL B C 1
ATOM 2712 O O . VAL B 1 46 ? 4.393 -9.892 43.263 1.00 34.37 77 VAL B O 1
ATOM 2716 N N . CYS B 1 47 ? 6.005 -10.887 44.446 1.00 34.31 78 CYS B N 1
ATOM 2717 C CA . CYS B 1 47 ? 7.110 -10.046 44.012 1.00 35.44 78 CYS B CA 1
ATOM 2718 C C . CYS B 1 47 ? 8.265 -10.994 43.736 1.00 35.16 78 CYS B C 1
ATOM 2719 O O . CYS B 1 47 ? 8.651 -11.763 44.595 1.00 31.97 78 CYS B O 1
ATOM 2722 N N . LEU B 1 48 ? 8.775 -10.983 42.512 1.00 32.86 79 LEU B N 1
ATOM 2723 C CA . LEU B 1 48 ? 9.911 -11.803 42.118 1.00 30.13 79 LEU B CA 1
ATOM 2724 C C . LEU B 1 48 ? 11.066 -10.878 41.773 1.00 33.92 79 LEU B C 1
ATOM 2725 O O . LEU B 1 48 ? 10.908 -9.945 40.995 1.00 34.22 79 LEU B O 1
ATOM 2730 N N . LYS B 1 49 ? 12.220 -11.121 42.370 1.00 31.65 80 LYS B N 1
ATOM 2731 C CA . LYS B 1 49 ? 13.408 -10.323 42.120 1.00 30.85 80 LYS B CA 1
ATOM 2732 C C . LYS B 1 49 ? 14.672 -11.169 42.138 1.00 35.42 80 LYS B C 1
ATOM 2733 O O . LYS B 1 49 ? 14.620 -12.389 42.319 1.00 33.21 80 LYS B O 1
ATOM 2739 N N . GLU B 1 50 ? 15.802 -10.516 41.866 1.00 36.73 81 GLU B N 1
ATOM 2740 C CA . GLU B 1 50 ? 17.132 -11.104 41.844 1.00 37.64 81 GLU B CA 1
ATOM 2741 C C . GLU B 1 50 ? 17.554 -11.470 43.264 1.00 43.14 81 GLU B C 1
ATOM 2742 O O . GLU B 1 50 ? 17.058 -10.880 44.224 1.00 41.39 81 GLU B O 1
ATOM 2748 N N . TYR B 1 51 ? 18.432 -12.478 43.395 1.00 43.91 82 TYR B N 1
ATOM 2749 C CA . TYR B 1 51 ? 18.940 -12.923 44.685 1.00 45.60 82 TYR B CA 1
ATOM 2750 C C . TYR B 1 51 ? 20.092 -12.013 45.109 1.00 57.04 82 TYR B C 1
ATOM 2751 O O . TYR B 1 51 ? 21.039 -11.804 44.334 1.00 55.65 82 TYR B O 1
ATOM 2760 N N . GLN B 1 52 ? 19.996 -11.461 46.338 1.00 60.78 83 GLN B N 1
ATOM 2761 C CA . GLN B 1 52 ? 21.013 -10.563 46.930 1.00 63.58 83 GLN B CA 1
ATOM 2762 C C . GLN B 1 52 ? 21.442 -11.071 48.307 1.00 71.73 83 GLN B C 1
ATOM 2763 O O . GLN B 1 52 ? 20.597 -11.578 49.050 1.00 71.25 83 GLN B O 1
ATOM 2769 N N . SER B 1 53 ? 22.741 -10.889 48.659 1.00 72.58 84 SER B N 1
ATOM 2770 C CA . SER B 1 53 ? 23.378 -11.252 49.944 1.00 74.23 84 SER B CA 1
ATOM 2771 C C . SER B 1 53 ? 22.463 -11.049 51.175 1.00 81.17 84 SER B C 1
ATOM 2772 O O . SER B 1 53 ? 22.287 -11.998 51.940 1.00 80.44 84 SER B O 1
ATOM 2775 N N . ARG B 1 54 ? 21.847 -9.837 51.327 1.00 80.30 85 ARG B N 1
ATOM 2776 C CA . ARG B 1 54 ? 20.887 -9.504 52.395 1.00 81.40 85 ARG B CA 1
ATOM 2777 C C . ARG B 1 54 ? 19.529 -9.069 51.794 1.00 88.66 85 ARG B C 1
ATOM 2778 O O . ARG B 1 54 ? 19.477 -8.146 50.970 1.00 88.41 85 ARG B O 1
ATOM 2786 N N . VAL B 1 55 ? 18.440 -9.745 52.231 1.00 87.41 86 VAL B N 1
ATOM 2787 C CA . VAL B 1 55 ? 17.055 -9.588 51.751 1.00 88.23 86 VAL B CA 1
ATOM 2788 C C . VAL B 1 55 ? 16.310 -8.397 52.395 1.00 94.19 86 VAL B C 1
ATOM 2789 O O . VAL B 1 55 ? 16.170 -8.333 53.622 1.00 94.13 86 VAL B O 1
ATOM 2793 N N . THR B 1 56 ? 15.796 -7.485 51.536 1.00 91.54 87 THR B N 1
ATOM 2794 C CA . THR B 1 56 ? 14.991 -6.312 51.909 1.00 91.33 87 THR B CA 1
ATOM 2795 C C . THR B 1 56 ? 13.498 -6.703 51.834 1.00 95.72 87 THR B C 1
ATOM 2796 O O . THR B 1 56 ? 13.105 -7.471 50.947 1.00 95.64 87 THR B O 1
ATOM 2800 N N . ALA B 1 57 ? 12.679 -6.177 52.770 1.00 92.04 88 ALA B N 1
ATOM 2801 C CA . ALA B 1 57 ? 11.225 -6.397 52.836 1.00 91.41 88 ALA B CA 1
ATOM 2802 C C . ALA B 1 57 ? 10.500 -5.721 51.649 1.00 93.05 88 ALA B C 1
ATOM 2803 O O . ALA B 1 57 ? 9.435 -6.174 51.218 1.00 92.59 88 ALA B O 1
ATOM 2805 N N . GLY B 1 58 ? 11.096 -4.625 51.166 1.00 87.18 89 GLY B N 1
ATOM 2806 C CA . GLY B 1 58 ? 10.645 -3.838 50.023 1.00 85.12 89 GLY B CA 1
ATOM 2807 C C . GLY B 1 58 ? 11.576 -4.036 48.840 1.00 84.12 89 GLY B C 1
ATOM 2808 O O . GLY B 1 58 ? 12.008 -5.164 48.582 1.00 84.52 89 GLY B O 1
ATOM 2809 N N . GLY B 1 59 ? 11.910 -2.951 48.140 1.00 75.36 90 GLY B N 1
ATOM 2810 C CA . GLY B 1 59 ? 12.784 -3.005 46.967 1.00 71.91 90 GLY B CA 1
ATOM 2811 C C . GLY B 1 59 ? 12.048 -3.315 45.671 1.00 67.05 90 GLY B C 1
ATOM 2812 O O . GLY B 1 59 ? 10.887 -3.747 45.700 1.00 65.78 90 GLY B O 1
ATOM 2813 N N . PRO B 1 60 ? 12.681 -3.083 44.495 1.00 57.76 91 PRO B N 1
ATOM 2814 C CA . PRO B 1 60 ? 11.969 -3.346 43.226 1.00 54.34 91 PRO B CA 1
ATOM 2815 C C . PRO B 1 60 ? 11.829 -4.827 42.874 1.00 49.76 91 PRO B C 1
ATOM 2816 O O . PRO B 1 60 ? 12.759 -5.621 43.070 1.00 48.23 91 PRO B O 1
ATOM 2820 N N . CYS B 1 61 ? 10.659 -5.179 42.325 1.00 41.50 92 CYS B N 1
ATOM 2821 C CA . CYS B 1 61 ? 10.299 -6.522 41.845 1.00 39.19 92 CYS B CA 1
ATOM 2822 C C . CYS B 1 61 ? 10.772 -6.638 40.412 1.00 40.20 92 CYS B C 1
ATOM 2823 O O . CYS B 1 61 ? 9.968 -6.655 39.472 1.00 39.67 92 CYS B O 1
ATOM 2826 N N . SER B 1 62 ? 12.113 -6.679 40.256 1.00 35.28 93 SER B N 1
ATOM 2827 C CA . SER B 1 62 ? 12.866 -6.715 38.998 1.00 33.80 93 SER B CA 1
ATOM 2828 C C . SER B 1 62 ? 12.386 -7.744 37.985 1.00 36.22 93 SER B C 1
ATOM 2829 O O . SER B 1 62 ? 12.546 -7.533 36.779 1.00 37.12 93 SER B O 1
ATOM 2832 N N . PHE B 1 63 ? 11.887 -8.896 38.467 1.00 30.24 94 PHE B N 1
ATOM 2833 C CA . PHE B 1 63 ? 11.500 -10.010 37.595 1.00 27.80 94 PHE B CA 1
ATOM 2834 C C . PHE B 1 63 ? 9.995 -10.056 37.394 1.00 34.35 94 PHE B C 1
ATOM 2835 O O . PHE B 1 63 ? 9.488 -10.803 36.555 1.00 35.79 94 PHE B O 1
ATOM 2843 N N . GLY B 1 64 ? 9.303 -9.206 38.127 1.00 31.48 95 GLY B N 1
ATOM 2844 C CA . GLY B 1 64 ? 7.865 -9.057 38.016 1.00 30.83 95 GLY B CA 1
ATOM 2845 C C . GLY B 1 64 ? 7.103 -9.165 39.307 1.00 31.70 95 GLY B C 1
ATOM 2846 O O . GLY B 1 64 ? 7.613 -9.644 40.319 1.00 30.23 95 GLY B O 1
ATOM 2847 N N . SER B 1 65 ? 5.862 -8.719 39.247 1.00 30.22 96 SER B N 1
ATOM 2848 C CA . SER B 1 65 ? 4.917 -8.715 40.345 1.00 30.70 96 SER B CA 1
ATOM 2849 C C . SER B 1 65 ? 3.508 -8.995 39.807 1.00 34.86 96 SER B C 1
ATOM 2850 O O . SER B 1 65 ? 3.256 -8.871 38.602 1.00 34.37 96 SER B O 1
ATOM 2853 N N . GLY B 1 66 ? 2.618 -9.404 40.694 1.00 30.21 97 GLY B N 1
ATOM 2854 C CA . GLY B 1 66 ? 1.252 -9.722 40.332 1.00 29.80 97 GLY B CA 1
ATOM 2855 C C . GLY B 1 66 ? 0.401 -10.025 41.529 1.00 34.87 97 GLY B C 1
ATOM 2856 O O . GLY B 1 66 ? 0.907 -10.231 42.630 1.00 34.30 97 GLY B O 1
ATOM 2857 N N . SER B 1 67 ? -0.899 -10.030 41.321 1.00 33.47 98 SER B N 1
ATOM 2858 C CA . SER B 1 67 ? -1.839 -10.309 42.394 1.00 33.93 98 SER B CA 1
ATOM 2859 C C . SER B 1 67 ? -2.975 -11.177 41.890 1.00 38.03 98 SER B C 1
ATOM 2860 O O . SER B 1 67 ? -3.247 -11.213 40.682 1.00 36.80 98 SER B O 1
ATOM 2863 N N . THR B 1 68 ? -3.587 -11.934 42.800 1.00 33.93 99 THR B N 1
ATOM 2864 C CA . THR B 1 68 ? -4.729 -12.761 42.439 1.00 33.79 99 THR B CA 1
ATOM 2865 C C . THR B 1 68 ? -5.988 -11.969 42.828 1.00 38.31 99 THR B C 1
ATOM 2866 O O . THR B 1 68 ? -5.900 -11.175 43.765 1.00 37.79 99 THR B O 1
ATOM 2870 N N . PRO B 1 69 ? -7.189 -12.247 42.268 1.00 34.49 100 PRO B N 1
ATOM 2871 C CA . PRO B 1 69 ? -8.406 -11.662 42.866 1.00 34.36 100 PRO B CA 1
ATOM 2872 C C . PRO B 1 69 ? -8.670 -12.395 44.203 1.00 37.33 100 PRO B C 1
ATOM 2873 O O . PRO B 1 69 ? -7.870 -13.249 44.595 1.00 36.82 100 PRO B O 1
ATOM 2877 N N . VAL B 1 70 ? -9.765 -12.073 44.917 1.00 35.81 101 VAL B N 1
ATOM 2878 C CA . VAL B 1 70 ? -10.119 -12.770 46.175 1.00 35.26 101 VAL B CA 1
ATOM 2879 C C . VAL B 1 70 ? -10.471 -14.215 45.784 1.00 38.92 101 VAL B C 1
ATOM 2880 O O . VAL B 1 70 ? -11.307 -14.422 44.901 1.00 37.88 101 VAL B O 1
ATOM 2884 N N . ILE B 1 71 ? -9.770 -15.194 46.366 1.00 35.64 102 ILE B N 1
ATOM 2885 C CA . ILE B 1 71 ? -9.963 -16.581 45.971 1.00 35.99 102 ILE B CA 1
ATOM 2886 C C . ILE B 1 71 ? -10.485 -17.480 47.113 1.00 40.27 102 ILE B C 1
ATOM 2887 O O . ILE B 1 71 ? -10.589 -18.691 46.928 1.00 41.73 102 ILE B O 1
ATOM 2892 N N . GLY B 1 72 ? -10.885 -16.885 48.239 1.00 35.66 103 GLY B N 1
ATOM 2893 C CA . GLY B 1 72 ? -11.432 -17.628 49.369 1.00 34.77 103 GLY B CA 1
ATOM 2894 C C . GLY B 1 72 ? -11.482 -16.863 50.669 1.00 38.72 103 GLY B C 1
ATOM 2895 O O . GLY B 1 72 ? -10.959 -15.752 50.748 1.00 39.09 103 GLY B O 1
ATOM 2896 N N . GLY B 1 73 ? -12.108 -17.476 51.681 1.00 34.62 104 GLY B N 1
ATOM 2897 C CA . GLY B 1 73 ? -12.291 -16.941 53.026 1.00 34.19 104 GLY B CA 1
ATOM 2898 C C . GLY B 1 73 ? -11.054 -17.045 53.885 1.00 41.21 104 GLY B C 1
ATOM 2899 O O . GLY B 1 73 ? -9.955 -16.754 53.417 1.00 43.22 104 GLY B O 1
ATOM 2900 N N . ASN B 1 74 ? -11.218 -17.449 55.148 1.00 38.06 105 ASN B N 1
ATOM 2901 C CA . ASN B 1 74 ? -10.130 -17.644 56.106 1.00 37.34 105 ASN B CA 1
ATOM 2902 C C . ASN B 1 74 ? -9.278 -18.855 55.723 1.00 42.62 105 ASN B C 1
ATOM 2903 O O . ASN B 1 74 ? -8.044 -18.818 55.791 1.00 39.65 105 ASN B O 1
ATOM 2908 N N . THR B 1 75 ? -9.976 -19.955 55.391 1.00 41.52 106 THR B N 1
ATOM 2909 C CA . THR B 1 75 ? -9.442 -21.282 55.122 1.00 40.91 106 THR B CA 1
ATOM 2910 C C . THR B 1 75 ? -10.029 -21.863 53.834 1.00 44.31 106 THR B C 1
ATOM 2911 O O . THR B 1 75 ? -11.249 -21.825 53.610 1.00 42.98 106 THR B O 1
ATOM 2915 N N . PHE B 1 76 ? -9.129 -22.371 52.976 1.00 39.93 107 PHE B N 1
ATOM 2916 C CA . PHE B 1 76 ? -9.452 -23.016 51.704 1.00 38.12 107 PHE B CA 1
ATOM 2917 C C . PHE B 1 76 ? -8.351 -23.961 51.280 1.00 41.02 107 PHE B C 1
ATOM 2918 O O . PHE B 1 76 ? -7.176 -23.695 51.518 1.00 40.70 107 PHE B O 1
ATOM 2926 N N . ASN B 1 77 ? -8.746 -25.097 50.713 1.00 38.31 108 ASN B N 1
ATOM 2927 C CA . ASN B 1 77 ? -7.833 -26.126 50.255 1.00 38.14 108 ASN B CA 1
ATOM 2928 C C . ASN B 1 77 ? -8.091 -26.399 48.773 1.00 40.89 108 ASN B C 1
ATOM 2929 O O . ASN B 1 77 ? -9.162 -26.881 48.408 1.00 40.05 108 ASN B O 1
ATOM 2934 N N . LEU B 1 78 ? -7.105 -26.042 47.927 1.00 36.63 109 LEU B N 1
ATOM 2935 C CA . LEU B 1 78 ? -7.142 -26.205 46.470 1.00 35.51 109 LEU B CA 1
ATOM 2936 C C . LEU B 1 78 ? -6.209 -27.334 45.985 1.00 35.93 109 LEU B C 1
ATOM 2937 O O . LEU B 1 78 ? -5.994 -27.448 44.790 1.00 35.48 109 LEU B O 1
ATOM 2942 N N . LYS B 1 79 ? -5.654 -28.150 46.899 1.00 30.89 110 LYS B N 1
ATOM 2943 C CA . LYS B 1 79 ? -4.670 -29.195 46.548 1.00 30.38 110 LYS B CA 1
ATOM 2944 C C . LYS B 1 79 ? -5.169 -30.287 45.562 1.00 32.63 110 LYS B C 1
ATOM 2945 O O . LYS B 1 79 ? -4.392 -30.759 44.754 1.00 32.68 110 LYS B O 1
ATOM 2951 N N . ALA B 1 80 ? -6.438 -30.645 45.612 1.00 28.75 111 ALA B N 1
ATOM 2952 C CA . ALA B 1 80 ? -7.074 -31.652 44.773 1.00 28.11 111 ALA B CA 1
ATOM 2953 C C . ALA B 1 80 ? -7.725 -31.033 43.528 1.00 33.41 111 ALA B C 1
ATOM 2954 O O . ALA B 1 80 ? -8.213 -31.763 42.662 1.00 31.76 111 ALA B O 1
ATOM 2956 N N . SER B 1 81 ? -7.740 -29.677 43.466 1.00 31.37 112 SER B N 1
ATOM 2957 C CA . SER B 1 81 ? -8.277 -28.829 42.399 1.00 31.00 112 SER B CA 1
ATOM 2958 C C . SER B 1 81 ? -7.229 -28.554 41.327 1.00 35.27 112 SER B C 1
ATOM 2959 O O . SER B 1 81 ? -6.048 -28.692 41.600 1.00 33.36 112 SER B O 1
ATOM 2962 N N . ARG B 1 82 ? -7.653 -28.111 40.129 1.00 35.18 113 ARG B N 1
ATOM 2963 C CA . ARG B 1 82 ? -6.745 -27.883 38.996 1.00 37.47 113 ARG B CA 1
ATOM 2964 C C . ARG B 1 82 ? -5.940 -26.588 38.968 1.00 47.15 113 ARG B C 1
ATOM 2965 O O . ARG B 1 82 ? -4.850 -26.561 38.389 1.00 50.12 113 ARG B O 1
ATOM 2973 N N . GLY B 1 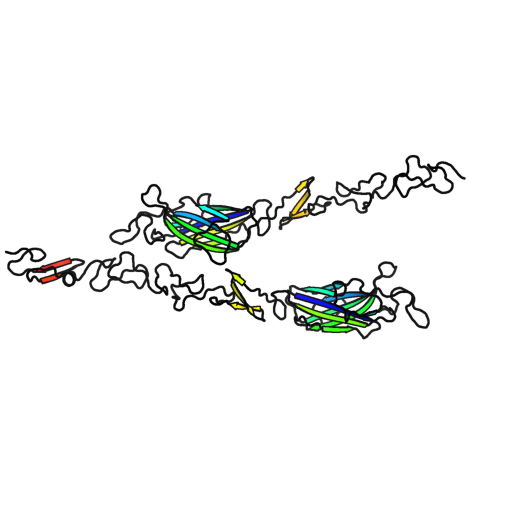83 ? -6.490 -25.510 39.459 1.00 45.11 114 GLY B N 1
ATOM 2974 C CA . GLY B 1 83 ? -5.747 -24.269 39.330 1.00 46.94 114 GLY B CA 1
ATOM 2975 C C . GLY B 1 83 ? -6.064 -23.566 38.023 1.00 51.09 114 GLY B C 1
ATOM 2976 O O . GLY B 1 83 ? -5.751 -24.059 36.937 1.00 50.62 114 GLY B O 1
ATOM 2977 N N . ASN B 1 84 ? -6.688 -22.406 38.148 1.00 46.78 115 ASN B N 1
ATOM 2978 C CA . ASN B 1 84 ? -7.204 -21.574 37.065 1.00 45.74 115 ASN B CA 1
ATOM 2979 C C . ASN B 1 84 ? -6.537 -20.191 37.059 1.00 47.88 115 ASN B C 1
ATOM 2980 O O . ASN B 1 84 ? -5.652 -19.925 37.878 1.00 46.27 115 ASN B O 1
ATOM 2985 N N . ASP B 1 85 ? -6.993 -19.298 36.157 1.00 43.90 116 ASP B N 1
ATOM 2986 C CA . ASP B 1 85 ? -6.465 -17.936 36.015 1.00 43.27 116 ASP B CA 1
ATOM 2987 C C . ASP B 1 85 ? -6.607 -17.077 37.290 1.00 45.01 116 ASP B C 1
ATOM 2988 O O . ASP B 1 85 ? -5.929 -16.062 37.416 1.00 44.91 116 ASP B O 1
ATOM 2993 N N . ARG B 1 86 ? -7.462 -17.487 38.229 1.00 39.45 117 ARG B N 1
ATOM 2994 C CA . ARG B 1 86 ? -7.706 -16.736 39.456 1.00 38.72 117 ARG B CA 1
ATOM 2995 C C . ARG B 1 86 ? -6.771 -17.086 40.609 1.00 40.45 117 ARG B C 1
ATOM 2996 O O . ARG B 1 86 ? -6.400 -16.206 41.364 1.00 41.30 117 ARG B O 1
ATOM 3004 N N . ASN B 1 87 ? -6.395 -18.350 40.746 1.00 32.56 118 ASN B N 1
ATOM 3005 C CA . ASN B 1 87 ? -5.529 -18.786 41.824 1.00 31.63 118 ASN B CA 1
ATOM 3006 C C . ASN B 1 87 ? -4.057 -19.004 41.394 1.00 32.84 118 ASN B C 1
ATOM 3007 O O . ASN B 1 87 ? -3.272 -19.624 42.125 1.00 30.02 118 ASN B O 1
ATOM 3012 N N . ARG B 1 88 ? -3.689 -18.461 40.216 1.00 30.26 119 ARG B N 1
ATOM 3013 C CA . ARG B 1 88 ? -2.320 -18.544 39.718 1.00 30.16 119 ARG B CA 1
ATOM 3014 C C . ARG B 1 88 ? -1.795 -17.191 39.174 1.00 33.02 119 ARG B C 1
ATOM 3015 O O . ARG B 1 88 ? -2.578 -16.354 38.730 1.00 31.22 119 ARG B O 1
ATOM 3023 N N . ILE B 1 89 ? -0.462 -16.992 39.282 1.00 30.00 120 ILE B N 1
ATOM 3024 C CA . ILE B 1 89 ? 0.293 -15.833 38.791 1.00 29.47 120 ILE B CA 1
ATOM 3025 C C . ILE B 1 89 ? 1.363 -16.294 37.803 1.00 31.71 120 ILE B C 1
ATOM 3026 O O . ILE B 1 89 ? 2.115 -17.230 38.077 1.00 30.55 120 ILE B O 1
ATOM 3031 N N . VAL B 1 90 ? 1.388 -15.664 36.638 1.00 28.64 121 VAL B N 1
ATOM 3032 C CA . VAL B 1 90 ? 2.366 -15.945 35.593 1.00 27.95 121 VAL B CA 1
ATOM 3033 C C . VAL B 1 90 ? 3.272 -14.727 35.509 1.00 32.40 121 VAL B C 1
ATOM 3034 O O . VAL B 1 90 ? 2.778 -13.600 35.417 1.00 33.34 121 VAL B O 1
ATOM 3038 N N . LEU B 1 91 ? 4.587 -14.948 35.588 1.00 26.58 122 LEU B N 1
ATOM 3039 C CA . LEU B 1 91 ? 5.571 -13.880 35.493 1.00 25.39 122 LEU B CA 1
ATOM 3040 C C . LEU B 1 91 ? 6.513 -14.152 34.307 1.00 29.10 122 LEU B C 1
ATOM 3041 O O . LEU B 1 91 ? 7.475 -14.901 34.449 1.00 27.86 122 LEU B O 1
ATOM 3046 N N . PRO B 1 92 ? 6.191 -13.643 33.100 1.00 27.81 123 PRO B N 1
ATOM 3047 C CA . PRO B 1 92 ? 7.082 -13.876 31.957 1.00 27.51 123 PRO B CA 1
ATOM 3048 C C . PRO B 1 92 ? 8.402 -13.093 32.070 1.00 30.80 123 PRO B C 1
ATOM 3049 O O . PRO B 1 92 ? 8.482 -12.068 32.743 1.00 32.38 123 PRO B O 1
ATOM 3053 N N . PHE B 1 93 ? 9.447 -13.626 31.463 1.00 25.84 124 PHE B N 1
ATOM 3054 C CA . PHE B 1 93 ? 10.766 -13.001 31.439 1.00 25.53 124 PHE B CA 1
ATOM 3055 C C . PHE B 1 93 ? 11.375 -13.253 30.069 1.00 31.90 124 PHE B C 1
ATOM 3056 O O . PHE B 1 93 ? 11.120 -14.296 29.474 1.00 31.69 124 PHE B O 1
ATOM 3064 N N . SER B 1 94 ? 12.198 -12.312 29.591 1.00 30.62 125 SER B N 1
ATOM 3065 C CA . SER B 1 94 ? 12.847 -12.397 28.280 1.00 30.35 125 SER B CA 1
ATOM 3066 C C . SER B 1 94 ? 14.358 -12.447 28.418 1.00 31.79 125 SER B C 1
ATOM 3067 O O . SER B 1 94 ? 15.059 -12.831 27.481 1.00 33.06 125 SER B O 1
ATOM 3070 N N . PHE B 1 95 ? 14.845 -12.085 29.604 1.00 25.57 126 PHE B N 1
ATOM 3071 C CA . PHE B 1 95 ? 16.245 -12.134 29.969 1.00 25.36 126 PHE B CA 1
ATOM 3072 C C . PHE B 1 95 ? 16.588 -13.602 30.275 1.00 30.00 126 PHE B C 1
ATOM 3073 O O . PHE B 1 95 ? 15.683 -14.424 30.472 1.00 28.40 126 PHE B O 1
ATOM 3081 N N . ALA B 1 96 ? 17.890 -13.950 30.266 1.00 28.47 127 ALA B N 1
ATOM 3082 C CA . ALA B 1 96 ? 18.353 -15.303 30.571 1.00 27.56 127 ALA B CA 1
ATOM 3083 C C . ALA B 1 96 ? 18.027 -15.537 32.036 1.00 33.53 127 ALA B C 1
ATOM 3084 O O . ALA B 1 96 ? 18.365 -14.694 32.868 1.00 34.06 127 ALA B O 1
ATOM 3086 N N . TRP B 1 97 ? 17.284 -16.621 32.342 1.00 28.80 128 TRP B N 1
ATOM 3087 C CA . TRP B 1 97 ? 16.913 -16.940 33.710 1.00 27.69 128 TRP B CA 1
ATOM 3088 C C . TRP B 1 97 ? 18.206 -17.160 34.546 1.00 33.51 128 TRP B C 1
ATOM 3089 O O . TRP B 1 97 ? 19.067 -17.937 34.134 1.00 31.75 128 TRP B O 1
ATOM 3100 N N . PRO B 1 98 ? 18.374 -16.454 35.690 1.00 31.31 129 PRO B N 1
ATOM 3101 C CA . PRO B 1 98 ? 19.620 -16.603 36.468 1.00 30.32 129 PRO B CA 1
ATOM 3102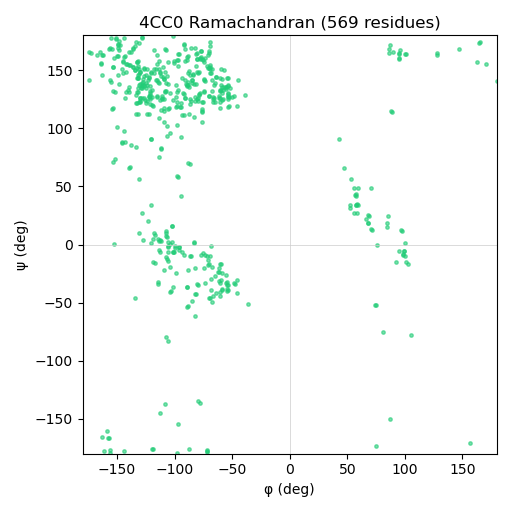 C C . PRO B 1 98 ? 19.683 -17.790 37.429 1.00 34.71 129 PRO B C 1
ATOM 3103 O O . PRO B 1 98 ? 20.701 -17.935 38.128 1.00 34.75 129 PRO B O 1
ATOM 3107 N N . ARG B 1 99 ? 18.616 -18.636 37.488 1.00 30.55 130 ARG B N 1
ATOM 3108 C CA . ARG B 1 99 ? 18.498 -19.785 38.405 1.00 28.47 130 ARG B CA 1
ATOM 3109 C C . ARG B 1 99 ? 18.195 -19.328 39.829 1.00 30.68 130 ARG B C 1
ATOM 3110 O O . ARG B 1 99 ? 17.236 -19.811 40.426 1.00 30.39 130 ARG B O 1
ATOM 3118 N N . SER B 1 100 ? 18.998 -18.393 40.369 1.00 27.77 131 SER B N 1
ATOM 3119 C CA . SER B 1 100 ? 18.823 -17.839 41.708 1.00 28.31 131 SER B CA 1
ATOM 3120 C C . SER B 1 100 ? 17.822 -16.690 41.670 1.00 33.09 131 SER B C 1
ATOM 3121 O O . SER B 1 100 ? 17.788 -15.919 40.708 1.00 32.29 131 SER B O 1
ATOM 3124 N N . TYR B 1 101 ? 16.981 -16.593 42.710 1.00 29.09 132 TYR B N 1
ATOM 3125 C CA . TYR B 1 101 ? 15.920 -15.589 42.769 1.00 28.03 132 TYR B CA 1
ATOM 3126 C C . TYR B 1 101 ? 15.553 -15.354 44.240 1.00 32.90 132 TYR B C 1
ATOM 3127 O O . TYR B 1 101 ? 15.908 -16.160 45.105 1.00 31.64 132 TYR B O 1
ATOM 3136 N N . THR B 1 102 ? 14.749 -14.302 44.480 1.00 29.19 133 THR B N 1
ATOM 3137 C CA . THR B 1 102 ? 14.127 -13.970 45.758 1.00 28.58 133 THR B CA 1
ATOM 3138 C C . THR B 1 102 ? 12.639 -13.781 45.469 1.00 30.69 133 THR B C 1
ATOM 3139 O O . THR B 1 102 ? 12.266 -13.062 44.560 1.00 28.96 133 THR B O 1
ATOM 3143 N N . LEU B 1 103 ? 11.808 -14.491 46.202 1.00 28.14 134 LEU B N 1
ATOM 3144 C CA . LEU B 1 103 ? 10.382 -14.466 46.022 1.00 27.70 134 LEU B CA 1
ATOM 3145 C C . LEU B 1 103 ? 9.660 -14.031 47.303 1.00 32.99 134 LEU B C 1
ATOM 3146 O O . LEU B 1 103 ? 9.900 -14.586 48.367 1.00 31.32 134 LEU B O 1
ATOM 3151 N N . LEU B 1 104 ? 8.791 -13.011 47.182 1.00 30.85 135 LEU B N 1
ATOM 3152 C CA . LEU B 1 104 ? 7.958 -12.470 48.242 1.00 31.41 135 LEU B CA 1
ATOM 3153 C C . LEU B 1 104 ? 6.526 -12.894 47.876 1.00 34.54 135 LEU B C 1
ATOM 3154 O O . LEU B 1 104 ? 6.093 -12.665 46.750 1.00 34.80 135 LEU B O 1
ATOM 3159 N N . VAL B 1 105 ? 5.820 -13.570 48.789 1.00 31.35 136 VAL B N 1
ATOM 3160 C CA . VAL B 1 105 ? 4.433 -13.991 48.576 1.00 30.71 136 VAL B CA 1
ATOM 3161 C C . VAL B 1 105 ? 3.665 -13.535 49.816 1.00 35.63 136 VAL B C 1
ATOM 3162 O O . VAL B 1 105 ? 4.070 -13.852 50.926 1.00 35.32 136 VAL B O 1
ATOM 3166 N N . GLU B 1 106 ? 2.604 -12.741 49.630 1.00 32.45 137 GLU B N 1
ATOM 3167 C CA . GLU B 1 106 ? 1.829 -12.202 50.742 1.00 30.87 137 GLU B CA 1
ATOM 3168 C C . GLU B 1 106 ? 0.351 -12.488 50.614 1.00 34.37 137 GLU B C 1
ATOM 3169 O O . GLU B 1 106 ? -0.226 -12.271 49.558 1.00 32.43 137 GLU B O 1
ATOM 3175 N N . ALA B 1 107 ? -0.282 -12.898 51.720 1.00 33.69 138 ALA B N 1
ATOM 3176 C CA . ALA B 1 107 ? -1.726 -13.086 51.791 1.00 33.38 138 ALA B CA 1
ATOM 3177 C C . ALA B 1 107 ? -2.302 -11.737 52.307 1.00 38.45 138 ALA B C 1
ATOM 3178 O O . ALA B 1 107 ? -1.784 -11.155 53.259 1.00 38.06 138 ALA B O 1
ATOM 3180 N N . TRP B 1 108 ? -3.303 -11.212 51.625 1.00 35.36 139 TRP B N 1
ATOM 3181 C CA . TRP B 1 108 ? -3.941 -9.956 52.004 1.00 34.76 139 TRP B CA 1
ATOM 3182 C C . TRP B 1 108 ? -5.431 -10.146 52.129 1.00 36.05 139 TRP B C 1
ATOM 3183 O O . TRP B 1 108 ? -6.030 -10.993 51.456 1.00 32.21 139 TRP B O 1
ATOM 3194 N N . ASP B 1 109 ? -6.034 -9.333 52.999 1.00 35.75 140 ASP B N 1
ATOM 3195 C CA . ASP B 1 109 ? -7.474 -9.263 53.179 1.00 35.71 140 ASP B CA 1
ATOM 3196 C C . ASP B 1 109 ? -7.955 -8.087 52.352 1.00 39.15 140 ASP B C 1
ATOM 3197 O O . ASP B 1 109 ? -7.348 -7.023 52.408 1.00 38.69 140 ASP B O 1
ATOM 3202 N N . SER B 1 110 ? -9.027 -8.292 51.574 1.00 36.94 141 SER B N 1
ATOM 3203 C CA . SER B 1 110 ? -9.661 -7.278 50.748 1.00 36.50 141 SER B CA 1
ATOM 3204 C C . SER B 1 110 ? -10.818 -6.628 51.493 1.00 47.14 141 SER B C 1
ATOM 3205 O O . SER B 1 110 ? -11.755 -7.302 51.922 1.00 46.90 141 SER B O 1
ATOM 3208 N N . SER B 1 111 ? -10.734 -5.305 51.647 1.00 50.46 142 SER B N 1
ATOM 3209 C CA . SER B 1 111 ? -11.733 -4.474 52.309 1.00 53.05 142 SER B CA 1
ATOM 3210 C C . SER B 1 111 ? -12.367 -3.547 51.255 1.00 62.66 142 SER B C 1
ATOM 3211 O O . SER B 1 111 ? -12.035 -2.359 51.144 1.00 61.29 142 SER B O 1
ATOM 3214 N N . ASN B 1 112 ? -13.238 -4.163 50.432 1.00 65.35 143 ASN B N 1
ATOM 3215 C CA . ASN B 1 112 ? -13.991 -3.593 49.310 1.00 67.91 143 ASN B CA 1
ATOM 3216 C C . ASN B 1 112 ? -15.212 -2.834 49.843 1.00 78.53 143 ASN B C 1
ATOM 3217 O O . ASN B 1 112 ? -16.040 -3.408 50.565 1.00 78.69 143 ASN B O 1
ATOM 3222 N N . ASP B 1 113 ? -15.310 -1.538 49.475 1.00 79.39 144 ASP B N 1
ATOM 3223 C CA . ASP B 1 113 ? -16.376 -0.595 49.850 1.00 80.85 144 ASP B CA 1
ATOM 3224 C C . ASP B 1 113 ? -16.554 -0.483 51.391 1.00 87.41 144 ASP B C 1
ATOM 3225 O O . ASP B 1 113 ? -17.680 -0.564 51.903 1.00 88.35 144 ASP B O 1
ATOM 3230 N N . THR B 1 114 ? -15.424 -0.293 52.117 1.00 83.71 145 THR B N 1
ATOM 3231 C CA . THR B 1 114 ? -15.380 -0.124 53.576 1.00 83.41 145 THR B CA 1
ATOM 3232 C C . THR B 1 114 ? -14.441 1.017 53.984 1.00 86.17 145 THR B C 1
ATOM 3233 O O . THR B 1 114 ? -13.482 1.311 53.263 1.00 85.82 145 THR B O 1
ATOM 3237 N N . VAL B 1 115 ? -14.712 1.641 55.157 1.00 81.52 146 VAL B N 1
ATOM 3238 C CA . VAL B 1 115 ? -13.927 2.751 55.730 1.00 80.51 146 VAL B CA 1
ATOM 3239 C C . VAL B 1 115 ? -12.534 2.300 56.199 1.00 81.20 146 VAL B C 1
ATOM 3240 O O . VAL B 1 115 ? -11.689 3.147 56.510 1.00 81.05 146 VAL B O 1
ATOM 3244 N N . GLN B 1 116 ? -12.294 0.971 56.225 1.00 74.83 147 GLN B N 1
ATOM 3245 C CA . GLN B 1 116 ? -11.010 0.350 56.569 1.00 73.04 147 GLN B CA 1
ATOM 3246 C C . GLN B 1 116 ? -10.334 -0.207 55.276 1.00 71.28 147 GLN B C 1
ATOM 3247 O O . GLN B 1 116 ? -11.051 -0.598 54.343 1.00 71.01 147 GLN B O 1
ATOM 3253 N N . PRO B 1 117 ? -8.983 -0.167 55.142 1.00 62.02 148 PRO B N 1
ATOM 3254 C CA . PRO B 1 117 ? -8.375 -0.579 53.866 1.00 59.60 148 PRO B CA 1
ATOM 3255 C C . PRO B 1 117 ? -7.854 -2.017 53.848 1.00 55.99 148 PRO B C 1
ATOM 3256 O O . PRO B 1 117 ? -7.973 -2.728 54.845 1.00 54.65 148 PRO B O 1
ATOM 3260 N N . ASP B 1 118 ? -7.268 -2.441 52.703 1.00 47.80 149 ASP B N 1
ATOM 3261 C CA . ASP B 1 118 ? -6.649 -3.752 52.530 1.00 43.94 149 ASP B CA 1
ATOM 3262 C C . ASP B 1 118 ? -5.494 -3.915 53.534 1.00 45.09 149 ASP B C 1
ATOM 3263 O O . ASP B 1 118 ? -4.706 -2.990 53.745 1.00 44.90 149 ASP B O 1
ATOM 3268 N N . SER B 1 119 ? -5.471 -5.050 54.222 1.00 39.39 150 SER B N 1
ATOM 3269 C CA . SER B 1 119 ? -4.476 -5.326 55.243 1.00 38.23 150 SER B CA 1
ATOM 3270 C C . SER B 1 119 ? -3.866 -6.715 55.072 1.00 39.68 150 SER B C 1
ATOM 3271 O O . SER B 1 119 ? -4.561 -7.683 54.729 1.00 37.07 150 SER B O 1
ATOM 3274 N N . ILE B 1 120 ? -2.566 -6.804 55.355 1.00 36.36 151 ILE B N 1
ATOM 3275 C CA . ILE B 1 120 ? -1.789 -8.015 55.193 1.00 36.91 151 ILE B CA 1
ATOM 3276 C C . ILE B 1 120 ? -2.100 -9.051 56.293 1.00 40.86 151 ILE B C 1
ATOM 3277 O O . ILE B 1 120 ? -2.183 -8.726 57.487 1.00 41.27 151 ILE B O 1
ATOM 3282 N N . ILE B 1 121 ? -2.343 -10.294 55.858 1.00 35.51 152 ILE B N 1
ATOM 3283 C CA . ILE B 1 121 ? -2.645 -11.410 56.748 1.00 33.44 152 ILE B CA 1
ATOM 3284 C C . ILE B 1 121 ? -1.303 -12.071 57.151 1.00 37.11 152 ILE B C 1
ATOM 3285 O O . ILE B 1 121 ? -1.005 -12.194 58.344 1.00 34.54 152 ILE B O 1
ATOM 3290 N N . GLU B 1 122 ? -0.478 -12.444 56.132 1.00 34.21 153 GLU B N 1
ATOM 3291 C CA . GLU B 1 122 ? 0.803 -13.110 56.286 1.00 33.04 153 GLU B CA 1
ATOM 3292 C C . GLU B 1 122 ? 1.734 -12.819 55.102 1.00 38.27 153 GLU B C 1
ATOM 3293 O O . GLU B 1 122 ? 1.276 -12.570 53.991 1.00 37.87 153 GLU B O 1
ATOM 3299 N N . LYS B 1 123 ? 3.039 -12.867 55.361 1.00 36.40 154 LYS B N 1
ATOM 3300 C CA . LYS B 1 123 ? 4.109 -12.627 54.406 1.00 37.31 154 LYS B CA 1
ATOM 3301 C C . LYS B 1 123 ? 5.125 -13.784 54.436 1.00 41.97 154 LYS B C 1
ATOM 3302 O O . LYS B 1 123 ? 5.540 -14.234 55.507 1.00 42.62 154 LYS B O 1
ATOM 3308 N N . ALA B 1 124 ? 5.519 -14.234 53.256 1.00 37.66 155 ALA B N 1
ATOM 3309 C CA . ALA B 1 124 ? 6.518 -15.263 53.023 1.00 36.95 155 ALA B CA 1
ATOM 3310 C C . ALA B 1 124 ? 7.601 -14.651 52.162 1.00 40.09 155 ALA B C 1
ATOM 3311 O O . ALA B 1 124 ? 7.306 -13.848 51.279 1.00 39.49 155 ALA B O 1
ATOM 3313 N N . SER B 1 125 ? 8.843 -15.028 52.411 1.00 36.29 156 SER B N 1
ATOM 3314 C CA . SER B 1 125 ? 9.969 -14.625 51.607 1.00 36.37 156 SER B CA 1
ATOM 3315 C C . SER B 1 125 ? 10.910 -15.814 51.520 1.00 40.94 156 SER B C 1
ATOM 3316 O O . SER B 1 125 ? 11.137 -16.473 52.533 1.00 39.26 156 SER B O 1
ATOM 3319 N N . HIS B 1 126 ? 11.357 -16.159 50.281 1.00 38.27 157 HIS B N 1
ATOM 3320 C CA . HIS B 1 126 ? 12.208 -17.318 50.001 1.00 36.53 157 HIS B CA 1
ATOM 3321 C C . HIS B 1 126 ? 13.237 -17.027 48.912 1.00 36.79 157 HIS B C 1
ATOM 3322 O O . HIS B 1 126 ? 12.864 -16.609 47.817 1.00 32.21 157 HIS B O 1
ATOM 3329 N N . SER B 1 127 ? 14.535 -17.275 49.219 1.00 34.15 158 SER B N 1
ATOM 3330 C CA . SER B 1 127 ? 15.627 -17.159 48.271 1.00 33.21 158 SER B CA 1
ATOM 3331 C C . SER B 1 127 ? 16.081 -18.574 47.944 1.00 37.20 158 SER B C 1
ATOM 3332 O O . SER B 1 127 ? 16.232 -19.406 48.829 1.00 36.30 158 SER B O 1
ATOM 3335 N N . GLY B 1 128 ? 16.232 -18.855 46.660 1.00 31.90 159 GLY B N 1
ATOM 3336 C CA . GLY B 1 128 ? 16.626 -20.182 46.244 1.00 29.77 159 GLY B CA 1
ATOM 3337 C C . GLY B 1 128 ? 17.139 -20.270 44.839 1.00 30.81 159 GLY B C 1
ATOM 3338 O O . GLY B 1 128 ? 17.491 -19.262 44.233 1.00 28.28 159 GLY B O 1
ATOM 3339 N N . MET B 1 129 ? 17.212 -21.510 44.351 1.00 28.65 160 MET B N 1
ATOM 3340 C CA . MET B 1 129 ? 17.668 -21.874 43.012 1.00 28.84 160 MET B CA 1
ATOM 3341 C C . MET B 1 129 ? 16.614 -22.682 42.337 1.00 31.91 160 MET B C 1
ATOM 3342 O O . MET B 1 129 ? 15.977 -23.531 42.974 1.00 32.46 160 MET B O 1
ATOM 3347 N N . ILE B 1 130 ? 16.406 -22.418 41.054 1.00 28.45 161 ILE B N 1
ATOM 3348 C CA . ILE B 1 130 ? 15.431 -23.156 40.258 1.00 27.57 161 ILE B CA 1
ATOM 3349 C C . ILE B 1 130 ? 15.838 -23.143 38.772 1.00 29.00 161 ILE B C 1
ATOM 3350 O O . ILE B 1 130 ? 16.175 -22.116 38.189 1.00 26.71 161 ILE B O 1
ATOM 3355 N N . ASN B 1 131 ? 15.807 -24.307 38.184 1.00 26.21 162 ASN B N 1
ATOM 3356 C CA . ASN B 1 131 ? 16.090 -24.514 36.775 1.00 25.65 162 ASN B CA 1
ATOM 3357 C C . ASN B 1 131 ? 14.778 -24.665 36.006 1.00 26.77 162 ASN B C 1
ATOM 3358 O O . ASN B 1 131 ? 13.784 -25.092 36.594 1.00 23.12 162 ASN B O 1
ATOM 3363 N N . PRO B 1 132 ? 14.786 -24.378 34.677 1.00 23.93 163 PRO B N 1
ATOM 3364 C CA . PRO B 1 132 ? 13.606 -24.678 33.826 1.00 23.62 163 PRO B CA 1
ATOM 3365 C C . PRO B 1 132 ? 13.154 -26.154 33.945 1.00 29.50 163 PRO B C 1
ATOM 3366 O O . PRO B 1 132 ? 13.933 -27.100 33.738 1.00 29.61 163 PRO B O 1
ATOM 3370 N N . SER B 1 133 ? 11.890 -26.341 34.273 1.00 25.74 164 SER B N 1
ATOM 3371 C CA . SER B 1 133 ? 11.255 -27.644 34.450 1.00 25.68 164 SER B CA 1
ATOM 3372 C C . SER B 1 133 ? 9.791 -27.388 34.669 1.00 28.94 164 SER B C 1
ATOM 3373 O O . SER B 1 133 ? 9.433 -26.471 35.383 1.00 28.17 164 SER B O 1
ATOM 3376 N N . ARG B 1 134 ? 8.967 -28.260 34.097 1.00 26.52 165 ARG B N 1
ATOM 3377 C CA . ARG B 1 134 ? 7.520 -28.336 34.228 1.00 25.98 165 ARG B CA 1
ATOM 3378 C C . ARG B 1 134 ? 7.120 -28.827 35.660 1.00 27.71 165 ARG B C 1
ATOM 3379 O O . ARG B 1 134 ? 5.978 -28.678 36.066 1.00 26.12 165 ARG B O 1
ATOM 3387 N N . GLN B 1 135 ? 8.049 -29.431 36.389 1.00 26.07 166 GLN B N 1
ATOM 3388 C CA . GLN B 1 135 ? 7.809 -29.944 37.730 1.00 26.38 166 GLN B CA 1
ATOM 3389 C C . GLN B 1 135 ? 7.620 -28.843 38.748 1.00 30.03 166 GLN B C 1
ATOM 3390 O O . GLN B 1 135 ? 8.442 -27.952 38.851 1.00 29.54 166 GLN B O 1
ATOM 3396 N N . TRP B 1 136 ? 6.528 -28.908 39.497 1.00 27.05 167 TRP B N 1
ATOM 3397 C CA . TRP B 1 136 ? 6.230 -27.939 40.538 1.00 27.14 167 TRP B CA 1
ATOM 3398 C C . TRP B 1 136 ? 7.013 -28.216 41.804 1.00 33.09 167 TRP B C 1
ATOM 3399 O O . TRP B 1 136 ? 7.294 -29.369 42.116 1.00 35.02 167 TRP B O 1
ATOM 3410 N N . GLN B 1 137 ? 7.373 -27.153 42.532 1.00 30.36 168 GLN B N 1
ATOM 3411 C CA . GLN B 1 137 ? 8.060 -27.210 43.833 1.00 28.89 168 GLN B CA 1
ATOM 3412 C C . GLN B 1 137 ? 7.130 -26.538 44.831 1.00 30.61 168 GLN B C 1
ATOM 3413 O O . GLN B 1 137 ? 6.775 -25.374 44.654 1.00 29.93 168 GLN B O 1
ATOM 3419 N N . THR B 1 138 ? 6.706 -27.278 45.850 1.00 27.41 169 THR B N 1
ATOM 3420 C CA . THR B 1 138 ? 5.854 -26.788 46.929 1.00 27.55 169 THR B CA 1
ATOM 3421 C C . THR B 1 138 ? 6.687 -26.039 47.978 1.00 32.14 169 THR B C 1
ATOM 3422 O O . THR B 1 138 ? 7.781 -26.470 48.333 1.00 30.30 169 THR B O 1
ATOM 3426 N N . LEU B 1 139 ? 6.140 -24.915 48.453 1.00 32.12 170 LEU B N 1
ATOM 3427 C CA . LEU B 1 139 ? 6.638 -24.073 49.529 1.00 33.22 170 LEU B CA 1
ATOM 3428 C C . LEU B 1 139 ? 5.472 -23.801 50.486 1.00 37.32 170 LEU B C 1
ATOM 3429 O O . LEU B 1 139 ? 4.338 -23.607 50.048 1.00 35.64 170 LEU B O 1
ATOM 3434 N N . LYS B 1 140 ? 5.753 -23.868 51.788 1.00 36.19 171 LYS B N 1
ATOM 3435 C CA . LYS B 1 140 ? 4.782 -23.712 52.870 1.00 35.95 171 LYS B CA 1
ATOM 3436 C C . LYS B 1 140 ? 5.195 -22.571 53.765 1.00 42.36 171 LYS B C 1
ATOM 3437 O O . LYS B 1 140 ? 6.346 -22.534 54.201 1.00 45.24 171 LYS B O 1
ATOM 3443 N N . GLN B 1 141 ? 4.267 -21.650 54.065 1.00 36.38 172 GLN B N 1
ATOM 3444 C CA . GLN B 1 141 ? 4.493 -20.591 55.034 1.00 36.52 172 GLN B CA 1
ATOM 3445 C C . GLN B 1 141 ? 3.678 -21.009 56.241 1.00 39.47 172 GLN B C 1
ATOM 3446 O O . GLN B 1 141 ? 2.451 -20.929 56.200 1.00 35.78 172 GLN B O 1
ATOM 3452 N N . ASN B 1 142 ? 4.376 -21.552 57.270 1.00 39.91 173 ASN B N 1
ATOM 3453 C CA . ASN B 1 142 ? 3.799 -22.146 58.497 1.00 41.45 173 ASN B CA 1
ATOM 3454 C C . ASN B 1 142 ? 4.125 -21.347 59.763 1.00 47.75 173 ASN B C 1
ATOM 3455 O O . ASN B 1 142 ? 3.800 -21.758 60.876 1.00 47.40 173 ASN B O 1
ATOM 3460 N N . THR B 1 143 ? 4.804 -20.237 59.606 1.00 46.23 174 THR B N 1
ATOM 3461 C CA . THR B 1 143 ? 5.051 -19.386 60.747 1.00 46.07 174 THR B CA 1
ATOM 3462 C C . THR B 1 143 ? 3.849 -18.418 60.748 1.00 49.45 174 THR B C 1
ATOM 3463 O O . THR B 1 143 ? 3.053 -18.393 59.774 1.00 50.83 174 THR B O 1
ATOM 3467 N N . GLY B 1 144 ? 3.697 -17.682 61.834 1.00 42.34 175 GLY B N 1
ATOM 3468 C CA . GLY B 1 144 ? 2.638 -16.692 61.962 1.00 40.57 175 GLY B CA 1
ATOM 3469 C C . GLY B 1 144 ? 1.243 -17.220 62.199 1.00 43.06 175 GLY B C 1
ATOM 3470 O O . GLY B 1 144 ? 1.019 -18.417 62.370 1.00 41.46 175 GLY B O 1
ATOM 3471 N N . VAL B 1 145 ? 0.298 -16.286 62.178 1.00 41.53 176 VAL B N 1
ATOM 3472 C CA . VAL B 1 145 ? -1.134 -16.419 62.457 1.00 41.53 176 VAL B CA 1
ATOM 3473 C C . VAL B 1 145 ? -1.819 -17.355 61.525 1.00 45.54 176 VAL B C 1
ATOM 3474 O O . VAL B 1 145 ? -2.756 -18.067 61.893 1.00 47.72 176 VAL B O 1
ATOM 3478 N N . ALA B 1 146 ? -1.421 -17.249 60.282 1.00 40.46 177 ALA B N 1
ATOM 3479 C CA . ALA B 1 146 ? -2.018 -17.867 59.128 1.00 39.40 177 ALA B CA 1
ATOM 3480 C C . ALA B 1 146 ? -0.973 -18.625 58.356 1.00 43.53 177 ALA B C 1
ATOM 3481 O O . ALA B 1 146 ? 0.186 -18.202 58.262 1.00 43.59 177 ALA B O 1
ATOM 3483 N N . HIS B 1 147 ? -1.371 -19.798 57.882 1.00 39.62 178 HIS B N 1
ATOM 3484 C CA . HIS B 1 147 ? -0.512 -20.717 57.136 1.00 38.98 178 HIS B CA 1
ATOM 3485 C C . HIS B 1 147 ? -1.003 -20.823 55.725 1.00 37.98 178 HIS B C 1
ATOM 3486 O O . HIS B 1 147 ? -2.202 -20.876 55.498 1.00 37.39 178 HIS B O 1
ATOM 3493 N N . PHE B 1 148 ? -0.089 -20.843 54.767 1.00 32.80 179 PHE B N 1
ATOM 3494 C CA . PHE B 1 148 ? -0.456 -20.988 53.369 1.00 31.04 179 PHE B CA 1
ATOM 3495 C C . PHE B 1 148 ? 0.588 -21.802 52.615 1.00 34.35 179 PHE B C 1
ATOM 3496 O O . PHE B 1 148 ? 1.710 -21.939 53.065 1.00 33.95 179 PHE B O 1
ATOM 3504 N N . GLU B 1 149 ? 0.188 -22.394 51.506 1.00 31.01 180 GLU B N 1
ATOM 3505 C CA . GLU B 1 149 ? 1.063 -23.216 50.690 1.00 30.02 180 GLU B CA 1
ATOM 3506 C C . GLU B 1 149 ? 0.919 -22.773 49.279 1.00 30.10 180 GLU B C 1
ATOM 3507 O O . GLU B 1 149 ? -0.176 -22.400 48.845 1.00 25.79 180 GLU B O 1
ATOM 3513 N N . TYR B 1 150 ? 2.029 -22.863 48.541 1.00 27.40 181 TYR B N 1
ATOM 3514 C CA . TYR B 1 150 ? 2.067 -22.489 47.145 1.00 26.77 181 TYR B CA 1
ATOM 3515 C C . TYR B 1 150 ? 3.093 -23.317 46.410 1.00 28.09 181 TYR B C 1
ATOM 3516 O O . TYR B 1 150 ? 3.958 -23.917 47.024 1.00 28.95 181 TYR B O 1
ATOM 3525 N N . GLN B 1 151 ? 2.996 -23.354 45.098 1.00 23.49 182 GLN B N 1
ATOM 3526 C CA . GLN B 1 151 ? 3.967 -24.089 44.295 1.00 21.85 182 GLN B CA 1
ATOM 3527 C C . GLN B 1 151 ? 4.475 -23.200 43.193 1.00 23.66 182 GLN B C 1
ATOM 3528 O O . GLN B 1 151 ? 3.785 -22.285 42.781 1.00 21.21 182 GLN B O 1
ATOM 3534 N N . ILE B 1 152 ? 5.729 -23.406 42.806 1.00 22.62 183 ILE B N 1
ATOM 3535 C CA . ILE B 1 152 ? 6.437 -22.619 41.797 1.00 22.09 183 ILE B CA 1
ATOM 3536 C C . ILE B 1 152 ? 7.148 -23.486 40.793 1.00 27.03 183 ILE B C 1
ATOM 3537 O O . ILE B 1 152 ? 7.475 -24.635 41.076 1.00 26.74 183 ILE B O 1
ATOM 3542 N N . ARG B 1 153 ? 7.395 -22.917 39.617 1.00 24.05 184 ARG B N 1
ATOM 3543 C CA . ARG B 1 153 ? 8.161 -23.546 38.549 1.00 23.60 184 ARG 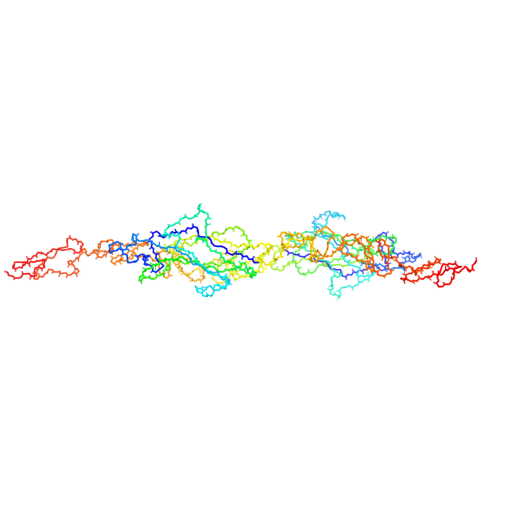B CA 1
ATOM 3544 C C . ARG B 1 153 ? 8.612 -22.476 37.579 1.00 27.08 184 ARG B C 1
ATOM 3545 O O . ARG B 1 153 ? 8.075 -21.376 37.585 1.00 27.33 184 ARG B O 1
ATOM 3553 N N . VAL B 1 154 ? 9.596 -22.799 36.754 1.00 26.13 185 VAL B N 1
ATOM 3554 C CA . VAL B 1 154 ? 10.102 -21.956 35.672 1.00 25.14 185 VAL B CA 1
ATOM 3555 C C . VAL B 1 154 ? 9.997 -22.814 34.427 1.00 30.29 185 VAL B C 1
ATOM 3556 O O . VAL B 1 154 ? 10.528 -23.917 34.409 1.00 30.18 185 VAL B O 1
ATOM 3560 N N . THR B 1 155 ? 9.267 -22.355 33.413 1.00 28.84 186 THR B N 1
ATOM 3561 C CA . THR B 1 155 ? 9.184 -23.093 32.134 1.00 27.59 186 THR B CA 1
ATOM 3562 C C . THR B 1 155 ? 9.740 -22.262 30.989 1.00 30.00 186 THR B C 1
ATOM 3563 O O . THR B 1 155 ? 9.642 -21.039 31.008 1.00 28.39 186 THR B O 1
ATOM 3567 N N . CYS B 1 156 ? 10.338 -22.928 30.012 1.00 29.41 187 CYS B N 1
ATOM 3568 C CA . CYS B 1 156 ? 10.872 -22.317 28.795 1.00 30.81 187 CYS B CA 1
ATOM 3569 C C . CYS B 1 156 ? 9.726 -22.166 27.804 1.00 33.69 187 CYS B C 1
ATOM 3570 O O . CYS B 1 156 ? 8.845 -23.034 27.743 1.00 31.92 187 CYS B O 1
ATOM 3573 N N . ASP B 1 157 ? 9.759 -21.083 27.005 1.00 31.15 188 ASP B N 1
ATOM 3574 C CA . ASP B 1 157 ? 8.804 -20.871 25.926 1.00 31.39 188 ASP B CA 1
ATOM 3575 C C . ASP B 1 157 ? 9.214 -21.777 24.745 1.00 34.84 188 ASP B C 1
ATOM 3576 O O . ASP B 1 157 ? 10.296 -22.360 24.777 1.00 33.10 188 ASP B O 1
ATOM 3581 N N . ASP B 1 158 ? 8.324 -21.945 23.747 1.00 32.55 189 ASP B N 1
ATOM 3582 C CA . ASP B 1 158 ? 8.583 -22.782 22.564 1.00 32.45 189 ASP B CA 1
ATOM 3583 C C . ASP B 1 158 ? 9.896 -22.428 21.886 1.00 36.35 189 ASP B C 1
ATOM 3584 O O . ASP B 1 158 ? 10.214 -21.248 21.732 1.00 37.01 189 ASP B O 1
ATOM 3589 N N . TYR B 1 159 ? 10.680 -23.460 21.526 1.00 33.05 190 TYR B N 1
ATOM 3590 C CA . TYR B 1 159 ? 11.966 -23.374 20.821 1.00 32.15 190 TYR B CA 1
ATOM 3591 C C . TYR B 1 159 ? 13.097 -22.796 21.683 1.00 32.05 190 TYR B C 1
ATOM 3592 O O . TYR B 1 159 ? 14.158 -22.465 21.162 1.00 30.84 190 TYR B O 1
ATOM 3601 N N . TYR B 1 160 ? 12.887 -22.693 22.998 1.00 28.59 191 TYR B N 1
ATOM 3602 C CA . TYR B 1 160 ? 13.918 -22.193 23.917 1.00 28.00 191 TYR B CA 1
ATOM 3603 C C . TYR B 1 160 ? 14.460 -23.292 24.786 1.00 32.51 191 TYR B C 1
ATOM 3604 O O . TYR B 1 160 ? 13.729 -24.217 25.142 1.00 31.42 191 TYR B O 1
ATOM 3613 N N . TYR B 1 161 ? 15.770 -23.232 25.044 1.00 31.22 192 TYR B N 1
ATOM 3614 C CA . TYR B 1 161 ? 16.547 -24.266 25.736 1.00 32.08 192 TYR B CA 1
ATOM 3615 C C . TYR B 1 161 ? 17.565 -23.698 26.706 1.00 36.76 192 TYR B C 1
ATOM 3616 O O . TYR B 1 161 ? 17.913 -22.517 26.637 1.00 38.45 192 TYR B O 1
ATOM 3625 N N . GLY B 1 162 ? 18.081 -24.575 27.557 1.00 32.40 193 GLY B N 1
ATOM 3626 C CA . GLY B 1 162 ? 19.112 -24.256 28.539 1.00 31.04 193 GLY B CA 1
ATOM 3627 C C . GLY B 1 162 ? 18.580 -23.715 29.851 1.00 31.66 193 GLY B C 1
ATOM 3628 O O . GLY B 1 162 ? 17.415 -23.331 29.938 1.00 29.60 193 GLY B O 1
ATOM 3629 N N . PHE B 1 163 ? 19.459 -23.642 30.860 1.00 29.23 194 PHE B N 1
ATOM 3630 C CA . PHE B 1 163 ? 19.175 -23.156 32.212 1.00 30.52 194 PHE B CA 1
ATOM 3631 C C . PHE B 1 163 ? 18.577 -21.751 32.265 1.00 34.50 194 PHE B C 1
ATOM 3632 O O . PHE B 1 163 ? 17.881 -21.441 33.217 1.00 33.27 194 PHE B O 1
ATOM 3640 N N . GLY B 1 164 ? 18.853 -20.924 31.258 1.00 31.79 195 GLY B N 1
ATOM 3641 C CA . GLY B 1 164 ? 18.357 -19.559 31.181 1.00 30.50 195 GLY B CA 1
ATOM 3642 C C . GLY B 1 164 ? 17.158 -19.395 30.281 1.00 32.71 195 GLY B C 1
ATOM 3643 O O . GLY B 1 164 ? 16.640 -18.283 30.170 1.00 30.21 195 GLY B O 1
ATOM 3644 N N . CYS B 1 165 ? 16.695 -20.505 29.639 1.00 31.72 196 CYS B N 1
ATOM 3645 C CA . CYS B 1 165 ? 15.573 -20.526 28.678 1.00 32.33 196 CYS B CA 1
ATOM 3646 C C . CYS B 1 165 ? 15.893 -19.533 27.568 1.00 34.45 196 CYS B C 1
ATOM 3647 O O . CYS B 1 165 ? 14.974 -18.963 26.983 1.00 34.15 196 CYS B O 1
ATOM 3650 N N . ASN B 1 166 ? 17.190 -19.295 27.323 1.00 29.51 197 ASN B N 1
ATOM 3651 C CA . ASN B 1 166 ? 17.712 -18.235 26.467 1.00 30.01 197 ASN B CA 1
ATOM 3652 C C . ASN B 1 166 ? 18.273 -18.673 25.127 1.00 34.06 197 ASN B C 1
ATOM 3653 O O . ASN B 1 166 ? 18.525 -17.826 24.282 1.00 34.44 197 ASN B O 1
ATOM 3658 N N . LYS B 1 167 ? 18.488 -19.968 24.944 1.00 30.29 198 LYS B N 1
ATOM 3659 C CA . LYS B 1 167 ? 19.059 -20.508 23.729 1.00 30.34 198 LYS B CA 1
ATOM 3660 C C . LYS B 1 167 ? 17.941 -20.918 22.770 1.00 34.81 198 LYS B C 1
ATOM 3661 O O . LYS B 1 167 ? 17.223 -21.864 23.049 1.00 34.58 198 LYS B O 1
ATOM 3667 N N . PHE B 1 168 ? 17.789 -20.201 21.642 1.00 35.26 199 PHE B N 1
ATOM 3668 C CA . PHE B 1 168 ? 16.747 -20.480 20.636 1.00 35.45 199 PHE B CA 1
ATOM 3669 C C . PHE B 1 168 ? 17.176 -21.484 19.542 1.00 38.98 199 PHE B C 1
ATOM 3670 O O . PHE B 1 168 ? 18.277 -21.383 19.009 1.00 36.83 199 PHE B O 1
ATOM 3678 N N . CYS B 1 169 ? 16.267 -22.432 19.215 1.00 37.44 200 CYS B N 1
ATOM 3679 C CA . CYS B 1 169 ? 16.385 -23.430 18.159 1.00 38.59 200 CYS B CA 1
ATOM 3680 C C . CYS B 1 169 ? 15.017 -23.873 17.662 1.00 41.99 200 CYS B C 1
ATOM 3681 O O . CYS B 1 169 ? 14.245 -24.478 18.409 1.00 40.52 200 CYS B O 1
ATOM 3684 N N . ARG B 1 170 ? 14.744 -23.603 16.373 1.00 39.98 201 ARG B N 1
ATOM 3685 C CA . ARG B 1 170 ? 13.518 -24.017 15.703 1.00 40.16 201 ARG B CA 1
ATOM 3686 C C . ARG B 1 170 ? 13.932 -24.884 14.514 1.00 45.72 201 ARG B C 1
ATOM 3687 O O . ARG B 1 170 ? 14.709 -24.411 13.687 1.00 45.02 201 ARG B O 1
ATOM 3695 N N . PRO B 1 171 ? 13.472 -26.157 14.452 1.00 44.18 202 PRO B N 1
ATOM 3696 C CA . PRO B 1 171 ? 13.843 -27.019 13.320 1.00 45.59 202 PRO B CA 1
ATOM 3697 C C . PRO B 1 171 ? 13.511 -26.360 11.980 1.00 52.09 202 PRO B C 1
ATOM 3698 O O . PRO B 1 171 ? 12.453 -25.725 11.827 1.00 53.26 202 PRO B O 1
ATOM 3702 N N . ARG B 1 172 ? 14.442 -26.477 11.032 1.00 48.30 203 ARG B N 1
ATOM 3703 C CA . ARG B 1 172 ? 14.364 -25.835 9.724 1.00 48.45 203 ARG B CA 1
ATOM 3704 C C . ARG B 1 172 ? 14.767 -26.764 8.562 1.00 52.69 203 ARG B C 1
ATOM 3705 O O . ARG B 1 172 ? 15.581 -27.667 8.740 1.00 49.91 203 ARG B O 1
ATOM 3713 N N . ASP B 1 173 ? 14.221 -26.494 7.359 1.00 52.67 204 ASP B N 1
ATOM 3714 C CA . ASP B 1 173 ? 14.528 -27.180 6.091 1.00 53.31 204 ASP B CA 1
ATOM 3715 C C . ASP B 1 173 ? 14.254 -26.242 4.892 1.00 60.18 204 ASP B C 1
ATOM 3716 O O . ASP B 1 173 ? 13.280 -26.420 4.160 1.00 60.80 204 ASP B O 1
ATOM 3721 N N . ASP B 1 174 ? 15.106 -25.225 4.722 1.00 58.67 205 ASP B N 1
ATOM 3722 C CA . ASP B 1 174 ? 15.008 -24.215 3.660 1.00 59.51 205 ASP B CA 1
ATOM 3723 C C . ASP B 1 174 ? 16.370 -23.528 3.398 1.00 67.86 205 ASP B C 1
ATOM 3724 O O . ASP B 1 174 ? 17.408 -24.052 3.815 1.00 68.24 205 ASP B O 1
ATOM 3729 N N . PHE B 1 175 ? 16.355 -22.335 2.764 1.00 66.44 206 PHE B N 1
ATOM 3730 C CA . PHE B 1 175 ? 17.550 -21.573 2.390 1.00 67.39 206 PHE B CA 1
ATOM 3731 C C . PHE B 1 175 ? 18.525 -21.282 3.520 1.00 68.98 206 PHE B C 1
ATOM 3732 O O . PHE B 1 175 ? 19.738 -21.329 3.311 1.00 68.91 206 PHE B O 1
ATOM 3740 N N . PHE B 1 176 ? 17.999 -20.962 4.701 1.00 63.75 207 PHE B N 1
ATOM 3741 C CA . PHE B 1 176 ? 18.796 -20.561 5.860 1.00 62.82 207 PHE B CA 1
ATOM 3742 C C . PHE B 1 176 ? 19.313 -21.742 6.729 1.00 60.24 207 PHE B C 1
ATOM 3743 O O . PHE B 1 176 ? 20.155 -21.522 7.612 1.00 60.07 207 PHE B O 1
ATOM 3751 N N . GLY B 1 177 ? 18.824 -22.959 6.476 1.00 49.97 208 GLY B N 1
ATOM 3752 C CA . GLY B 1 177 ? 19.292 -24.112 7.232 1.00 46.79 208 GLY B CA 1
ATOM 3753 C C . GLY B 1 177 ? 18.516 -25.385 7.011 1.00 43.98 208 GLY B C 1
ATOM 3754 O O . GLY B 1 177 ? 17.342 -25.349 6.630 1.00 43.48 208 GLY B O 1
ATOM 3755 N N . HIS B 1 178 ? 19.174 -26.521 7.259 1.00 36.83 209 HIS B N 1
ATOM 3756 C CA . HIS B 1 178 ? 18.600 -27.871 7.126 1.00 35.88 209 HIS B CA 1
ATOM 3757 C C . HIS B 1 178 ? 18.978 -28.649 8.370 1.00 36.99 209 HIS B C 1
ATOM 3758 O O . HIS B 1 178 ? 20.005 -29.329 8.407 1.00 34.13 209 HIS B O 1
ATOM 3765 N N . TYR B 1 179 ? 18.172 -28.475 9.428 1.00 35.40 210 TYR B N 1
ATOM 3766 C CA . TYR B 1 179 ? 18.457 -29.061 10.728 1.00 35.59 210 TYR B CA 1
ATOM 3767 C C . TYR B 1 179 ? 17.274 -29.363 11.618 1.00 40.13 210 TYR B C 1
ATOM 3768 O O . TYR B 1 179 ? 16.196 -28.774 11.489 1.00 38.94 210 TYR B O 1
ATOM 3777 N N . ALA B 1 180 ? 17.538 -30.259 12.592 1.00 36.95 211 ALA B N 1
ATOM 3778 C CA . ALA B 1 180 ? 16.656 -30.642 13.692 1.00 35.45 211 ALA B CA 1
ATOM 3779 C C . ALA B 1 180 ? 17.316 -30.011 14.945 1.00 38.25 211 ALA B C 1
ATOM 3780 O O . ALA B 1 180 ? 18.462 -29.544 14.863 1.00 35.01 211 ALA B O 1
ATOM 3782 N N . CYS B 1 181 ? 16.613 -29.985 16.085 1.00 37.47 212 CYS B N 1
ATOM 3783 C CA . CYS B 1 181 ? 17.201 -29.440 17.317 1.00 38.79 212 CYS B CA 1
ATOM 3784 C C . CYS B 1 181 ? 17.381 -30.561 18.281 1.00 43.70 212 CYS B C 1
ATOM 3785 O O . CYS B 1 181 ? 16.400 -31.240 18.595 1.00 44.94 212 CYS B O 1
ATOM 3788 N N . ASP B 1 182 ? 18.619 -30.760 18.771 1.00 39.65 213 ASP B N 1
ATOM 3789 C CA . ASP B 1 182 ? 18.887 -31.785 19.768 1.00 39.42 213 ASP B CA 1
ATOM 3790 C C . ASP B 1 182 ? 18.293 -31.326 21.093 1.00 45.97 213 ASP B C 1
ATOM 3791 O O . ASP B 1 182 ? 17.655 -30.263 21.146 1.00 46.03 213 ASP B O 1
ATOM 3796 N N . GLN B 1 183 ? 18.495 -32.100 22.161 1.00 44.71 214 GLN B N 1
ATOM 3797 C CA . GLN B 1 183 ? 17.848 -31.809 23.442 1.00 45.30 214 GLN B CA 1
ATOM 3798 C C . GLN B 1 183 ? 18.476 -30.628 24.196 1.00 46.30 214 GLN B C 1
ATOM 3799 O O . GLN B 1 183 ? 17.867 -30.167 25.153 1.00 46.89 214 GLN B O 1
ATOM 3805 N N . ASN B 1 184 ? 19.607 -30.084 23.709 1.00 40.86 215 ASN B N 1
ATOM 3806 C CA . ASN B 1 184 ? 20.335 -28.930 24.273 1.00 40.87 215 ASN B CA 1
ATOM 3807 C C . ASN B 1 184 ? 20.052 -27.631 23.521 1.00 44.31 215 ASN B C 1
ATOM 3808 O O . ASN B 1 184 ? 20.571 -26.582 23.905 1.00 43.64 215 ASN B O 1
ATOM 3813 N N . GLY B 1 185 ? 19.325 -27.730 22.411 1.00 41.02 216 GLY B N 1
ATOM 3814 C CA . GLY B 1 185 ? 19.034 -26.602 21.538 1.00 39.96 216 GLY B CA 1
ATOM 3815 C C . GLY B 1 185 ? 20.132 -26.348 20.529 1.00 42.30 216 GLY B C 1
ATOM 3816 O O . GLY B 1 185 ? 20.293 -25.216 20.061 1.00 43.25 216 GLY B O 1
ATOM 3817 N N . ASN B 1 186 ? 20.909 -27.394 20.208 1.00 36.83 217 ASN B N 1
ATOM 3818 C CA . ASN B 1 186 ? 21.963 -27.326 19.207 1.00 37.25 217 ASN B CA 1
ATOM 3819 C C . ASN B 1 186 ? 21.398 -27.858 17.894 1.00 41.37 217 ASN B C 1
ATOM 3820 O O . ASN B 1 186 ? 20.482 -28.680 17.893 1.00 40.27 217 ASN B O 1
ATOM 3825 N N . LYS B 1 187 ? 21.964 -27.408 16.780 1.00 39.89 218 LYS B N 1
ATOM 3826 C CA . LYS B 1 187 ? 21.548 -27.792 15.419 1.00 38.66 218 LYS B CA 1
ATOM 3827 C C . LYS B 1 187 ? 22.231 -29.077 14.997 1.00 42.44 218 LYS B C 1
ATOM 3828 O O . LYS B 1 187 ? 23.449 -29.185 15.099 1.00 42.57 218 LYS B O 1
ATOM 3834 N N . THR B 1 188 ? 21.434 -30.085 14.620 1.00 39.54 219 THR B N 1
ATOM 3835 C CA . THR B 1 188 ? 21.913 -31.369 14.106 1.00 39.44 219 THR B CA 1
ATOM 3836 C C . THR B 1 188 ? 21.540 -31.349 12.631 1.00 41.74 219 THR B C 1
ATOM 3837 O O . THR B 1 188 ? 20.365 -31.401 12.284 1.00 37.95 219 THR B O 1
ATOM 3841 N N . CYS B 1 189 ? 22.540 -31.158 11.778 1.00 42.54 220 CYS B N 1
ATOM 3842 C CA . CYS B 1 189 ? 22.344 -31.057 10.340 1.00 44.02 220 CYS B CA 1
ATOM 3843 C C . CYS B 1 189 ? 21.697 -32.303 9.782 1.00 47.41 220 CYS B C 1
ATOM 3844 O O . CYS B 1 189 ? 22.028 -33.429 10.178 1.00 46.31 220 CYS B O 1
ATOM 3847 N N . MET B 1 190 ? 20.819 -32.087 8.804 1.00 43.33 221 MET B N 1
ATOM 3848 C CA . MET B 1 190 ? 20.234 -33.153 8.016 1.00 43.26 221 MET B CA 1
ATOM 3849 C C . MET B 1 190 ? 21.361 -33.663 7.106 1.00 47.06 221 MET B C 1
ATOM 3850 O O . MET B 1 190 ? 22.305 -32.906 6.831 1.00 47.50 221 MET B O 1
ATOM 3855 N N . GLU B 1 191 ? 21.292 -34.944 6.689 1.00 42.40 222 GLU B N 1
ATOM 3856 C CA . GLU B 1 191 ? 22.294 -35.586 5.839 1.00 42.13 222 GLU B CA 1
ATOM 3857 C C . GLU B 1 191 ? 22.550 -34.776 4.568 1.00 44.20 222 GLU B C 1
ATOM 3858 O O . GLU B 1 191 ? 21.604 -34.406 3.862 1.00 41.65 222 GLU B O 1
ATOM 3864 N N . GLY B 1 192 ? 23.824 -34.469 4.329 1.00 41.55 223 GLY B N 1
ATOM 3865 C CA . GLY B 1 192 ? 24.261 -33.711 3.160 1.00 41.18 223 GLY B CA 1
ATOM 3866 C C . GLY B 1 192 ? 24.448 -32.224 3.406 1.00 44.94 223 GLY B C 1
ATOM 3867 O O . GLY B 1 192 ? 24.602 -31.465 2.448 1.00 42.96 223 GLY B O 1
ATOM 3868 N N . TRP B 1 193 ? 24.452 -31.803 4.703 1.00 41.31 224 TRP B N 1
ATOM 3869 C CA . TRP B 1 193 ? 24.610 -30.419 5.136 1.00 41.21 224 TRP B CA 1
ATOM 3870 C C . TRP B 1 193 ? 25.649 -30.267 6.233 1.00 47.66 224 TRP B C 1
ATOM 3871 O O . TRP B 1 193 ? 25.902 -31.212 6.979 1.00 47.81 224 TRP B O 1
ATOM 3882 N N . MET B 1 194 ? 26.299 -29.090 6.290 1.00 46.05 225 MET B N 1
ATOM 3883 C CA . MET B 1 194 ? 27.354 -28.776 7.253 1.00 46.42 225 MET B CA 1
ATOM 3884 C C . MET B 1 194 ? 27.383 -27.283 7.603 1.00 50.40 225 MET B C 1
ATOM 3885 O O . MET B 1 194 ? 26.667 -26.486 6.994 1.00 49.34 225 MET B O 1
ATOM 3890 N N . GLY B 1 195 ? 28.210 -26.934 8.585 1.00 48.89 226 GLY B N 1
ATOM 3891 C CA . GLY B 1 195 ? 28.357 -25.570 9.079 1.00 49.65 226 GLY B CA 1
ATOM 3892 C C . GLY B 1 195 ? 27.486 -25.277 10.294 1.00 54.66 226 GLY B C 1
ATOM 3893 O O . GLY B 1 195 ? 26.544 -26.033 10.561 1.00 53.99 226 GLY B O 1
ATOM 3894 N N . PRO B 1 196 ? 27.757 -24.164 11.037 1.00 51.87 227 PRO B N 1
ATOM 3895 C CA . PRO B 1 196 ? 26.948 -23.828 12.233 1.00 51.36 227 PRO B CA 1
ATOM 3896 C C . PRO B 1 196 ? 25.432 -23.723 12.056 1.00 56.80 227 PRO B C 1
ATOM 3897 O O . PRO B 1 196 ? 24.690 -24.014 13.005 1.00 57.36 227 PRO B O 1
ATOM 3901 N N . GLU B 1 197 ? 24.979 -23.275 10.866 1.00 52.56 228 GLU B N 1
ATOM 3902 C CA . GLU B 1 197 ? 23.563 -23.116 10.532 1.00 51.91 228 GLU B CA 1
ATOM 3903 C C . GLU B 1 197 ? 23.059 -24.257 9.647 1.00 54.87 228 GLU B C 1
ATOM 3904 O O . GLU B 1 197 ? 21.871 -24.281 9.282 1.00 55.24 228 GLU B O 1
ATOM 3910 N N . CYS B 1 198 ? 23.950 -25.234 9.354 1.00 49.60 229 CYS B N 1
ATOM 3911 C CA . CYS B 1 198 ? 23.638 -26.398 8.514 1.00 48.76 229 CYS B CA 1
ATOM 3912 C C . CYS B 1 198 ? 23.062 -25.841 7.222 1.00 52.52 229 CYS B C 1
ATOM 3913 O O . CYS B 1 198 ? 21.903 -26.082 6.895 1.00 53.00 229 CYS B O 1
ATOM 3916 N N . ASN B 1 199 ? 23.843 -24.968 6.575 1.00 47.37 230 ASN B N 1
ATOM 3917 C CA . ASN B 1 199 ? 23.432 -24.295 5.348 1.00 46.48 230 ASN B CA 1
ATOM 3918 C C . ASN B 1 199 ? 24.454 -24.448 4.214 1.00 50.51 230 ASN B C 1
ATOM 3919 O O . ASN B 1 199 ? 24.270 -23.865 3.149 1.00 49.98 230 ASN B O 1
ATOM 3924 N N . ARG B 1 200 ? 25.522 -25.214 4.448 1.00 46.76 231 ARG B N 1
ATOM 3925 C CA . ARG B 1 200 ? 26.536 -25.470 3.435 1.00 45.95 231 ARG B CA 1
ATOM 3926 C C . ARG B 1 200 ? 26.425 -26.929 2.983 1.00 47.31 231 ARG B C 1
ATOM 3927 O O . ARG B 1 200 ? 26.575 -27.849 3.799 1.00 46.19 231 ARG B O 1
ATOM 3935 N N . ALA B 1 201 ? 26.121 -27.134 1.684 1.00 41.84 232 ALA B N 1
ATOM 3936 C CA . ALA B 1 201 ? 25.984 -28.482 1.131 1.00 40.18 232 ALA B CA 1
ATOM 3937 C C . ALA B 1 201 ? 27.314 -29.225 1.099 1.00 44.45 232 ALA B C 1
ATOM 3938 O O . ALA B 1 201 ? 28.362 -28.612 0.881 1.00 43.79 232 ALA B O 1
ATOM 3940 N N . ILE B 1 202 ? 27.271 -30.542 1.400 1.00 41.25 233 ILE B N 1
ATOM 3941 C CA . ILE B 1 202 ? 28.454 -31.396 1.357 1.00 39.82 233 ILE B CA 1
ATOM 3942 C C . ILE B 1 202 ? 28.490 -31.851 -0.081 1.00 43.73 233 ILE B C 1
ATOM 3943 O O . ILE B 1 202 ? 27.559 -32.504 -0.565 1.00 42.45 233 ILE B O 1
ATOM 3948 N N . CYS B 1 203 ? 29.505 -31.374 -0.798 1.00 41.37 234 CYS B N 1
ATOM 3949 C CA . CYS B 1 203 ? 29.675 -31.639 -2.214 1.00 40.87 234 CYS B CA 1
ATOM 3950 C C . CYS B 1 203 ? 30.076 -33.066 -2.471 1.00 42.75 234 CYS B C 1
ATOM 3951 O O . CYS B 1 203 ? 30.473 -33.763 -1.536 1.00 43.26 234 CYS B O 1
ATOM 3954 N N . ARG B 1 204 ? 29.929 -33.521 -3.728 1.00 37.77 235 ARG B N 1
ATOM 3955 C CA . ARG B 1 204 ? 30.314 -34.856 -4.192 1.00 37.10 235 ARG B CA 1
ATOM 3956 C C . ARG B 1 204 ? 31.698 -35.150 -3.625 1.00 43.02 235 ARG B C 1
ATOM 3957 O O . ARG B 1 204 ? 32.510 -34.230 -3.536 1.00 44.39 235 ARG B O 1
ATOM 3965 N N . GLN B 1 205 ? 31.963 -36.396 -3.213 1.00 40.10 236 GLN B N 1
ATOM 3966 C CA . GLN B 1 205 ? 33.282 -36.788 -2.690 1.00 39.86 236 GLN B CA 1
ATOM 3967 C C . GLN B 1 205 ? 34.293 -36.675 -3.858 1.00 42.79 236 GLN B C 1
ATOM 3968 O O . GLN B 1 205 ? 34.031 -37.196 -4.942 1.00 41.70 236 GLN B O 1
ATOM 3974 N N . GLY B 1 206 ? 35.376 -35.929 -3.640 1.00 39.82 237 GLY B N 1
ATOM 3975 C CA . GLY B 1 206 ? 36.416 -35.689 -4.643 1.00 39.64 237 GLY B CA 1
ATOM 3976 C C . GLY B 1 206 ? 36.295 -34.364 -5.387 1.00 44.49 237 GLY B C 1
ATOM 3977 O O . GLY B 1 206 ? 37.209 -34.011 -6.145 1.00 44.47 237 GLY B O 1
ATOM 3978 N N . CYS B 1 207 ? 35.154 -33.620 -5.190 1.00 40.33 238 CYS B N 1
ATOM 3979 C CA . CYS B 1 207 ? 34.852 -32.312 -5.793 1.00 40.29 238 CYS B CA 1
ATOM 3980 C C . CYS B 1 207 ? 36.052 -31.384 -5.580 1.00 42.04 238 CYS B C 1
ATOM 3981 O O . CYS B 1 207 ? 36.537 -31.273 -4.448 1.00 41.51 238 CYS B O 1
ATOM 3984 N N . SER B 1 208 ? 36.558 -30.771 -6.677 1.00 36.00 239 SER B N 1
ATOM 3985 C CA . SER B 1 208 ? 37.708 -29.872 -6.650 1.00 35.37 239 SER B CA 1
ATOM 3986 C C . SER B 1 208 ? 37.520 -28.747 -5.627 1.00 38.84 239 SER B C 1
ATOM 3987 O O . SER B 1 208 ? 36.594 -27.945 -5.750 1.00 37.38 239 SER B O 1
ATOM 3990 N N . PRO B 1 209 ? 38.393 -28.664 -4.603 1.00 36.65 240 PRO B N 1
ATOM 3991 C CA . PRO B 1 209 ? 38.279 -27.538 -3.659 1.00 37.08 240 PRO B CA 1
ATOM 3992 C C . PRO B 1 209 ? 38.619 -26.190 -4.343 1.00 41.47 240 PRO B C 1
ATOM 3993 O O . PRO B 1 209 ? 38.176 -25.132 -3.888 1.00 42.19 240 PRO B O 1
ATOM 3997 N N . LYS B 1 210 ? 39.327 -26.250 -5.501 1.00 35.05 241 LYS B N 1
ATOM 3998 C CA . LYS B 1 210 ? 39.721 -25.091 -6.292 1.00 33.04 241 LYS B CA 1
ATOM 3999 C C . LYS B 1 210 ? 38.648 -24.618 -7.259 1.00 35.10 241 LYS B C 1
ATOM 4000 O O . LYS B 1 210 ? 38.410 -23.414 -7.357 1.00 33.53 241 LYS B O 1
ATOM 4006 N N . HIS B 1 211 ? 38.068 -25.552 -8.043 1.00 30.31 242 HIS B N 1
ATOM 4007 C CA . HIS B 1 211 ? 37.174 -25.214 -9.154 1.00 27.87 242 HIS B CA 1
ATOM 4008 C C . HIS B 1 211 ? 35.737 -25.730 -9.069 1.00 32.30 242 HIS B C 1
ATOM 4009 O O . HIS B 1 211 ? 34.947 -25.504 -9.996 1.00 32.48 242 HIS B O 1
ATOM 4016 N N . GLY B 1 212 ? 35.416 -26.355 -7.951 1.00 28.47 243 GLY B N 1
ATOM 4017 C CA . GLY B 1 212 ? 34.106 -26.899 -7.675 1.00 28.10 243 GLY B CA 1
ATOM 4018 C C . GLY B 1 212 ? 33.516 -26.349 -6.405 1.00 33.07 243 GLY B C 1
ATOM 4019 O O . GLY B 1 212 ? 34.224 -25.968 -5.473 1.00 33.87 243 GLY B O 1
ATOM 4020 N N . SER B 1 213 ? 32.199 -26.294 -6.379 1.00 31.07 244 SER B N 1
ATOM 4021 C CA . SER B 1 213 ? 31.407 -25.839 -5.248 1.00 31.38 244 SER B CA 1
ATOM 4022 C C . SER B 1 213 ? 30.049 -26.510 -5.430 1.00 37.86 244 SER B C 1
ATOM 4023 O O . SER B 1 213 ? 29.850 -27.221 -6.410 1.00 36.60 244 SER B O 1
ATOM 4026 N N . CYS B 1 214 ? 29.104 -26.254 -4.525 1.00 38.92 245 CYS B N 1
ATOM 4027 C CA . CYS B 1 214 ? 27.750 -26.782 -4.622 1.00 40.42 245 CYS B CA 1
ATOM 4028 C C . CYS B 1 214 ? 26.796 -26.037 -3.725 1.00 47.25 245 CYS B C 1
ATOM 4029 O O . CYS B 1 214 ? 27.143 -25.568 -2.634 1.00 46.38 245 CYS B O 1
ATOM 4032 N N . LYS B 1 215 ? 25.580 -25.934 -4.226 1.00 46.62 246 LYS B N 1
ATOM 4033 C CA . LYS B 1 215 ? 24.429 -25.307 -3.618 1.00 47.22 246 LYS B CA 1
ATOM 4034 C C . LYS B 1 215 ? 23.571 -26.439 -3.048 1.00 51.07 246 LYS B C 1
ATOM 4035 O O . LYS B 1 215 ? 23.030 -26.298 -1.959 1.00 50.63 246 LYS B O 1
ATOM 4041 N N . LEU B 1 216 ? 23.511 -27.585 -3.749 1.00 47.60 247 LEU B N 1
ATOM 4042 C CA . LEU B 1 216 ? 22.760 -28.773 -3.318 1.00 47.15 247 LEU B CA 1
ATOM 4043 C C . LEU B 1 216 ? 23.708 -29.948 -2.974 1.00 50.11 247 LEU B C 1
ATOM 4044 O O . LEU B 1 216 ? 24.811 -30.002 -3.527 1.00 48.84 247 LEU B O 1
ATOM 4049 N N . PRO B 1 217 ? 23.342 -30.841 -2.007 1.00 46.43 248 PRO B N 1
ATOM 4050 C CA . PRO B 1 217 ? 24.277 -31.917 -1.595 1.00 46.21 248 PRO B CA 1
ATOM 4051 C C . PRO B 1 217 ? 24.639 -32.944 -2.664 1.00 49.92 248 PRO B C 1
ATOM 4052 O O . PRO B 1 217 ? 23.811 -33.324 -3.501 1.00 48.96 248 PRO B O 1
ATOM 4056 N N . GLY B 1 218 ? 25.891 -33.377 -2.609 1.00 46.19 249 GLY B N 1
ATOM 4057 C CA . GLY B 1 218 ? 26.446 -34.397 -3.493 1.00 45.97 249 GLY B CA 1
ATOM 4058 C C . GLY B 1 218 ? 26.776 -33.980 -4.913 1.00 49.18 249 GLY B C 1
ATOM 4059 O O . GLY B 1 218 ? 27.209 -34.823 -5.706 1.00 48.22 249 GLY B O 1
ATOM 4060 N N . ASP B 1 219 ? 26.542 -32.712 -5.277 1.00 46.10 250 ASP B N 1
ATOM 4061 C CA . ASP B 1 219 ? 26.899 -32.337 -6.633 1.00 46.74 250 ASP B CA 1
ATOM 4062 C C . ASP B 1 219 ? 28.224 -31.577 -6.653 1.00 47.94 250 ASP B C 1
ATOM 4063 O O . ASP B 1 219 ? 28.875 -31.437 -5.621 1.00 45.74 250 ASP B O 1
ATOM 4068 N N . CYS B 1 220 ? 28.663 -31.187 -7.853 1.00 44.24 251 CYS B N 1
ATOM 4069 C CA . CYS B 1 220 ? 29.905 -30.466 -8.068 1.00 42.43 251 CYS B CA 1
ATOM 4070 C C . CYS B 1 220 ? 29.704 -29.587 -9.291 1.00 42.66 251 CYS B C 1
ATOM 4071 O O . CYS B 1 220 ? 29.672 -30.072 -10.426 1.00 41.03 251 CYS B O 1
ATOM 4074 N N . ARG B 1 221 ? 29.465 -28.293 -9.024 1.00 38.65 252 ARG B N 1
ATOM 4075 C CA . ARG B 1 221 ? 29.285 -27.243 -10.012 1.00 38.23 252 ARG B CA 1
ATOM 4076 C C . ARG B 1 221 ? 30.647 -26.608 -10.319 1.00 40.28 252 ARG B C 1
ATOM 4077 O O . ARG B 1 221 ? 31.384 -26.219 -9.404 1.00 38.93 252 ARG B O 1
ATOM 4085 N N . CYS B 1 222 ? 31.002 -26.564 -11.612 1.00 35.02 253 CYS B N 1
ATOM 4086 C CA . CYS B 1 222 ? 32.311 -26.072 -12.046 1.00 33.76 253 CYS B CA 1
ATOM 4087 C C . CYS B 1 222 ? 32.381 -24.572 -12.249 1.00 35.75 253 CYS B C 1
ATOM 4088 O O . CYS B 1 222 ? 31.447 -23.953 -12.736 1.00 33.73 253 CYS B O 1
ATOM 4091 N N . GLN B 1 223 ? 33.545 -24.010 -11.937 1.00 31.93 254 GLN B N 1
ATOM 4092 C CA . GLN B 1 223 ? 33.914 -22.617 -12.154 1.00 30.68 254 GLN B CA 1
ATOM 4093 C C . GLN B 1 223 ? 34.173 -22.497 -13.658 1.00 32.98 254 GLN B C 1
ATOM 4094 O O . GLN B 1 223 ? 34.466 -23.494 -14.328 1.00 30.21 254 GLN B O 1
ATOM 4100 N N . TYR B 1 224 ? 34.058 -21.271 -14.175 1.00 30.64 255 TYR B N 1
ATOM 4101 C CA . TYR B 1 224 ? 34.330 -20.874 -15.555 1.00 29.64 255 TYR B CA 1
ATOM 4102 C C . TYR B 1 224 ? 35.671 -21.466 -16.072 1.00 32.27 255 TYR B C 1
ATOM 4103 O O . TYR B 1 224 ? 36.713 -21.169 -15.505 1.00 31.19 255 TYR B O 1
ATOM 4112 N N . GLY B 1 225 ? 35.622 -22.280 -17.123 1.00 28.58 256 GLY B N 1
ATOM 4113 C CA . GLY B 1 225 ? 36.821 -22.864 -17.717 1.00 27.85 256 GLY B CA 1
ATOM 4114 C C . GLY B 1 225 ? 37.180 -24.256 -17.234 1.00 30.74 256 GLY B C 1
ATOM 4115 O O . GLY B 1 225 ? 38.125 -24.862 -17.757 1.00 29.48 256 GLY B O 1
ATOM 4116 N N . TRP B 1 226 ? 36.424 -24.768 -16.229 1.00 27.68 257 TRP B N 1
ATOM 4117 C CA . TRP B 1 226 ? 36.597 -26.107 -15.635 1.00 27.00 257 TRP B CA 1
ATOM 4118 C C . TRP B 1 226 ? 35.400 -26.989 -15.932 1.00 31.43 257 TRP B C 1
ATOM 4119 O O . TRP B 1 226 ? 34.299 -26.475 -16.170 1.00 29.06 257 TRP B O 1
ATOM 4130 N N . GLN B 1 227 ? 35.645 -28.311 -16.006 1.00 27.92 258 GLN B N 1
ATOM 4131 C CA . GLN B 1 227 ? 34.642 -29.319 -16.370 1.00 27.56 258 GLN B CA 1
ATOM 4132 C C . GLN B 1 227 ? 34.966 -30.650 -15.700 1.00 32.92 258 GLN B C 1
ATOM 4133 O O . GLN B 1 227 ? 35.980 -30.762 -15.006 1.00 33.93 258 GLN B O 1
ATOM 4139 N N . GLY B 1 228 ? 34.104 -31.640 -15.905 1.00 30.31 259 GLY B N 1
ATOM 4140 C CA . GLY B 1 228 ? 34.303 -32.967 -15.347 1.00 30.44 259 GLY B CA 1
ATOM 4141 C C . GLY B 1 228 ? 33.484 -33.229 -14.115 1.00 37.30 259 GLY B C 1
ATOM 4142 O O . GLY B 1 228 ? 32.964 -32.291 -13.495 1.00 37.99 259 GLY B O 1
ATOM 4143 N N . LEU B 1 229 ? 33.365 -34.532 -13.755 1.00 33.14 260 LEU B N 1
ATOM 4144 C CA . LEU B 1 229 ? 32.619 -35.007 -12.592 1.00 33.17 260 LEU B CA 1
ATOM 4145 C C . LEU B 1 229 ? 33.089 -34.303 -11.299 1.00 36.55 260 LEU B C 1
ATOM 4146 O O . LEU B 1 229 ? 32.260 -33.995 -10.451 1.00 36.10 260 LEU B O 1
ATOM 4151 N N . TYR B 1 230 ? 34.412 -34.047 -11.168 1.00 32.46 261 TYR B N 1
ATOM 4152 C CA . TYR B 1 230 ? 35.008 -33.416 -9.991 1.00 31.68 261 TYR B CA 1
ATOM 4153 C C . TYR B 1 230 ? 35.459 -31.982 -10.232 1.00 34.54 261 TYR B C 1
ATOM 4154 O O . TYR B 1 230 ? 36.048 -31.391 -9.337 1.00 35.13 261 TYR B O 1
ATOM 4163 N N . CYS B 1 231 ? 35.139 -31.403 -11.402 1.00 31.15 262 CYS B N 1
ATOM 4164 C CA . CYS B 1 231 ? 35.480 -30.030 -11.807 1.00 31.51 262 CYS B CA 1
ATOM 4165 C C . CYS B 1 231 ? 36.998 -29.757 -11.785 1.00 34.67 262 CYS B C 1
ATOM 4166 O O . CYS B 1 231 ? 37.448 -28.655 -11.476 1.00 33.05 262 CYS B O 1
ATOM 4169 N N . ASP B 1 232 ? 37.781 -30.795 -12.118 1.00 31.61 263 ASP B N 1
ATOM 4170 C CA . ASP B 1 232 ? 39.239 -30.761 -12.055 1.00 31.77 263 ASP B CA 1
ATOM 4171 C C . ASP B 1 232 ? 39.924 -30.844 -13.443 1.00 37.46 263 ASP B C 1
ATOM 4172 O O . ASP B 1 232 ? 41.156 -30.880 -13.524 1.00 37.40 263 ASP B O 1
ATOM 4177 N N . LYS B 1 233 ? 39.115 -30.854 -14.525 1.00 34.20 264 LYS B N 1
ATOM 4178 C CA . LYS B 1 233 ? 39.597 -30.894 -15.905 1.00 33.66 264 LYS B CA 1
ATOM 4179 C C . LYS B 1 233 ? 39.362 -29.521 -16.524 1.00 38.33 264 LYS B C 1
ATOM 4180 O O . LYS B 1 233 ? 38.279 -28.956 -16.377 1.00 37.54 264 LYS B O 1
ATOM 4186 N N . CYS B 1 234 ? 40.380 -28.962 -17.181 1.00 35.87 265 CYS B N 1
ATOM 4187 C CA . CYS B 1 234 ? 40.246 -27.666 -17.836 1.00 35.97 265 CYS B CA 1
ATOM 4188 C C . CYS B 1 234 ? 39.497 -27.834 -19.158 1.00 38.30 265 CYS B C 1
ATOM 4189 O O . CYS B 1 234 ? 39.397 -28.953 -19.684 1.00 37.60 265 CYS B O 1
ATOM 4192 N N . ILE B 1 235 ? 38.932 -26.733 -19.677 1.00 33.27 266 ILE B N 1
ATOM 4193 C CA . ILE B 1 235 ? 38.256 -26.781 -20.963 1.00 32.07 266 ILE B CA 1
ATOM 4194 C C . ILE B 1 235 ? 39.259 -26.277 -21.985 1.00 37.34 266 ILE B C 1
ATOM 4195 O O . ILE B 1 235 ? 39.791 -25.178 -21.798 1.00 37.57 266 ILE B O 1
ATOM 4200 N N . PRO B 1 236 ? 39.587 -27.072 -23.036 1.00 35.11 267 PRO B N 1
ATOM 4201 C CA . PRO B 1 236 ? 40.543 -26.578 -24.045 1.00 35.34 267 PRO B CA 1
ATOM 4202 C C . PRO B 1 236 ? 39.921 -25.466 -24.869 1.00 42.83 267 PRO B C 1
ATOM 4203 O O . PRO B 1 236 ? 38.700 -25.259 -24.840 1.00 44.13 267 PRO B O 1
ATOM 4207 N N . HIS B 1 237 ? 40.760 -24.755 -25.619 1.00 40.57 268 HIS B N 1
ATOM 4208 C CA . HIS B 1 237 ? 40.276 -23.688 -26.466 1.00 40.78 268 HIS B CA 1
ATOM 4209 C C . HIS B 1 237 ? 39.273 -24.300 -27.444 1.00 47.37 268 HIS B C 1
ATOM 4210 O O . HIS B 1 237 ? 39.585 -25.344 -28.027 1.00 48.21 268 HIS B O 1
ATOM 4217 N N . PRO B 1 238 ? 38.059 -23.731 -27.625 1.00 43.33 269 PRO B N 1
ATOM 4218 C CA . PRO B 1 238 ? 37.150 -24.306 -28.643 1.00 43.23 269 PRO B CA 1
ATOM 4219 C C . PRO B 1 238 ? 37.882 -24.299 -30.004 1.00 48.09 269 PRO B C 1
ATOM 4220 O O . PRO B 1 238 ? 38.571 -23.333 -30.335 1.00 49.25 269 PRO B O 1
ATOM 4224 N N . GLY B 1 239 ? 37.801 -25.379 -30.747 1.00 43.90 270 GLY B N 1
ATOM 4225 C CA . GLY B 1 239 ? 38.527 -25.435 -32.014 1.00 44.83 270 GLY B CA 1
ATOM 4226 C C . GLY B 1 239 ? 39.803 -26.255 -31.952 1.00 50.54 270 GLY B C 1
ATOM 4227 O O . GLY B 1 239 ? 40.329 -26.638 -33.001 1.00 52.09 270 GLY B O 1
ATOM 4228 N N . CYS B 1 240 ? 40.300 -26.537 -30.716 1.00 44.36 271 CYS B N 1
ATOM 4229 C CA . CYS B 1 240 ? 41.481 -27.349 -30.443 1.00 43.91 271 CYS B CA 1
ATOM 4230 C C . CYS B 1 240 ? 41.255 -28.752 -30.955 1.00 47.91 271 CYS B C 1
ATOM 4231 O O . CYS B 1 240 ? 40.246 -29.365 -30.602 1.00 47.78 271 CYS B O 1
ATOM 4234 N N . VAL B 1 241 ? 42.178 -29.260 -31.789 1.00 44.59 272 VAL B N 1
ATOM 4235 C CA . VAL B 1 241 ? 42.044 -30.611 -32.326 1.00 44.56 272 VAL B CA 1
ATOM 4236 C C . VAL B 1 241 ? 43.061 -31.563 -31.661 1.00 47.07 272 VAL B C 1
ATOM 4237 O O . VAL B 1 241 ? 42.675 -32.280 -30.732 1.00 46.48 272 VAL B O 1
ATOM 4241 N N . HIS B 1 242 ? 44.336 -31.548 -32.088 1.00 42.42 273 HIS B N 1
ATOM 4242 C CA . HIS B 1 242 ? 45.375 -32.425 -31.556 1.00 41.38 273 HIS B CA 1
ATOM 4243 C C . HIS B 1 242 ? 46.213 -31.727 -30.499 1.00 42.59 273 HIS B C 1
ATOM 4244 O O . HIS B 1 242 ? 47.436 -31.601 -30.629 1.00 42.60 273 HIS B O 1
ATOM 4251 N N . GLY B 1 243 ? 45.530 -31.281 -29.458 1.00 36.37 274 GLY B N 1
ATOM 4252 C CA . GLY B 1 243 ? 46.140 -30.601 -28.331 1.00 35.77 274 GLY B CA 1
ATOM 4253 C C . GLY B 1 243 ? 45.418 -30.823 -27.021 1.00 37.78 274 GLY B C 1
ATOM 4254 O O . GLY B 1 243 ? 44.293 -31.334 -26.989 1.00 36.81 274 GLY B O 1
ATOM 4255 N N . ILE B 1 244 ? 46.072 -30.414 -25.931 1.00 33.77 275 ILE B N 1
ATOM 4256 C CA . ILE B 1 244 ? 45.596 -30.521 -24.542 1.00 33.70 275 ILE B CA 1
ATOM 4257 C C . ILE B 1 244 ? 45.687 -29.159 -23.814 1.00 37.89 275 ILE B C 1
ATOM 4258 O O . ILE B 1 244 ? 46.142 -28.176 -24.394 1.00 38.16 275 ILE B O 1
ATOM 4263 N N . CYS B 1 245 ? 45.263 -29.111 -22.557 1.00 35.13 276 CYS B N 1
ATOM 4264 C CA . CYS B 1 245 ? 45.343 -27.928 -21.692 1.00 35.78 276 CYS B CA 1
ATOM 4265 C C . CYS B 1 245 ? 45.708 -28.360 -20.282 1.00 36.31 276 CYS B C 1
ATOM 4266 O O . CYS B 1 245 ? 45.398 -29.488 -19.898 1.00 35.71 276 CYS B O 1
ATOM 4269 N N . ASN B 1 246 ? 46.308 -27.454 -19.503 1.00 31.15 277 ASN B N 1
ATOM 4270 C CA . ASN B 1 246 ? 46.562 -27.605 -18.062 1.00 31.22 277 ASN B CA 1
ATOM 4271 C C . ASN B 1 246 ? 45.694 -26.519 -17.389 1.00 35.67 277 ASN B C 1
ATOM 4272 O O . ASN B 1 246 ? 45.158 -26.714 -16.305 1.00 36.57 277 ASN B O 1
ATOM 4277 N N . GLU B 1 247 ? 45.526 -25.403 -18.095 1.00 30.93 278 GLU B N 1
ATOM 4278 C CA . GLU B 1 247 ? 44.742 -24.230 -17.743 1.00 30.00 278 GLU B CA 1
ATOM 4279 C C . GLU B 1 247 ? 43.622 -24.022 -18.757 1.00 33.95 278 GLU B C 1
ATOM 4280 O O . GLU B 1 247 ? 43.782 -24.396 -19.932 1.00 32.17 278 GLU B O 1
ATOM 4286 N N . PRO B 1 248 ? 42.476 -23.425 -18.332 1.00 32.63 279 PRO B N 1
ATOM 4287 C CA . PRO B 1 248 ? 41.383 -23.189 -19.296 1.00 32.99 279 PRO B CA 1
ATOM 4288 C C . PRO B 1 248 ? 41.814 -22.411 -20.551 1.00 36.78 279 PRO B C 1
ATOM 4289 O O . PRO B 1 248 ? 42.634 -21.495 -20.464 1.00 36.74 279 PRO B O 1
ATOM 4293 N N . TRP B 1 249 ? 41.232 -22.790 -21.705 1.00 32.41 280 TRP B N 1
ATOM 4294 C CA . TRP B 1 249 ? 41.317 -22.191 -23.047 1.00 32.44 280 TRP B CA 1
ATOM 4295 C C . TRP B 1 249 ? 42.698 -22.311 -23.727 1.00 38.13 280 TRP B C 1
ATOM 4296 O O . TRP B 1 249 ? 42.960 -21.619 -24.713 1.00 40.25 280 TRP B O 1
ATOM 4307 N N . GLN B 1 250 ? 43.549 -23.228 -23.247 1.00 34.39 281 GLN B N 1
ATOM 4308 C CA . GLN B 1 250 ? 44.862 -23.492 -23.839 1.00 32.91 281 GLN B CA 1
ATOM 4309 C C . GLN B 1 250 ? 44.656 -24.558 -24.878 1.00 35.82 281 GLN B C 1
ATOM 4310 O O . GLN B 1 250 ? 43.697 -25.332 -24.797 1.00 34.56 281 GLN B O 1
ATOM 4316 N N . CYS B 1 251 ? 45.581 -24.639 -25.812 1.00 34.55 282 CYS B N 1
ATOM 4317 C CA . CYS B 1 251 ? 45.640 -25.670 -26.824 1.00 37.68 282 CYS B CA 1
ATOM 4318 C C . CYS B 1 251 ? 47.141 -25.934 -27.092 1.00 40.53 282 CYS B C 1
ATOM 4319 O O . CYS B 1 251 ? 47.792 -25.243 -27.879 1.00 40.99 282 CYS B O 1
ATOM 4322 N N . LEU B 1 252 ? 47.694 -26.848 -26.298 1.00 34.95 283 LEU B N 1
ATOM 4323 C CA . LEU B 1 252 ? 49.109 -27.242 -26.281 1.00 34.31 283 LEU B CA 1
ATOM 4324 C C . LEU B 1 252 ? 49.214 -28.500 -27.084 1.00 39.61 283 LEU B C 1
ATOM 4325 O O . LEU B 1 252 ? 48.576 -29.506 -26.769 1.00 39.46 283 LEU B O 1
ATOM 4330 N N . CYS B 1 253 ? 49.979 -28.433 -28.165 1.00 36.80 284 CYS B N 1
ATOM 4331 C CA . CYS B 1 253 ? 50.023 -29.494 -29.154 1.00 36.92 284 CYS B CA 1
ATOM 4332 C C . CYS B 1 253 ? 50.643 -30.790 -28.709 1.00 37.64 284 CYS B C 1
ATOM 4333 O O . CYS B 1 253 ? 51.599 -30.827 -27.932 1.00 36.94 284 CYS B O 1
ATOM 4336 N N . GLU B 1 254 ? 50.104 -31.869 -29.285 1.00 32.63 285 GLU B N 1
ATOM 4337 C CA . GLU B 1 254 ? 50.612 -33.224 -29.191 1.00 31.70 285 GLU B CA 1
ATOM 4338 C C . GLU B 1 254 ? 51.742 -33.288 -30.240 1.00 38.61 285 GLU B C 1
ATOM 4339 O O . GLU B 1 254 ? 51.855 -32.388 -31.091 1.00 38.86 285 GLU B O 1
ATOM 4345 N N . THR B 1 255 ? 52.601 -34.309 -30.151 1.00 34.97 286 THR B N 1
ATOM 4346 C CA . THR B 1 255 ? 53.744 -34.504 -31.036 1.00 34.56 286 THR B CA 1
ATOM 4347 C C . THR B 1 255 ? 53.359 -34.488 -32.533 1.00 39.48 286 THR B C 1
ATOM 4348 O O . THR B 1 255 ? 52.430 -35.180 -32.939 1.00 39.30 286 THR B O 1
ATOM 4352 N N . ASN B 1 256 ? 54.099 -33.689 -33.333 1.00 38.06 287 ASN B N 1
ATOM 4353 C CA . ASN B 1 256 ? 53.991 -33.506 -34.788 1.00 38.82 287 ASN B CA 1
ATOM 4354 C C . ASN B 1 256 ? 52.701 -32.801 -35.238 1.00 45.43 287 ASN B C 1
ATOM 4355 O O . ASN B 1 256 ? 52.276 -32.950 -36.390 1.00 43.65 287 ASN B O 1
ATOM 4360 N N . TRP B 1 257 ? 52.119 -31.997 -34.340 1.00 44.03 288 TRP B N 1
ATOM 4361 C CA . TRP B 1 257 ? 50.954 -31.158 -34.599 1.00 44.49 288 TRP B CA 1
ATOM 4362 C C . TRP B 1 257 ? 51.362 -29.767 -34.238 1.00 47.90 288 TRP B C 1
ATOM 4363 O O . TRP B 1 257 ? 52.073 -29.564 -33.247 1.00 47.01 288 TRP B O 1
ATOM 4374 N N . GLY B 1 258 ? 50.978 -28.841 -35.093 1.00 44.79 289 GLY B N 1
ATOM 4375 C CA . GLY B 1 258 ? 51.309 -27.438 -34.946 1.00 45.67 289 GLY B CA 1
ATOM 4376 C C . GLY B 1 258 ? 50.126 -26.532 -35.169 1.00 52.63 289 GLY B C 1
ATOM 4377 O O . GLY B 1 258 ? 49.038 -26.971 -35.587 1.00 51.91 289 GLY B O 1
ATOM 4378 N N . GLY B 1 259 ? 50.380 -25.256 -34.920 1.00 50.64 290 GLY B N 1
ATOM 4379 C CA . GLY B 1 259 ? 49.378 -24.211 -35.021 1.00 50.84 290 GLY B CA 1
ATOM 4380 C C . GLY B 1 259 ? 48.743 -23.941 -33.675 1.00 55.46 290 GLY B C 1
ATOM 4381 O O . GLY B 1 259 ? 48.786 -24.792 -32.778 1.00 54.33 290 GLY B O 1
ATOM 4382 N N . GLN B 1 260 ? 48.117 -22.765 -33.544 1.00 52.92 291 GLN B N 1
ATOM 4383 C CA . GLN B 1 260 ? 47.420 -22.346 -32.337 1.00 52.56 291 GLN B CA 1
ATOM 4384 C C . GLN B 1 260 ? 46.238 -23.261 -31.964 1.00 52.62 291 GLN B C 1
ATOM 4385 O O . GLN B 1 260 ? 45.894 -23.333 -30.791 1.00 52.20 291 GLN B O 1
ATOM 4391 N N . LEU B 1 261 ? 45.666 -23.990 -32.949 1.00 46.32 292 LEU B N 1
ATOM 4392 C CA . LEU B 1 261 ? 44.558 -24.940 -32.778 1.00 44.64 292 LEU B CA 1
ATOM 4393 C C . LEU B 1 261 ? 45.050 -26.378 -32.874 1.00 44.59 292 LEU B C 1
ATOM 4394 O O . LEU B 1 261 ? 44.247 -27.308 -32.744 1.00 43.06 292 LEU B O 1
ATOM 4399 N N . CYS B 1 262 ? 46.367 -26.567 -33.117 1.00 40.80 293 CYS B N 1
ATOM 4400 C CA . CYS B 1 262 ? 47.001 -27.894 -33.193 1.00 40.08 293 CYS B CA 1
ATOM 4401 C C . CYS B 1 262 ? 46.330 -28.782 -34.248 1.00 47.31 293 CYS B C 1
ATOM 4402 O O . CYS B 1 262 ? 46.064 -29.973 -34.034 1.00 47.63 293 CYS B O 1
ATOM 4405 N N . ASP B 1 263 ? 46.047 -28.164 -35.391 1.00 46.29 294 ASP B N 1
ATOM 4406 C CA . ASP B 1 263 ? 45.384 -28.759 -36.549 1.00 47.21 294 ASP B CA 1
ATOM 4407 C C . ASP B 1 263 ? 46.298 -28.880 -37.772 1.00 51.21 294 ASP B C 1
ATOM 4408 O O . ASP B 1 263 ? 45.890 -29.484 -38.761 1.00 51.32 294 ASP B O 1
ATOM 4413 N N . LYS B 1 264 ? 47.526 -28.330 -37.697 1.00 48.51 295 LYS B N 1
ATOM 4414 C CA . LYS B 1 264 ? 48.511 -28.399 -38.789 1.00 48.44 295 LYS B CA 1
ATOM 4415 C C . LYS B 1 264 ? 49.467 -29.609 -38.583 1.00 52.21 295 LYS B C 1
ATOM 4416 O O . LYS B 1 264 ? 50.173 -29.672 -37.575 1.00 51.08 295 LYS B O 1
ATOM 4422 N N . ASP B 1 265 ? 49.470 -30.566 -39.525 1.00 49.58 296 ASP B N 1
ATOM 4423 C CA . ASP B 1 265 ? 50.320 -31.766 -39.476 1.00 49.75 296 ASP B CA 1
ATOM 4424 C C . ASP B 1 265 ? 51.787 -31.437 -39.843 1.00 55.02 296 ASP B C 1
ATOM 4425 O O . ASP B 1 265 ? 52.059 -30.923 -40.933 1.00 54.44 296 ASP B O 1
ATOM 4430 N N . LEU B 1 266 ? 52.719 -31.744 -38.915 1.00 51.87 297 LEU B N 1
ATOM 4431 C CA . LEU B 1 266 ? 54.163 -31.532 -39.063 1.00 50.74 297 LEU B CA 1
ATOM 4432 C C . LEU B 1 266 ? 54.848 -32.832 -39.543 1.00 52.78 297 LEU B C 1
ATOM 4433 O O . LEU B 1 266 ? 56.061 -32.856 -39.764 1.00 53.09 297 LEU B O 1
ATOM 4438 N N . ASN B 1 267 ? 54.052 -33.906 -39.698 1.00 48.71 298 ASN B N 1
ATOM 4439 C CA . ASN B 1 267 ? 54.463 -35.202 -40.226 1.00 64.72 298 ASN B CA 1
ATOM 4440 C C . ASN B 1 267 ? 53.489 -35.595 -41.362 1.00 80.98 298 ASN B C 1
ATOM 4441 O O . ASN B 1 267 ? 52.781 -36.595 -41.298 1.00 54.10 298 ASN B O 1
#

Radius of gyration: 45.1 Å; Cα contacts (8 Å, |Δi|>4): 1392; chains: 2; bounding box: 115×68×152 Å

Secondary structure (DSSP, 8-state):
-EEEEEEEEEEE-TT-B-TTSSBSSSPPPTTT----S----EEEEEEEES--SS--SSS--TTEEEE----BSS-EE-TTS---TTSEEEEEE-SPP-SEEEEEEEEEE--SSSSS--EEEEEEEEEEE--SEEEEEEEEE-SSSSEEEEEEEEEEPTTEETTTT-EE---EEETTEEEEE-TTS-EEEPTTEETTTT-EEPP-TT--TTTEE-SSTT--EEPTTEESTTS-EEPPPTT--SEE-SSTT--EEPTTEETTTT-EES-HHHHH----TT-EEEEEETTEEEEE--TTEESTTS-EE-/-EEEEEEEEEEE-TT-B-TTSSBTTBSPPTTT----S----EEEEEEEE---SS--SSS--TTEEEE----BSS-EE-TTS---TTSEEEEEE-SPP-SEEEEEEEEEE--TTSSS--EEEEEEEEEEE--SEEEEEEEEE-SSSSEEEEEEEEEEPTTEETTTT-EE---EEETTEEEEE-TTS-EEEPTTEETTTT-EE---TT--TTTEE-SSTT--EEPTTEESTTS-EEPPPTT--SEE-SSTT--EEPTTEETTTT-EE--

B-factor: mean 43.98, std 15.33, range [20.13, 124.85]

Foldseek 3Di:
DKKKKKFWFKKAQPQQDFPVGAHLPDHQDPPVRGDDPAWFQKKKKKAKFAFDPDDDPDDHSHQDMDMAGRDDTRIDGCNVPDTDPRRMDIGDDQWFAPQKMKMKMWIWGCDPPDPDHIGTRDIDIDIGGAFADPDWDKDWDDDDSMITIMIIHMHADPQAADRRSHAGADADDDQQAAFDADNHSATDADPQFDDRRSNAGDEAVLADPVFFGDPHHHQTDGHPQFDDRNSCAGDAAPLADQAGDNHGNAGHHDPQFDDRNSHFGQPLCVVPVQAPDPWDWARDDGVDIATHEDPQFDDRRSPHGD/DWKKKKFWFKKAQPQQDFQVGAHLPDFADPPPRGHDDAWFQKKKKKAKFADDPDDDPDDHSHQDIDMAGRDDTRIDGCNVPDTDPRRMDIGDDQWFAPQWIKMKMWIWGQDPPDPDHIGTRDIDIDIGGAFADPDWDKDWDPDDSMITIMIIHMHADPQAADRRSHQGADADDDQQAAFDADRRSATDADPQFDDRRSRAGDEAVLADPPFWGDRHHHATDGDPQFDDRNSCAGDAAVLADQAGDNHGPAGHHDPQFDDRSSHRGND

Organism: Homo sapiens (NCBI:txid9606)

InterPro domains:
  IPR000152 EGF-type aspartate/asparagine hydroxylation site [PS00010] (389-400)
  IPR000152 EGF-type aspartate/asparagine hydroxylation site [PS00010] (427-438)
  IPR000152 EGF-type aspartate/asparagine hydroxylation site [PS00010] (464-475)
  IPR000152 EGF-type aspartate/asparagine hydroxylation site [PS00010] (502-513)
  IPR000152 EGF-type aspartate/asparagine hydroxylation site [PS00010] (540-551)
  IPR000152 EGF-type aspartate/asparagine hydroxylation site [PS00010] (644-655)
  IPR000152 EGF-type aspartate/asparagine hydroxylation site [PS00010] (682-693)
  IPR000152 EGF-type aspartate/asparagine hydroxylation site [PS00010] (720-731)
  IPR000152 EGF-type aspartate/asparagine hydroxylation site [PS00010] (797-808)
  IPR000152 EGF-type aspartate/asparagine hydroxylation site [PS00010] (835-846)
  IPR000742 EGF-like domain [PF00008] (300-332)
  IPR000742 EGF-like domain [PF00008] (340-370)
  IPR000742 EGF-like domain [PF00008] (378-408)
  IPR000742 EGF-like domain [PF00008] (748-777)
  IPR000742 EGF-like domain [PF00008] (786-815)
  IPR000742 EGF-like domain [PS00022] (251-262)
  IPR000742 EGF-like domain [PS00022] (322-333)
  IPR000742 EGF-like domain [PS00022] (360-371)
  IPR000742 EGF-like domain [PS00022] (398-409)
  IPR000742 EGF-like domain [PS00022] (436-447)

CATH classification: 2.60.40.3510

Solvent-accessible surface area: 33597 Å² total; per-residue (Å²): 32,0,56,0,7,0,20,5,22,13,1,91,2,129,31,0,24,4,88,105,36,91,8,1,28,29,69,52,59,126,75,111,144,118,14,110,184,79,90,3,59,0,20,0,77,5,12,1,5,106,110,42,97,218,56,69,83,43,55,114,45,64,25,23,72,26,69,4,72,63,19,24,22,17,78,24,104,34,102,114,71,229,30,71,136,126,9,50,10,59,9,96,11,96,82,53,11,62,89,29,9,0,0,13,0,27,0,47,4,19,21,133,142,102,165,67,100,52,23,33,0,23,74,5,60,42,34,17,129,13,61,33,52,181,127,73,96,76,50,128,33,67,127,34,78,0,53,0,16,6,26,2,41,0,26,44,53,116,85,62,57,47,130,13,0,82,94,102,2,123,75,86,102,32,47,99,0,21,14,46,32,52,183,95,3,65,65,66,54,77,181,17,33,96,24,107,87,1,59,133,15,84,39,80,170,46,21,10,136,165,36,18,62,36,124,88,53,38,57,10,105,52,95,78,2,27,80,32,104,82,0,80,120,15,51,50,21,45,30,29,87,60,12,91,21,100,100,30,86,58,22,72,54,82,118,70,58,11,28,117,8,0,64,89,5,75,46,56,16,44,74,95,138,20,22,97,71,70,17,89,36,57,66,66,22,70,79,104,50,119,25,74,46,51,176,45,72,62,24,102,31,0,69,104,87,175,29,0,56,0,5,0,20,5,20,14,2,101,0,120,62,3,13,12,80,104,34,84,7,18,38,43,105,46,43,121,44,41,74,93,24,80,218,67,100,2,65,0,20,0,76,5,13,1,3,67,62,68,121,183,68,79,79,38,50,109,45,62,26,22,73,27,72,4,60,57,26,24,20,24,74,24,106,33,104,116,71,227,30,80,137,121,11,49,10,58,10,96,10,94,79,52,8,61,86,26,2,0,0,13,0,28,0,47,6,20,31,131,151,86,155,119,104,62,29,33,0,15,72,3,49,66,27,7,66,11,63,35,50,181,132,72,86,75,31,121,28,87,75,19,24,0,76,2,25,5,27,0,41,0,28,43,57,115,83,63,55,44,124,12,0,81,90,104,2,116,76,83,102,64,190,139,0,26,14,48,27,47,185,97,3,68,68,62,51,74,180,18,34,95,23,106,80,1,72,125,12,83,38,74,170,52,21,6,132,157,30,17,70,23,148,122,55,40,44,16,141,52,99,178,3,28,75,33,110,84,0,80,131,12,52,46,77,96,54,30,75,58,12,92,20,100,98,31,90,58,21,72,56,83,118,70,64,10,27,174,67,0,76,133,90,124,144

GO terms:
  GO:0005886 plasma membrane (C, IDA)
  GO:0005112 Notch binding (F, IPI)
  GO:0005886 plasma membrane (C, TAS)
  GO:0005515 protein binding (F, IPI)
  GO:0003184 pulmonary valve morphogenesis (P, IMP)
  GO:0045944 positive regulation of transcription by RNA polymerase II (P, IMP)
  GO:0007219 Notch signaling pathway (P, IMP)
  GO:0061156 pulmonary artery morphogenesis (P, IMP)
  GO:0060090 molecular adaptor activity (F, IDA)
  GO:0060090 molecular adaptor activity (F, EXP)
  GO:0005543 phospholipid binding (F, IMP)
  GO:0016020 membrane (C, IMP)
  GO:0001953 negative regulation of cell-matrix adhesion (P, IDA)
  GO:0022408 negative regulation of cell-cell adhesion (P, IDA)
  GO:0030336 negative regulation of cell migration (P, IDA)
  GO:0097150 neuronal stem cell population maintenance (P, IEP)
  GO:0016020 membrane (C, TAS)
  GO:0002456 T cell mediated immunity (P, IMP)
  GO:2000737 negative regulation of stem cell differentiation (P, IMP)